Protein AF-0000000083614993 (afdb_homodimer)

Organism: NCBI:txid2304605

pLDDT: mean 89.64, std 10.32, range [56.25, 98.12]

Nearest PDB structures (foldseek):
  5wm9-assembly1_A  TM=5.148E-01  e=1.794E-03  Mycobacterium tuberculosis H37Rv
  6hs0-assembly1_A  TM=5.168E-01  e=3.352E-03  Mycobacterium tuberculosis H37Rv
  5n1c-assembly1_B  TM=5.227E-01  e=5.424E-03  Mycobacterium tuberculosis H37Rv
  3gzi-assembly1_A-2  TM=5.628E-01  e=1.640E-02  Shewanella loihica PV-4
  3col-assembly1_B  TM=4.898E-01  e=8.481E-01  Lactiplantibacillus plantarum WCFS1

Sequence (394 aa):
MLKKYKYLDKRIIKTKRLLKNSFLQLLQEEEFEDISITSIVERARISRVTFYNHYDNKENLLNEIIDDVITDFVNAYREPYQTLKNFSIKDVKTTSLRVFDHVYRNATFYKAIVHSYLLTFFSSQLTLAIKKLGETDFRVSDSKINHDLYTTYLAYAIPGLIIEWVKDGMKYSPIYMSEQLMSIMIMSPEQRIKKLPMLKKYKYLDKRIIKTKRLLKNSFLQLLQEEEFEDISITSIVERARISRVTFYNHYDNKENLLNEIIDDVITDFVNAYREPYQTLKNFSIKDVKTTSLRVFDHVYRNATFYKAIVHSYLLTFFSSQLTLAIKKLGETDFRVSDSKINHDLYTTYLAYAIPGLIIEWVKDGMKYSPIYMSEQLMSIMIMSPEQRIKKLP

Secondary structure (DSSP, 8-state):
-HHHHHHHHHHHHHHHHHHHHHHHHHHHHS-GGG--HHHHHHHHT--HHHHHHH-SSHHHHHHHHHHHHHHHHHHHHHHHHHT-SS--GGG--GGG--HHHHHHHTHHHHHHHHTSTTHHHHHHHHHHHHHHHHHHHEE-S-TTS-HHHHHHHHHHHHHHHHHHHHHTT--S-HHHHHHHHHHHHT--GGGSEEEP-/-HHHHHHHHHHHHHHHHHHHHHHHHHHHHS-GGG--HHHHHHHHT--HHHHHHH-SSHHHHHHHHHHHHHHHHHHHHHHHHHT-SS--GGG--GGG--HHHHHHHTHHHHHHHHTSTTHHHHHHHHHHHHHHHHHHHEEES-TTS-HHHHHHHHHHHHHHHHHHHHHTT--S-HHHHHHHHHHHHT--GGGSPEEP-

Solvent-accessible surface area (backbone atoms only — not comparable to full-atom values): 20923 Å² total; per-residue (Å²): 107,68,62,59,51,51,50,51,49,49,50,50,51,51,51,48,49,38,46,51,53,30,41,42,53,46,38,63,73,42,54,71,89,72,60,47,69,66,60,31,24,61,67,42,70,49,52,69,67,59,47,55,75,75,31,95,46,70,64,55,50,50,51,50,51,50,50,53,52,51,53,51,42,53,54,26,61,38,54,56,44,70,82,43,87,77,42,41,72,84,68,49,50,50,86,37,54,30,46,45,50,48,48,59,75,39,37,65,55,52,60,24,34,69,78,35,91,54,30,64,59,53,51,49,51,52,24,50,50,41,33,49,46,37,66,64,41,36,40,54,62,37,84,83,48,56,50,68,59,53,29,42,29,49,21,27,15,52,54,39,42,51,50,52,38,50,72,62,65,48,80,62,51,41,67,56,50,29,40,40,53,52,49,61,68,44,33,42,54,83,44,39,51,35,55,50,132,107,69,64,58,49,50,48,52,49,47,51,50,50,51,50,49,49,38,47,52,52,29,40,42,53,46,39,63,74,43,56,72,89,72,59,46,70,67,59,32,24,61,66,43,70,49,52,70,66,60,47,55,75,74,31,92,44,70,63,56,50,50,51,50,52,51,50,51,53,51,53,51,42,51,52,24,62,39,55,56,44,69,83,43,88,78,42,40,73,84,68,49,50,50,87,37,54,30,45,45,48,48,48,58,75,40,36,65,53,52,59,27,33,70,79,36,90,52,30,62,60,53,51,48,52,52,24,51,51,41,35,50,45,38,66,66,42,34,41,55,60,37,84,84,46,56,49,68,58,52,28,42,29,48,22,27,14,52,55,38,42,51,52,53,38,48,72,61,65,47,80,61,52,43,68,55,50,27,41,40,53,51,50,61,68,45,33,43,52,83,44,41,52,35,55,48,131

Structure (mmCIF, N/CA/C/O backbone):
data_AF-0000000083614993-model_v1
#
loop_
_entity.id
_entity.type
_entity.pdbx_description
1 polymer 'TetR/AcrR family transcriptional regulator'
#
loop_
_atom_site.group_PDB
_atom_site.id
_atom_site.type_symbol
_atom_site.label_atom_id
_atom_site.label_alt_id
_atom_site.label_comp_id
_atom_site.label_asym_id
_atom_site.label_entity_id
_atom_site.label_seq_id
_atom_site.pdbx_PDB_ins_code
_atom_site.Cartn_x
_atom_site.Cartn_y
_atom_site.Cartn_z
_atom_site.occupancy
_atom_site.B_iso_or_equiv
_atom_site.auth_seq_id
_atom_site.auth_comp_id
_atom_site.auth_asym_id
_atom_site.auth_atom_id
_atom_site.pdbx_PDB_model_num
ATOM 1 N N . MET A 1 1 ? 14.062 -36.5 -32.781 1 66.75 1 MET A N 1
ATOM 2 C CA . MET A 1 1 ? 14.227 -35.031 -32.75 1 66.75 1 MET A CA 1
ATOM 3 C C . MET A 1 1 ? 13.289 -34.375 -31.75 1 66.75 1 MET A C 1
ATOM 5 O O . MET A 1 1 ? 13.727 -33.562 -30.922 1 66.75 1 MET A O 1
ATOM 9 N N . LEU A 1 2 ? 12.133 -34.844 -31.859 1 71.62 2 LEU A N 1
ATOM 10 C CA . LEU A 1 2 ? 11.148 -34.312 -30.906 1 71.62 2 LEU A CA 1
ATOM 11 C C . LEU A 1 2 ? 11.484 -34.75 -29.484 1 71.62 2 LEU A C 1
ATOM 13 O O . LEU A 1 2 ? 11.359 -33.969 -28.547 1 71.62 2 LEU A O 1
ATOM 17 N N . LYS A 1 3 ? 11.922 -35.938 -29.391 1 71.31 3 LYS A N 1
ATOM 18 C CA . LYS A 1 3 ? 12.289 -36.469 -28.062 1 71.31 3 LYS A CA 1
ATOM 19 C C . LYS A 1 3 ? 13.469 -35.688 -27.484 1 71.31 3 LYS A C 1
ATOM 21 O O . LYS A 1 3 ? 13.508 -35.406 -26.281 1 71.31 3 LYS A O 1
ATOM 26 N N . LYS A 1 4 ? 14.43 -35.5 -28.266 1 66.12 4 LYS A N 1
ATOM 27 C CA . LYS A 1 4 ? 15.594 -34.75 -27.828 1 66.12 4 LYS A CA 1
ATOM 28 C C . LYS A 1 4 ? 15.195 -33.344 -27.391 1 66.12 4 LYS A C 1
ATOM 30 O O . LYS A 1 4 ? 15.711 -32.812 -26.391 1 66.12 4 LYS A O 1
ATOM 35 N N . TYR A 1 5 ? 14.25 -32.75 -28.062 1 70.19 5 TYR A N 1
ATOM 36 C CA . TYR A 1 5 ? 13.789 -31.406 -27.719 1 70.19 5 TYR A CA 1
ATOM 37 C C . TYR A 1 5 ? 13.039 -31.422 -26.391 1 70.19 5 TYR A C 1
ATOM 39 O O . TYR A 1 5 ? 13.164 -30.5 -25.594 1 70.19 5 TYR A O 1
ATOM 47 N N . LYS A 1 6 ? 12.375 -32.375 -26.297 1 70.06 6 LYS A N 1
ATOM 48 C CA . LYS A 1 6 ? 11.625 -32.562 -25.062 1 70.06 6 LYS A CA 1
ATOM 49 C C . LYS A 1 6 ? 12.555 -32.75 -23.875 1 70.06 6 LYS A C 1
ATOM 51 O O . LYS A 1 6 ? 12.289 -32.25 -22.781 1 70.06 6 LYS A O 1
ATOM 56 N N . TYR A 1 7 ? 13.5 -33.531 -24.109 1 70.62 7 TYR A N 1
ATOM 57 C CA . TYR A 1 7 ? 14.508 -33.75 -23.078 1 70.62 7 TYR A CA 1
ATOM 58 C C . TYR A 1 7 ? 15.258 -32.469 -22.75 1 70.62 7 TYR A C 1
ATOM 60 O O . TYR A 1 7 ? 15.508 -32.188 -21.578 1 70.62 7 TYR A O 1
ATOM 68 N N . LEU A 1 8 ? 15.648 -31.766 -23.703 1 72.81 8 LEU A N 1
ATOM 69 C CA . LEU A 1 8 ? 16.328 -30.484 -23.531 1 72.81 8 LEU A CA 1
ATOM 70 C C . LEU A 1 8 ? 15.461 -29.5 -22.75 1 72.81 8 LEU A C 1
ATOM 72 O O . LEU A 1 8 ? 15.961 -28.781 -21.891 1 72.81 8 LEU A O 1
ATOM 76 N N . ASP A 1 9 ? 14.242 -29.641 -23.062 1 77.31 9 ASP A N 1
ATOM 77 C CA . ASP A 1 9 ? 13.281 -28.781 -22.375 1 77.31 9 ASP A CA 1
ATOM 78 C C . ASP A 1 9 ? 13.203 -29.125 -20.891 1 77.31 9 ASP A C 1
ATOM 80 O O . ASP A 1 9 ? 13.203 -28.234 -20.047 1 77.31 9 ASP A O 1
ATOM 84 N N . LYS A 1 10 ? 13.227 -30.422 -20.703 1 84.94 10 LYS A N 1
ATOM 85 C CA . LYS A 1 10 ? 13.156 -30.891 -19.328 1 84.94 10 LYS A CA 1
ATOM 86 C C . LYS A 1 10 ? 14.414 -30.5 -18.547 1 84.94 10 LYS A C 1
ATOM 88 O O . LYS A 1 10 ? 14.344 -30.141 -17.375 1 84.94 10 LYS A O 1
ATOM 93 N N . ARG A 1 11 ? 15.531 -30.656 -19.219 1 84.75 11 ARG A N 1
ATOM 94 C CA . ARG A 1 11 ? 16.797 -30.281 -18.594 1 84.75 11 ARG A CA 1
ATOM 95 C C . ARG A 1 11 ? 16.844 -28.797 -18.281 1 84.75 11 ARG A C 1
ATOM 97 O O . ARG A 1 11 ? 17.312 -28.391 -17.219 1 84.75 11 ARG A O 1
ATOM 104 N N . ILE A 1 12 ? 16.312 -28.031 -19.156 1 89.5 12 ILE A N 1
ATOM 105 C CA . ILE A 1 12 ? 16.281 -26.578 -18.984 1 89.5 12 ILE A CA 1
ATOM 106 C C . ILE A 1 12 ? 15.383 -26.234 -17.797 1 89.5 12 ILE A C 1
ATOM 108 O O . ILE A 1 12 ? 15.742 -25.406 -16.953 1 89.5 12 ILE A O 1
ATOM 112 N N . ILE A 1 13 ? 14.289 -26.922 -17.734 1 91 13 ILE A N 1
ATOM 113 C CA . ILE A 1 13 ? 13.328 -26.672 -16.656 1 91 13 ILE A CA 1
ATOM 114 C C . ILE A 1 13 ? 13.953 -27.031 -15.312 1 91 13 ILE A C 1
ATOM 116 O O . ILE A 1 13 ? 13.828 -26.281 -14.336 1 91 13 ILE A O 1
ATOM 120 N N . LYS A 1 14 ? 14.586 -28.156 -15.32 1 92.81 14 LYS A N 1
ATOM 121 C CA . LYS A 1 14 ? 15.234 -28.594 -14.086 1 92.81 14 LYS A CA 1
ATOM 122 C C . LYS A 1 14 ? 16.328 -27.625 -13.656 1 92.81 14 LYS A C 1
ATOM 124 O O . LYS A 1 14 ? 16.422 -27.266 -12.484 1 92.81 14 LYS A O 1
ATOM 129 N N . THR A 1 15 ? 17.109 -27.25 -14.586 1 94.62 15 THR A N 1
ATOM 130 C CA . THR A 1 15 ? 18.188 -26.312 -14.297 1 94.62 15 THR A CA 1
ATOM 131 C C . THR A 1 15 ? 17.641 -25 -13.758 1 94.62 15 THR A C 1
ATOM 133 O O . THR A 1 15 ? 18.125 -24.484 -12.75 1 94.62 15 THR A O 1
ATOM 136 N N . LYS A 1 16 ? 16.641 -24.5 -14.422 1 95.25 16 LYS A N 1
ATOM 137 C CA . LYS A 1 16 ? 16.047 -23.25 -13.977 1 95.25 16 LYS A CA 1
ATOM 138 C C . LYS A 1 16 ? 15.477 -23.375 -12.57 1 95.25 16 LYS A C 1
ATOM 140 O O . LYS A 1 16 ? 15.617 -22.453 -11.75 1 95.25 16 LYS A O 1
ATOM 145 N N . ARG A 1 17 ? 14.852 -24.438 -12.336 1 94.81 17 ARG A N 1
ATOM 146 C CA . ARG A 1 17 ? 14.297 -24.672 -11.008 1 94.81 17 ARG A CA 1
ATOM 147 C C . ARG A 1 17 ? 15.398 -24.656 -9.945 1 94.81 17 ARG A C 1
ATOM 149 O O . ARG A 1 17 ? 15.227 -24.062 -8.875 1 94.81 17 ARG A O 1
ATOM 156 N N . LEU A 1 18 ? 16.469 -25.312 -10.258 1 95.75 18 LEU A N 1
ATOM 157 C CA . LEU A 1 18 ? 17.594 -25.359 -9.328 1 95.75 18 LEU A CA 1
ATOM 158 C C . LEU A 1 18 ? 18.156 -23.969 -9.078 1 95.75 18 LEU A C 1
ATOM 160 O O . LEU A 1 18 ? 18.422 -23.594 -7.93 1 95.75 18 LEU A O 1
ATOM 164 N N . LEU A 1 19 ? 18.281 -23.25 -10.102 1 96.81 19 LEU A N 1
ATOM 165 C CA . LEU A 1 19 ? 18.812 -21.891 -9.992 1 96.81 19 LEU A CA 1
ATOM 166 C C . LEU A 1 19 ? 17.875 -21 -9.195 1 96.81 19 LEU A C 1
ATOM 168 O O . LEU A 1 19 ? 18.297 -20.266 -8.305 1 96.81 19 LEU A O 1
ATOM 172 N N . LYS A 1 20 ? 16.578 -21.109 -9.5 1 95.81 20 LYS A N 1
ATOM 173 C CA . LYS A 1 20 ? 15.586 -20.281 -8.82 1 95.81 20 LYS A CA 1
ATOM 174 C C . LYS A 1 20 ? 15.516 -20.625 -7.332 1 95.81 20 LYS A C 1
ATOM 176 O O . LYS A 1 20 ? 15.508 -19.734 -6.484 1 95.81 20 LYS A O 1
ATOM 181 N N . ASN A 1 21 ? 15.523 -21.875 -7.059 1 94.5 21 ASN A N 1
ATOM 182 C CA . ASN A 1 21 ? 15.469 -22.297 -5.664 1 94.5 21 ASN A CA 1
ATOM 183 C C . ASN A 1 21 ? 16.719 -21.859 -4.895 1 94.5 21 ASN A C 1
ATOM 185 O O . ASN A 1 21 ? 16.609 -21.391 -3.76 1 94.5 21 ASN A O 1
ATOM 189 N N . SER A 1 22 ? 17.812 -22.031 -5.496 1 96.31 22 SER A N 1
ATOM 190 C CA . SER A 1 22 ? 19.062 -21.625 -4.867 1 96.31 22 SER A CA 1
ATOM 191 C C . SER A 1 22 ? 19.094 -20.125 -4.617 1 96.31 22 SER A C 1
ATOM 193 O O . SER A 1 22 ? 19.516 -19.672 -3.547 1 96.31 22 SER A O 1
ATOM 195 N N . PHE A 1 23 ? 18.672 -19.453 -5.617 1 95.94 23 PHE A N 1
ATOM 196 C CA . PHE A 1 23 ? 18.609 -18 -5.52 1 95.94 23 PHE A CA 1
ATOM 197 C C . PHE A 1 23 ? 17.688 -17.562 -4.387 1 95.94 23 PHE A C 1
ATOM 199 O O . PHE A 1 23 ? 18.031 -16.688 -3.59 1 95.94 23 PHE A O 1
ATOM 206 N N . LEU A 1 24 ? 16.531 -18.125 -4.285 1 93 24 LEU A N 1
ATOM 207 C CA . LEU A 1 24 ? 15.539 -17.812 -3.258 1 93 24 LEU A CA 1
ATOM 208 C C . LEU A 1 24 ? 16.078 -18.125 -1.868 1 93 24 LEU A C 1
ATOM 210 O O . LEU A 1 24 ? 15.836 -17.391 -0.915 1 93 24 LEU A O 1
ATOM 214 N N . GLN A 1 25 ? 16.797 -19.188 -1.772 1 92.94 25 GLN A N 1
ATOM 215 C CA . GLN A 1 25 ? 17.422 -19.531 -0.501 1 92.94 25 GLN A CA 1
ATOM 216 C C . GLN A 1 25 ? 18.453 -18.484 -0.09 1 92.94 25 GLN A C 1
ATOM 218 O O . GLN A 1 25 ? 18.484 -18.078 1.071 1 92.94 25 GLN A O 1
ATOM 223 N N . LEU A 1 26 ? 19.203 -18.062 -1.003 1 95.06 26 LEU A N 1
ATOM 224 C CA . LEU A 1 26 ? 20.219 -17.047 -0.731 1 95.06 26 LEU A CA 1
ATOM 225 C C . LEU A 1 26 ? 19.562 -15.727 -0.333 1 95.06 26 LEU A C 1
ATOM 227 O O . LEU A 1 26 ? 20.062 -15.023 0.54 1 95.06 26 LEU A O 1
ATOM 231 N N . LEU A 1 27 ? 18.453 -15.453 -0.953 1 92.5 27 LEU A N 1
ATOM 232 C CA . LEU A 1 27 ? 17.734 -14.211 -0.687 1 92.5 27 LEU A CA 1
ATOM 233 C C . LEU A 1 27 ? 17.219 -14.18 0.744 1 92.5 27 LEU A C 1
ATOM 235 O O . LEU A 1 27 ? 16.953 -13.102 1.293 1 92.5 27 LEU A O 1
ATOM 239 N N . GLN A 1 28 ? 17.047 -15.328 1.325 1 88.81 28 GLN A N 1
ATOM 240 C CA . GLN A 1 28 ? 16.625 -15.414 2.717 1 88.81 28 GLN A CA 1
ATOM 241 C C . GLN A 1 28 ? 17.797 -15.188 3.668 1 88.81 28 GLN A C 1
ATOM 243 O O . GLN A 1 28 ? 17.594 -14.891 4.848 1 88.81 28 GLN A O 1
ATOM 248 N N . GLU A 1 29 ? 18.953 -15.258 3.156 1 91.19 29 GLU A N 1
ATOM 249 C CA . GLU A 1 29 ? 20.156 -15.25 3.998 1 91.19 29 GLU A CA 1
ATOM 250 C C . GLU A 1 29 ? 20.906 -13.93 3.854 1 91.19 29 GLU A C 1
ATOM 252 O O . GLU A 1 29 ? 21.641 -13.531 4.766 1 91.19 29 GLU A O 1
ATOM 257 N N . GLU A 1 30 ? 20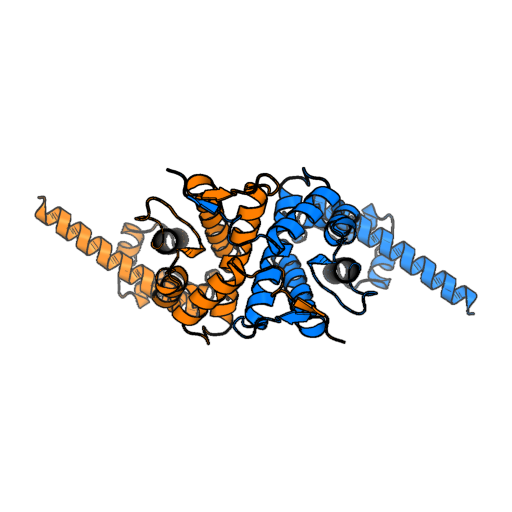.797 -13.359 2.684 1 91.38 30 GLU A N 1
ATOM 258 C CA . GLU A 1 30 ? 21.531 -12.125 2.43 1 91.38 30 GLU A CA 1
ATOM 259 C C . GLU A 1 30 ? 20.766 -11.195 1.499 1 91.38 30 GLU A C 1
ATOM 261 O O . GLU A 1 30 ? 19.766 -11.602 0.904 1 91.38 30 GLU A O 1
ATOM 266 N N . GLU A 1 31 ? 21.25 -9.977 1.424 1 90.38 31 GLU A N 1
ATOM 267 C CA . GLU A 1 31 ? 20.625 -8.992 0.553 1 90.38 31 GLU A CA 1
ATOM 268 C C . GLU A 1 31 ? 20.906 -9.289 -0.917 1 90.38 31 GLU A C 1
ATOM 270 O O . GLU A 1 31 ? 21.969 -9.82 -1.25 1 90.38 31 GLU A O 1
ATOM 275 N N . PHE A 1 32 ? 19.938 -8.906 -1.671 1 92 32 PHE A N 1
ATOM 276 C CA . PHE A 1 32 ? 20.031 -9.141 -3.107 1 92 32 PHE A CA 1
ATOM 277 C C . PHE A 1 32 ? 21.359 -8.664 -3.648 1 92 32 PHE A C 1
ATOM 279 O O . PHE A 1 32 ? 22.016 -9.359 -4.438 1 92 32 PHE A O 1
ATOM 286 N N . GLU A 1 33 ? 21.797 -7.457 -3.223 1 90.56 33 GLU A N 1
ATOM 287 C CA . GLU A 1 33 ? 23.016 -6.84 -3.732 1 90.56 33 GLU A CA 1
ATOM 288 C C . GLU A 1 33 ? 24.25 -7.672 -3.379 1 90.56 33 GLU A C 1
ATOM 290 O O . GLU A 1 33 ? 25.25 -7.633 -4.086 1 90.56 33 GLU A O 1
ATOM 295 N N . ASP A 1 34 ? 24.125 -8.469 -2.416 1 94.31 34 ASP A N 1
ATOM 296 C CA . ASP A 1 34 ? 25.266 -9.234 -1.922 1 94.31 34 ASP A CA 1
ATOM 297 C C . ASP A 1 34 ? 25.312 -10.625 -2.545 1 94.31 34 ASP A C 1
ATOM 299 O O . ASP A 1 34 ? 26.281 -11.359 -2.371 1 94.31 34 ASP A O 1
ATOM 303 N N . ILE A 1 35 ? 24.312 -11 -3.164 1 95.75 35 ILE A N 1
ATOM 304 C CA . ILE A 1 35 ? 24.266 -12.312 -3.801 1 95.75 35 ILE A CA 1
ATOM 305 C C . ILE A 1 35 ? 25.047 -12.281 -5.109 1 95.75 35 ILE A C 1
ATOM 307 O O . ILE A 1 35 ? 24.828 -11.406 -5.953 1 95.75 35 ILE A O 1
ATOM 311 N N . SER A 1 36 ? 25.969 -13.18 -5.242 1 96.31 36 SER A N 1
ATOM 312 C CA . SER A 1 36 ? 26.75 -13.289 -6.469 1 96.31 36 SER A CA 1
ATOM 313 C C . SER A 1 36 ? 26.312 -14.492 -7.297 1 96.31 36 SER A C 1
ATOM 315 O O . SER A 1 36 ? 25.672 -15.406 -6.777 1 96.31 36 SER A O 1
ATOM 317 N N . ILE A 1 37 ? 26.703 -14.438 -8.516 1 97.06 37 ILE A N 1
ATOM 318 C CA . ILE A 1 37 ? 26.453 -15.578 -9.383 1 97.06 37 ILE A CA 1
ATOM 319 C C . ILE A 1 37 ? 27.203 -16.812 -8.859 1 97.06 37 ILE A C 1
ATOM 321 O O . ILE A 1 37 ? 26.672 -17.922 -8.906 1 97.06 37 ILE A O 1
ATOM 325 N N . THR A 1 38 ? 28.359 -16.562 -8.344 1 97.19 38 THR A N 1
ATOM 326 C CA . THR A 1 38 ? 29.156 -17.641 -7.773 1 97.19 38 THR A CA 1
ATOM 327 C C . THR A 1 38 ? 28.406 -18.328 -6.641 1 97.19 38 THR A C 1
ATOM 329 O O . THR A 1 38 ? 28.328 -19.562 -6.594 1 97.19 38 THR A O 1
ATOM 332 N N . SER A 1 39 ? 27.859 -17.594 -5.773 1 97.44 39 SER A N 1
ATOM 333 C CA . SER A 1 39 ? 27.109 -18.156 -4.656 1 97.44 39 SER A CA 1
ATOM 334 C C . SER A 1 39 ? 25.906 -18.953 -5.145 1 97.44 39 SER A C 1
ATOM 336 O O . SER A 1 39 ? 25.578 -20 -4.59 1 97.44 39 SER A O 1
ATOM 338 N N . ILE A 1 40 ? 25.25 -18.438 -6.172 1 97.75 40 ILE A N 1
ATOM 339 C CA . ILE A 1 40 ? 24.062 -19.078 -6.723 1 97.75 40 ILE A CA 1
ATOM 340 C C . ILE A 1 40 ? 24.438 -20.438 -7.32 1 97.75 40 ILE A C 1
ATOM 342 O O . ILE A 1 40 ? 23.812 -21.453 -7.004 1 97.75 40 ILE A O 1
ATOM 346 N N . VAL A 1 41 ? 25.453 -20.453 -8.164 1 97.69 41 VAL A N 1
ATOM 347 C CA . VAL A 1 41 ? 25.812 -21.672 -8.875 1 97.69 41 VAL A CA 1
ATOM 348 C C . VAL A 1 41 ? 26.391 -22.688 -7.906 1 97.69 41 VAL A C 1
ATOM 350 O O . VAL A 1 41 ? 26.203 -23.891 -8.07 1 97.69 41 VAL A O 1
ATOM 353 N N . GLU A 1 42 ? 27.125 -22.234 -6.906 1 97.75 42 GLU A N 1
ATOM 354 C CA . GLU A 1 42 ? 27.656 -23.141 -5.887 1 97.75 42 GLU A CA 1
ATOM 355 C C . GLU A 1 42 ? 26.516 -23.797 -5.105 1 97.75 42 GLU A C 1
ATOM 357 O O . GLU A 1 42 ? 26.547 -25.016 -4.871 1 97.75 42 GLU A O 1
ATOM 362 N N . ARG A 1 43 ? 25.547 -23.016 -4.762 1 96.81 43 ARG A N 1
ATOM 363 C CA . ARG A 1 43 ? 24.406 -23.547 -4.043 1 96.81 43 ARG A CA 1
ATOM 364 C C . ARG A 1 43 ? 23.625 -24.531 -4.914 1 96.81 43 ARG A C 1
ATOM 366 O O . ARG A 1 43 ? 23.141 -25.562 -4.43 1 96.81 43 ARG A O 1
ATOM 373 N N . ALA A 1 44 ? 23.531 -24.219 -6.152 1 97.19 44 ALA A N 1
ATOM 374 C CA . ALA A 1 44 ? 22.75 -25.031 -7.098 1 97.19 44 ALA A CA 1
ATOM 375 C C . ALA A 1 44 ? 23.547 -26.219 -7.586 1 97.19 44 ALA A C 1
ATOM 377 O O . ALA A 1 44 ? 23 -27.125 -8.219 1 97.19 44 ALA A O 1
ATOM 378 N N . ARG A 1 45 ? 24.859 -26.156 -7.332 1 96.69 45 ARG A N 1
ATOM 379 C CA . ARG A 1 45 ? 25.766 -27.203 -7.812 1 96.69 45 ARG A CA 1
ATOM 380 C C . ARG A 1 45 ? 25.719 -27.297 -9.336 1 96.69 45 ARG A C 1
ATOM 382 O O . ARG A 1 45 ? 25.578 -28.391 -9.883 1 96.69 45 ARG A O 1
ATOM 389 N N . ILE A 1 46 ? 25.797 -26.156 -9.906 1 95.75 46 ILE A N 1
ATOM 390 C CA . ILE A 1 46 ? 25.875 -26.062 -11.352 1 95.75 46 ILE A CA 1
ATOM 391 C C . ILE A 1 46 ? 27.047 -25.172 -11.75 1 95.75 46 ILE A C 1
ATOM 393 O O . ILE A 1 46 ? 27.625 -24.484 -10.898 1 95.75 46 ILE A O 1
ATOM 397 N N . SER A 1 47 ? 27.484 -25.25 -13.008 1 95.44 47 SER A N 1
ATOM 398 C CA . SER A 1 47 ? 28.609 -24.438 -13.484 1 95.44 47 SER A CA 1
ATOM 399 C C . SER A 1 47 ? 28.156 -23.016 -13.836 1 95.44 47 SER A C 1
ATOM 401 O O . SER A 1 47 ? 26.984 -22.797 -14.117 1 95.44 47 SER A O 1
ATOM 403 N N . ARG A 1 48 ? 29.141 -22.125 -13.812 1 96.06 48 ARG A N 1
ATOM 404 C CA . ARG A 1 48 ? 28.891 -20.75 -14.25 1 96.06 48 ARG A CA 1
ATOM 405 C C . ARG A 1 48 ? 28.469 -20.719 -15.719 1 96.06 48 ARG A C 1
ATOM 407 O O . ARG A 1 48 ? 27.656 -19.891 -16.125 1 96.06 48 ARG A O 1
ATOM 414 N N . VAL A 1 49 ? 29.031 -21.578 -16.469 1 96.12 49 VAL A N 1
ATOM 415 C CA . VAL A 1 49 ? 28.719 -21.656 -17.891 1 96.12 49 VAL A CA 1
ATOM 416 C C . VAL A 1 49 ? 27.234 -21.984 -18.062 1 96.12 49 VAL A C 1
ATOM 418 O O . VAL A 1 49 ? 26.547 -21.359 -18.859 1 96.12 49 VAL A O 1
ATOM 421 N N . THR A 1 50 ? 26.812 -22.938 -17.297 1 95.5 50 THR A N 1
ATOM 422 C CA . THR A 1 50 ? 25.422 -23.328 -17.344 1 95.5 50 THR A CA 1
ATOM 423 C C . THR A 1 50 ? 24.516 -22.156 -16.938 1 95.5 50 THR A C 1
ATOM 425 O O . THR A 1 50 ? 23.469 -21.938 -17.547 1 95.5 50 THR A O 1
ATOM 428 N N . PHE A 1 51 ? 24.906 -21.359 -15.914 1 97.75 51 PHE A N 1
ATOM 429 C CA . PHE A 1 51 ? 24.125 -20.188 -15.508 1 97.75 51 PHE A CA 1
ATOM 430 C C . PHE A 1 51 ? 23.938 -19.234 -16.688 1 97.75 51 PHE A C 1
ATOM 432 O O . PHE A 1 51 ? 22.828 -18.828 -16.984 1 97.75 51 PHE A O 1
ATOM 439 N N . TYR A 1 52 ? 24.969 -19.016 -17.422 1 96.5 52 TYR A N 1
ATOM 440 C CA . TYR A 1 52 ? 24.969 -18 -18.469 1 96.5 52 TYR A CA 1
ATOM 441 C C . TYR A 1 52 ? 24.25 -18.516 -19.719 1 96.5 52 TYR A C 1
ATOM 443 O O . TYR A 1 52 ? 23.891 -17.719 -20.594 1 96.5 52 TYR A O 1
ATOM 451 N N . ASN A 1 53 ? 24.094 -19.844 -19.797 1 96.19 53 ASN A N 1
ATOM 452 C CA . ASN A 1 53 ? 23.25 -20.391 -20.844 1 96.19 53 ASN A CA 1
ATOM 453 C C . ASN A 1 53 ? 21.781 -20.031 -20.641 1 96.19 53 ASN A C 1
ATOM 455 O O . ASN A 1 53 ? 20.984 -20.094 -21.578 1 96.19 53 ASN A O 1
ATOM 459 N N . HIS A 1 54 ? 21.484 -19.641 -19.438 1 96.25 54 HIS A N 1
ATOM 460 C CA . HIS A 1 54 ? 20.094 -19.406 -19.109 1 96.25 54 HIS A CA 1
ATOM 461 C C . HIS A 1 54 ? 19.828 -17.953 -18.766 1 96.25 54 HIS A C 1
ATOM 463 O O . HIS A 1 54 ? 18.75 -17.422 -19.062 1 96.25 54 HIS A O 1
ATOM 469 N N . TYR A 1 55 ? 20.797 -17.359 -18.078 1 97.25 55 TYR A N 1
ATOM 470 C CA . TYR A 1 55 ? 20.609 -15.984 -17.625 1 97.25 55 TYR A CA 1
ATOM 471 C C . TYR A 1 55 ? 21.875 -15.156 -17.859 1 97.25 55 TYR A C 1
ATOM 473 O O . TYR A 1 55 ? 22.984 -15.641 -17.688 1 97.25 55 TYR A O 1
ATOM 481 N N . ASP A 1 56 ? 21.609 -13.844 -18.172 1 96.62 56 ASP A N 1
ATOM 482 C CA . ASP A 1 56 ? 22.734 -12.938 -18.391 1 96.62 56 ASP A CA 1
ATOM 483 C C . ASP A 1 56 ? 23.25 -12.383 -17.078 1 96.62 56 ASP A C 1
ATOM 485 O O . ASP A 1 56 ? 24.422 -12.008 -16.969 1 96.62 56 ASP A O 1
ATOM 489 N N . ASN A 1 57 ? 22.453 -12.297 -16.156 1 96.25 57 ASN A N 1
ATOM 490 C CA . ASN A 1 57 ? 22.766 -11.758 -14.836 1 96.25 57 ASN A CA 1
ATOM 491 C C . ASN A 1 57 ? 21.734 -12.188 -13.797 1 96.25 57 ASN A C 1
ATOM 493 O O . ASN A 1 57 ? 20.75 -12.844 -14.125 1 96.25 57 ASN A O 1
ATOM 497 N N . LYS A 1 58 ? 22 -11.922 -12.562 1 95.81 58 LYS A N 1
ATOM 498 C CA . LYS A 1 58 ? 21.109 -12.344 -11.484 1 95.81 58 LYS A CA 1
ATOM 499 C C . LYS A 1 58 ? 19.797 -11.57 -11.516 1 95.81 58 LYS A C 1
ATOM 501 O O . LYS A 1 58 ? 18.781 -12.047 -11.016 1 95.81 58 LYS A O 1
ATOM 506 N N . GLU A 1 59 ? 19.797 -10.367 -12.109 1 95.81 59 GLU A N 1
ATOM 507 C CA . GLU A 1 59 ? 18.578 -9.57 -12.242 1 95.81 59 GLU A CA 1
ATOM 508 C C . GLU A 1 59 ? 17.562 -10.273 -13.148 1 95.81 59 GLU A C 1
ATOM 510 O O . GLU A 1 59 ? 16.359 -10.281 -12.852 1 95.81 59 GLU A O 1
ATOM 515 N N . ASN A 1 60 ? 18.062 -10.805 -14.18 1 96.94 60 ASN A N 1
ATOM 516 C CA . ASN A 1 60 ? 17.172 -11.539 -15.078 1 96.94 60 ASN A CA 1
ATOM 517 C C . ASN A 1 60 ? 16.547 -12.75 -14.391 1 96.94 60 ASN A C 1
ATOM 519 O O . ASN A 1 60 ? 15.383 -13.062 -14.617 1 96.94 60 ASN A O 1
ATOM 523 N N . LEU A 1 61 ? 17.375 -13.422 -13.633 1 96.94 61 LEU A N 1
ATOM 524 C CA . LEU A 1 61 ? 16.875 -14.547 -12.844 1 96.94 61 LEU A CA 1
ATOM 525 C C . LEU A 1 61 ? 15.781 -14.094 -11.883 1 96.94 61 LEU A C 1
ATOM 527 O O . LEU A 1 61 ? 14.711 -14.695 -11.828 1 96.94 61 LEU A O 1
ATOM 531 N N . LEU A 1 62 ? 15.992 -13.016 -11.188 1 95.5 62 LEU A N 1
ATOM 532 C CA . LEU A 1 62 ? 15.016 -12.461 -10.25 1 95.5 62 LEU A CA 1
ATOM 533 C C . LEU A 1 62 ? 13.727 -12.086 -10.969 1 95.5 62 LEU A C 1
ATOM 535 O O . LEU A 1 62 ? 12.633 -12.414 -10.508 1 95.5 62 LEU A O 1
ATOM 539 N N . ASN A 1 63 ? 13.906 -11.406 -12.086 1 95.75 63 ASN A N 1
ATOM 540 C CA . ASN A 1 63 ? 12.734 -10.969 -12.852 1 95.75 63 ASN A CA 1
ATOM 541 C C . ASN A 1 63 ? 11.883 -12.156 -13.289 1 95.75 63 ASN A C 1
ATOM 543 O O . ASN A 1 63 ? 10.648 -12.086 -13.266 1 95.75 63 ASN A O 1
ATOM 547 N N . GLU A 1 64 ? 12.523 -13.164 -13.68 1 96.69 64 GLU A N 1
ATOM 548 C CA . GLU A 1 64 ? 11.773 -14.352 -14.086 1 96.69 64 GLU A CA 1
ATOM 549 C C . GLU A 1 64 ? 11.039 -14.969 -12.906 1 96.69 64 GLU A C 1
ATOM 551 O O . GLU A 1 64 ? 9.891 -15.406 -13.039 1 96.69 64 GLU A O 1
ATOM 556 N N . ILE A 1 65 ? 11.656 -15.039 -11.758 1 96.19 65 ILE A N 1
ATOM 557 C CA . ILE A 1 65 ? 11.016 -15.562 -10.555 1 96.19 65 ILE A CA 1
ATOM 558 C C . ILE A 1 65 ? 9.781 -14.719 -10.227 1 96.19 65 ILE A C 1
ATOM 560 O O . ILE A 1 65 ? 8.703 -15.258 -9.969 1 96.19 65 ILE A O 1
ATOM 564 N N . ILE A 1 66 ? 9.914 -13.438 -10.25 1 96.38 66 ILE A N 1
ATOM 565 C CA . ILE A 1 66 ? 8.82 -12.516 -9.945 1 96.38 66 ILE A CA 1
ATOM 566 C C . ILE A 1 66 ? 7.688 -12.711 -10.945 1 96.38 66 ILE A C 1
ATOM 568 O O . ILE A 1 66 ? 6.516 -12.789 -10.562 1 96.38 66 ILE A O 1
ATOM 572 N N . ASP A 1 67 ? 8.094 -12.797 -12.188 1 96.69 67 ASP A N 1
ATOM 573 C CA . ASP A 1 67 ? 7.09 -13.008 -13.227 1 96.69 67 ASP A CA 1
ATOM 574 C C . ASP A 1 67 ? 6.312 -14.297 -12.992 1 96.69 67 ASP A C 1
ATOM 576 O O . ASP A 1 67 ? 5.09 -14.328 -13.148 1 96.69 67 ASP A O 1
ATOM 580 N N . ASP A 1 68 ? 7.004 -15.359 -12.656 1 96.62 68 ASP A N 1
ATOM 581 C CA . ASP A 1 68 ? 6.363 -16.641 -12.367 1 96.62 68 ASP A CA 1
ATOM 582 C C . ASP A 1 68 ? 5.387 -16.5 -11.195 1 96.62 68 ASP A C 1
ATOM 584 O O . ASP A 1 68 ? 4.258 -16.984 -11.266 1 96.62 68 ASP A O 1
ATOM 588 N N . VAL A 1 69 ? 5.824 -15.906 -10.156 1 97.19 69 VAL A N 1
ATOM 589 C CA . VAL A 1 69 ? 5.02 -15.758 -8.953 1 97.19 69 VAL A CA 1
ATOM 590 C C . VAL A 1 69 ? 3.779 -14.922 -9.25 1 97.19 69 VAL A C 1
ATOM 592 O O . VAL A 1 69 ? 2.672 -15.258 -8.828 1 97.19 69 VAL A O 1
ATOM 595 N N . ILE A 1 70 ? 3.957 -13.805 -10.008 1 98 70 ILE A N 1
ATOM 596 C CA . ILE A 1 70 ? 2.85 -12.922 -10.359 1 98 70 ILE A CA 1
ATOM 597 C C . ILE A 1 70 ? 1.848 -13.672 -11.234 1 98 70 ILE A C 1
ATOM 599 O O . ILE A 1 70 ? 0.635 -13.562 -11.031 1 98 70 ILE A O 1
ATOM 603 N N . THR A 1 71 ? 2.371 -14.383 -12.172 1 97.5 71 THR A N 1
ATOM 604 C CA . THR A 1 71 ? 1.506 -15.172 -13.047 1 97.5 71 THR A CA 1
ATOM 605 C C . THR A 1 71 ? 0.672 -16.156 -12.234 1 97.5 71 THR A C 1
ATOM 607 O O . THR A 1 71 ? -0.541 -16.266 -12.43 1 97.5 71 THR A O 1
ATOM 610 N N . ASP A 1 72 ? 1.294 -16.844 -11.359 1 97 72 ASP A N 1
ATOM 611 C CA . ASP A 1 72 ? 0.597 -17.781 -10.492 1 97 72 ASP A CA 1
ATOM 612 C C . ASP A 1 72 ? -0.419 -17.062 -9.609 1 97 72 ASP A C 1
ATOM 614 O O . ASP A 1 72 ? -1.489 -17.594 -9.32 1 97 72 ASP A O 1
ATOM 618 N N . PHE A 1 73 ? -0.094 -15.898 -9.109 1 97.62 73 PHE A N 1
ATOM 619 C CA . PHE A 1 73 ? -1.001 -15.094 -8.312 1 97.62 73 PHE A CA 1
ATOM 620 C C . PHE A 1 73 ? -2.26 -14.75 -9.094 1 97.62 73 PHE A C 1
ATOM 622 O O . PHE A 1 73 ? -3.375 -14.898 -8.594 1 97.62 73 PHE A O 1
ATOM 629 N N . VAL A 1 74 ? -2.041 -14.336 -10.305 1 97.12 74 VAL A N 1
ATOM 630 C CA . VAL A 1 74 ? -3.154 -13.953 -11.164 1 97.12 74 VAL A CA 1
ATOM 631 C C . VAL A 1 74 ? -4.07 -15.156 -11.383 1 97.12 74 VAL A C 1
ATOM 633 O O . VAL A 1 74 ? -5.297 -15.031 -11.305 1 97.12 74 VAL A O 1
ATOM 636 N N . ASN A 1 75 ? -3.492 -16.297 -11.609 1 95.12 75 ASN A N 1
ATOM 637 C CA . ASN A 1 75 ? -4.277 -17.516 -11.781 1 95.12 75 ASN A CA 1
ATOM 638 C C . ASN A 1 75 ? -5.07 -17.859 -10.523 1 95.12 75 ASN A C 1
ATOM 640 O O . ASN A 1 75 ? -6.242 -18.234 -10.602 1 95.12 75 ASN A O 1
ATOM 644 N N . ALA A 1 76 ? -4.441 -17.734 -9.43 1 94.62 76 ALA A N 1
ATOM 645 C CA . ALA A 1 76 ? -5.102 -18 -8.148 1 94.62 76 ALA A CA 1
ATOM 646 C C . ALA A 1 76 ? -6.238 -17 -7.906 1 94.62 76 ALA A C 1
ATOM 648 O O . ALA A 1 76 ? -7.289 -17.375 -7.375 1 94.62 76 ALA A O 1
ATOM 649 N N . TYR A 1 77 ? -6.02 -15.758 -8.25 1 93.06 77 TYR A N 1
ATOM 650 C CA . TYR A 1 77 ? -7.012 -14.703 -8.102 1 93.06 77 TYR A CA 1
ATOM 651 C C . TYR A 1 77 ? -8.234 -14.969 -8.969 1 93.06 77 TYR A C 1
ATOM 653 O O . TYR A 1 77 ? -9.367 -14.703 -8.555 1 93.06 77 TYR A O 1
ATOM 661 N N . ARG A 1 78 ? -8.078 -15.562 -10.062 1 90.88 78 ARG A N 1
ATOM 662 C CA . ARG A 1 78 ? -9.133 -15.781 -11.039 1 90.88 78 ARG A CA 1
ATOM 663 C C . ARG A 1 78 ? -9.906 -17.062 -10.742 1 90.88 78 ARG A C 1
ATOM 665 O O . ARG A 1 78 ? -11.031 -17.234 -11.219 1 90.88 78 ARG A O 1
ATOM 672 N N . GLU A 1 79 ? -9.336 -17.891 -10.055 1 87.44 79 GLU A N 1
ATOM 673 C CA . GLU A 1 79 ? -9.844 -19.234 -9.883 1 87.44 79 GLU A CA 1
ATOM 674 C C . GLU A 1 79 ? -11.305 -19.234 -9.43 1 87.44 79 GLU A C 1
ATOM 676 O O . GLU A 1 79 ? -12.125 -19.984 -9.953 1 87.44 79 GLU A O 1
ATOM 681 N N . PRO A 1 80 ? -11.664 -18.359 -8.469 1 82.5 80 PRO A N 1
ATOM 682 C CA . PRO A 1 80 ? -13.031 -18.422 -7.945 1 82.5 80 PRO A CA 1
ATOM 683 C C . PRO A 1 80 ? -14.078 -18.047 -8.992 1 82.5 80 PRO A C 1
ATOM 685 O O . PRO A 1 80 ? -15.25 -18.422 -8.859 1 82.5 80 PRO A O 1
ATOM 688 N N . TYR A 1 81 ? -13.727 -17.328 -10.023 1 81 81 TYR A N 1
ATOM 689 C CA . TYR A 1 81 ? -14.773 -16.828 -10.898 1 81 81 TYR A CA 1
ATOM 690 C C . TYR A 1 81 ? -14.484 -17.188 -12.359 1 81 81 TYR A C 1
ATOM 692 O O . TYR A 1 81 ? -15.273 -16.859 -13.25 1 81 81 TYR A O 1
ATOM 700 N N . GLN A 1 82 ? -13.414 -17.812 -12.578 1 77.81 82 GLN A N 1
ATOM 701 C CA . GLN A 1 82 ? -13.039 -18.094 -13.961 1 77.81 82 GLN A CA 1
ATOM 702 C C . GLN A 1 82 ? -14.086 -18.969 -14.648 1 77.81 82 GLN A C 1
ATOM 704 O O . GLN A 1 82 ? -14.352 -18.797 -15.844 1 77.81 82 GLN A O 1
ATOM 709 N N . THR A 1 83 ? -14.727 -19.797 -13.82 1 72.62 83 THR A N 1
ATOM 710 C CA . THR A 1 83 ? -15.656 -20.734 -14.453 1 72.62 83 THR A CA 1
ATOM 711 C C . THR A 1 83 ? -17.094 -20.281 -14.219 1 72.62 83 THR A C 1
ATOM 713 O O . THR A 1 83 ? -18.031 -20.969 -14.641 1 72.62 83 THR A O 1
ATOM 716 N N . LEU A 1 84 ? -17.188 -19.219 -13.531 1 72 84 LEU A N 1
ATOM 717 C CA . LEU A 1 84 ? -18.531 -18.766 -13.219 1 72 84 LEU A CA 1
ATOM 718 C C . LEU A 1 84 ? -19.047 -17.797 -14.289 1 72 84 LEU A C 1
ATOM 720 O O . LEU A 1 84 ? -18.281 -16.984 -14.805 1 72 84 LEU A O 1
ATOM 724 N N . LYS A 1 85 ? -20.25 -18.141 -14.844 1 64.56 85 LYS A N 1
ATOM 725 C CA . LYS A 1 85 ? -20.875 -17.266 -15.82 1 64.56 85 LYS A CA 1
ATOM 726 C C . LYS A 1 85 ? -21.312 -15.945 -15.18 1 64.56 85 LYS A C 1
ATOM 728 O O . LYS A 1 85 ? -21.078 -14.875 -15.742 1 64.56 85 LYS A O 1
ATOM 733 N N . ASN A 1 86 ? -22 -16.062 -13.945 1 65.5 86 ASN A N 1
ATOM 734 C CA . ASN A 1 86 ? -22.422 -14.891 -13.188 1 65.5 86 ASN A CA 1
ATOM 735 C C . ASN A 1 86 ? -21.75 -14.828 -11.82 1 65.5 86 ASN A C 1
ATOM 737 O O . ASN A 1 86 ? -21.859 -15.766 -11.031 1 65.5 86 ASN A O 1
ATOM 741 N N . PHE A 1 87 ? -20.812 -13.875 -11.852 1 65.06 87 PHE A N 1
ATOM 742 C CA . PHE A 1 87 ? -20.047 -13.797 -10.609 1 65.06 87 PHE A CA 1
ATOM 743 C C . PHE A 1 87 ? -20.625 -12.734 -9.68 1 65.06 87 PHE A C 1
ATOM 745 O O . PHE A 1 87 ? -20.922 -11.625 -10.117 1 65.06 87 PHE A O 1
ATOM 752 N N . SER A 1 88 ? -21.094 -13.227 -8.547 1 66.81 88 SER A N 1
ATOM 753 C CA . SER A 1 88 ? -21.344 -12.328 -7.422 1 66.81 88 SER A CA 1
ATOM 754 C C . SER A 1 88 ? -20.453 -12.68 -6.23 1 66.81 88 SER A C 1
ATOM 756 O O . SER A 1 88 ? -20.234 -13.852 -5.941 1 66.81 88 SER A O 1
ATOM 758 N N . ILE A 1 89 ? -19.906 -11.633 -5.668 1 68.25 89 ILE A N 1
ATOM 759 C CA . ILE A 1 89 ? -19.031 -11.836 -4.523 1 68.25 89 ILE A CA 1
ATOM 760 C C . ILE A 1 89 ? -19.719 -12.719 -3.488 1 68.25 89 ILE A C 1
ATOM 762 O O . ILE A 1 89 ? -19.047 -13.477 -2.773 1 68.25 89 ILE A O 1
ATOM 766 N N . LYS A 1 90 ? -21.062 -12.68 -3.506 1 66.12 90 LYS A N 1
ATOM 767 C CA . LYS A 1 90 ? -21.812 -13.508 -2.564 1 66.12 90 LYS A CA 1
ATOM 768 C C . LYS A 1 90 ? -21.719 -14.984 -2.938 1 66.12 90 LYS A C 1
ATOM 770 O O . LYS A 1 90 ? -21.938 -15.859 -2.096 1 66.12 90 LYS A O 1
ATOM 775 N N . ASP A 1 91 ? -21.453 -15.078 -4.195 1 67.94 91 ASP A N 1
ATOM 776 C CA . ASP A 1 91 ? -21.422 -16.453 -4.691 1 67.94 91 ASP A CA 1
ATOM 777 C C . ASP A 1 91 ? -20.047 -17.078 -4.484 1 67.94 91 ASP A C 1
ATOM 779 O O . ASP A 1 91 ? -19.875 -18.281 -4.684 1 67.94 91 ASP A O 1
ATOM 783 N N . VAL A 1 92 ? -19.188 -16.203 -4.141 1 67.5 92 VAL A N 1
ATOM 784 C CA . VAL A 1 92 ? -17.828 -16.703 -3.957 1 67.5 92 VAL A CA 1
ATOM 785 C C . VAL A 1 92 ? -17.719 -17.453 -2.631 1 67.5 92 VAL A C 1
ATOM 787 O O . VAL A 1 92 ? -17.969 -16.875 -1.566 1 67.5 92 VAL A O 1
ATOM 790 N N . LYS A 1 93 ? -17.594 -18.734 -2.83 1 72.19 93 LYS A N 1
ATOM 791 C CA . LYS A 1 93 ? -17.266 -19.516 -1.642 1 72.19 93 LYS A CA 1
ATOM 792 C C . LYS A 1 93 ? -15.875 -19.172 -1.124 1 72.19 93 LYS A C 1
ATOM 794 O O . LYS A 1 93 ? -14.922 -19.078 -1.904 1 72.19 93 LYS A O 1
ATOM 799 N N . THR A 1 94 ? -15.789 -18.812 0.108 1 69 94 THR A N 1
ATOM 800 C CA . THR A 1 94 ? -14.508 -18.5 0.74 1 69 94 THR A CA 1
ATOM 801 C C . THR A 1 94 ? -13.445 -19.531 0.35 1 69 94 THR A C 1
ATOM 803 O O . THR A 1 94 ? -12.289 -19.172 0.127 1 69 94 THR A O 1
ATOM 806 N N . THR A 1 95 ? -13.922 -20.672 0.207 1 69.75 95 THR A N 1
ATOM 807 C CA . THR A 1 95 ? -13.008 -21.781 -0.106 1 69.75 95 THR A CA 1
ATOM 808 C C . THR A 1 95 ? -12.492 -21.656 -1.537 1 69.75 95 THR A C 1
ATOM 810 O O . THR A 1 95 ? -11.508 -22.297 -1.901 1 69.75 95 THR A O 1
ATOM 813 N N . SER A 1 96 ? -13.062 -20.75 -2.189 1 75.06 96 SER A N 1
ATOM 814 C CA . SER A 1 96 ? -12.648 -20.656 -3.586 1 75.06 96 SER A CA 1
ATOM 815 C C . SER A 1 96 ? -11.562 -19.594 -3.764 1 75.06 96 SER A C 1
ATOM 817 O O . SER A 1 96 ? -10.891 -19.562 -4.801 1 75.06 96 SER A O 1
ATOM 819 N N . LEU A 1 97 ? -11.445 -18.703 -2.82 1 82 97 LEU A N 1
ATOM 820 C CA . LEU A 1 97 ? -10.367 -17.719 -2.875 1 82 97 LEU A CA 1
ATOM 821 C C . LEU A 1 97 ? -9.016 -18.391 -2.648 1 82 97 LEU A C 1
ATOM 823 O O . LEU A 1 97 ? -8.75 -18.906 -1.56 1 82 97 LEU A O 1
ATOM 827 N N . ARG A 1 98 ? -8.133 -18.359 -3.664 1 91.5 98 ARG A N 1
ATOM 828 C CA . ARG A 1 98 ? -6.91 -19.156 -3.627 1 91.5 98 ARG A CA 1
ATOM 829 C C . ARG A 1 98 ? -5.672 -18.281 -3.529 1 91.5 98 ARG A C 1
ATOM 831 O O . ARG A 1 98 ? -4.547 -18.766 -3.562 1 91.5 98 ARG A O 1
ATOM 838 N N . VAL A 1 99 ? -5.867 -17.031 -3.359 1 95.56 99 VAL A N 1
ATOM 839 C CA . VAL A 1 99 ? -4.703 -16.156 -3.369 1 95.56 99 VAL A CA 1
ATOM 840 C C . VAL A 1 99 ? -3.832 -16.438 -2.148 1 95.56 99 VAL A C 1
ATOM 842 O O . VAL A 1 99 ? -2.602 -16.422 -2.242 1 95.56 99 VAL A O 1
ATOM 845 N N . PHE A 1 100 ? -4.402 -16.672 -1.005 1 97.19 100 PHE A N 1
ATOM 846 C CA . PHE A 1 100 ? -3.617 -16.938 0.195 1 97.19 100 PHE A CA 1
ATOM 847 C C . PHE A 1 100 ? -3 -18.328 0.148 1 97.19 100 PHE A C 1
ATOM 849 O O . PHE A 1 100 ? -1.909 -18.547 0.679 1 97.19 100 PHE A O 1
ATOM 856 N N . ASP A 1 101 ? -3.654 -19.281 -0.513 1 96.56 101 ASP A N 1
ATOM 857 C CA . ASP A 1 101 ? -3.027 -20.562 -0.795 1 96.56 101 ASP A CA 1
ATOM 858 C C . ASP A 1 101 ? -1.773 -20.391 -1.648 1 96.56 101 ASP A C 1
ATOM 860 O O . ASP A 1 101 ? -0.742 -21 -1.38 1 96.56 101 ASP A O 1
ATOM 864 N N . HIS A 1 102 ? -1.944 -19.594 -2.6 1 97.38 102 HIS A N 1
ATOM 865 C CA . HIS A 1 102 ? -0.812 -19.281 -3.463 1 97.38 102 HIS A CA 1
ATOM 866 C C . HIS A 1 102 ? 0.359 -18.734 -2.654 1 97.38 102 HIS A C 1
ATOM 868 O O . HIS A 1 102 ? 1.502 -19.156 -2.842 1 97.38 102 HIS A O 1
ATOM 874 N N . VAL A 1 103 ? 0.086 -17.766 -1.821 1 97.94 103 VAL A N 1
ATOM 875 C CA . VAL A 1 103 ? 1.131 -17.141 -1.016 1 97.94 103 VAL A CA 1
ATOM 876 C C . VAL A 1 103 ? 1.789 -18.188 -0.122 1 97.94 103 VAL A C 1
ATOM 878 O O . VAL A 1 103 ? 3.016 -18.234 -0.014 1 97.94 103 VAL A O 1
ATOM 881 N N . TYR A 1 104 ? 0.931 -18.953 0.425 1 96.69 104 TYR A N 1
ATOM 882 C CA . TYR A 1 104 ? 1.436 -20 1.32 1 96.69 104 TYR A CA 1
ATOM 883 C C . TYR A 1 104 ? 2.318 -20.984 0.568 1 96.69 104 TYR A C 1
ATOM 885 O O . TYR A 1 104 ? 3.381 -21.375 1.057 1 96.69 104 TYR A O 1
ATOM 893 N N . ARG A 1 105 ? 1.923 -21.375 -0.597 1 95.38 105 ARG A N 1
ATOM 894 C CA . ARG A 1 105 ? 2.68 -22.297 -1.427 1 95.38 105 ARG A CA 1
ATOM 895 C C . ARG A 1 105 ? 4.008 -21.688 -1.859 1 95.38 105 ARG A C 1
ATOM 897 O O . ARG A 1 105 ? 4.973 -22.422 -2.121 1 95.38 105 ARG A O 1
ATOM 904 N N . ASN A 1 106 ? 4.023 -20.422 -1.961 1 95.62 106 ASN A N 1
ATOM 905 C CA . ASN A 1 106 ? 5.238 -19.703 -2.332 1 95.62 106 ASN A CA 1
ATOM 906 C C . ASN A 1 106 ? 5.848 -18.969 -1.137 1 95.62 106 ASN A C 1
ATOM 908 O O . ASN A 1 106 ? 6.395 -17.875 -1.282 1 95.62 106 ASN A O 1
ATOM 912 N N . ALA A 1 107 ? 5.738 -19.562 -0.022 1 95 107 ALA A N 1
ATOM 913 C CA 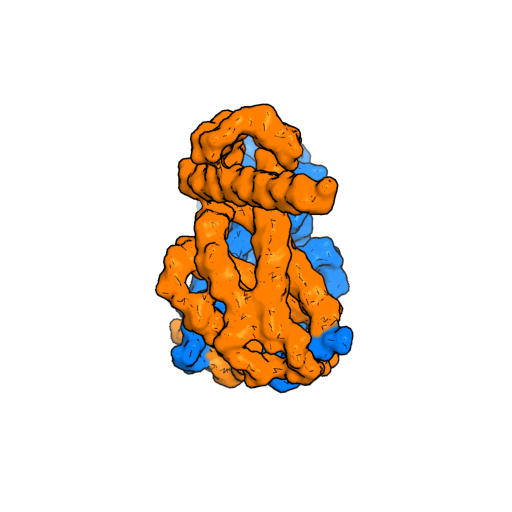. ALA A 1 107 ? 6.121 -18.906 1.232 1 95 107 ALA A CA 1
ATOM 914 C C . ALA A 1 107 ? 7.598 -18.531 1.227 1 95 107 ALA A C 1
ATOM 916 O O . ALA A 1 107 ? 7.977 -17.469 1.718 1 95 107 ALA A O 1
ATOM 917 N N . THR A 1 108 ? 8.414 -19.359 0.684 1 91.94 108 THR A N 1
ATOM 918 C CA . THR A 1 108 ? 9.852 -19.078 0.657 1 91.94 108 THR A CA 1
ATOM 919 C C . THR A 1 108 ? 10.141 -17.781 -0.084 1 91.94 108 THR A C 1
ATOM 921 O O . THR A 1 108 ? 10.922 -16.953 0.388 1 91.94 108 THR A O 1
ATOM 924 N N . PHE A 1 109 ? 9.508 -17.656 -1.141 1 95.12 109 PHE A N 1
ATOM 925 C CA . PHE A 1 109 ? 9.68 -16.453 -1.93 1 95.12 109 PHE A CA 1
ATOM 926 C C . PHE A 1 109 ? 9.195 -15.227 -1.161 1 95.12 109 PHE A C 1
ATOM 928 O O . PHE A 1 109 ? 9.922 -14.25 -1.013 1 95.12 109 PHE A O 1
ATOM 935 N N . TYR A 1 110 ? 7.973 -15.266 -0.683 1 96.88 110 TYR A N 1
ATOM 936 C CA . TYR A 1 110 ? 7.352 -14.125 -0.029 1 96.88 110 TYR A CA 1
ATOM 937 C C . TYR A 1 110 ? 8.117 -13.734 1.231 1 96.88 110 TYR A C 1
ATOM 939 O O . TYR A 1 110 ? 8.305 -12.547 1.51 1 96.88 110 TYR A O 1
ATOM 947 N N . LYS A 1 111 ? 8.555 -14.648 1.946 1 94 111 LYS A N 1
ATOM 948 C CA . LYS A 1 111 ? 9.32 -14.383 3.16 1 94 111 LYS A CA 1
ATOM 949 C C . LYS A 1 111 ? 10.648 -13.703 2.832 1 94 111 LYS A C 1
ATOM 951 O O . LYS A 1 111 ? 11.125 -12.867 3.596 1 94 111 LYS A O 1
ATOM 956 N N . ALA A 1 112 ? 11.211 -14.07 1.731 1 92.12 112 ALA A N 1
ATOM 957 C CA . ALA A 1 112 ? 12.469 -13.461 1.313 1 92.12 112 ALA A CA 1
ATOM 958 C C . ALA A 1 112 ? 12.258 -12.016 0.865 1 92.12 112 ALA A C 1
ATOM 960 O O . ALA A 1 112 ? 13.078 -11.141 1.16 1 92.12 112 ALA A O 1
ATOM 961 N N . ILE A 1 113 ? 11.156 -11.781 0.279 1 93.81 113 ILE A N 1
ATOM 962 C CA . ILE A 1 113 ? 10.914 -10.508 -0.392 1 93.81 113 ILE A CA 1
ATOM 963 C C . ILE A 1 113 ? 10.43 -9.469 0.622 1 93.81 113 ILE A C 1
ATOM 965 O O . ILE A 1 113 ? 10.812 -8.297 0.552 1 93.81 113 ILE A O 1
ATOM 969 N N . VAL A 1 114 ? 9.672 -9.852 1.621 1 93.31 114 VAL A N 1
ATOM 970 C CA . VAL A 1 114 ? 8.961 -8.914 2.484 1 93.31 114 VAL A CA 1
ATOM 971 C C . VAL A 1 114 ? 9.969 -8.125 3.326 1 93.31 114 VAL A C 1
ATOM 973 O O . VAL A 1 114 ? 9.664 -7.027 3.799 1 93.31 114 VAL A O 1
ATOM 976 N N . HIS A 1 115 ? 11.125 -8.609 3.49 1 86.44 115 HIS A N 1
ATOM 977 C CA . HIS A 1 115 ? 12.133 -7.922 4.293 1 86.44 115 HIS A CA 1
ATOM 978 C C . HIS A 1 115 ? 13.266 -7.387 3.424 1 86.44 115 HIS A C 1
ATOM 980 O O . HIS A 1 115 ? 14.281 -6.926 3.939 1 86.44 115 HIS A O 1
ATOM 986 N N . SER A 1 116 ? 13.102 -7.422 2.127 1 88.19 116 SER A N 1
ATOM 987 C CA . SER A 1 116 ? 14.125 -6.988 1.189 1 88.19 116 SER A CA 1
ATOM 988 C C . SER A 1 116 ? 13.781 -5.641 0.57 1 88.19 116 SER A C 1
ATOM 990 O O . SER A 1 116 ? 12.633 -5.188 0.656 1 88.19 116 SER A O 1
ATOM 992 N N . TYR A 1 117 ? 14.797 -4.949 0.082 1 86.19 117 TYR A N 1
ATOM 993 C CA . TYR A 1 117 ? 14.57 -3.699 -0.637 1 86.19 117 TYR A CA 1
ATOM 994 C C . TYR A 1 117 ? 13.75 -3.936 -1.896 1 86.19 117 TYR A C 1
ATOM 996 O O . TYR A 1 117 ? 13.273 -2.984 -2.521 1 86.19 117 TYR A O 1
ATOM 1004 N N . LEU A 1 118 ? 13.508 -5.188 -2.244 1 90.75 118 LEU A N 1
ATOM 1005 C CA . LEU A 1 118 ? 12.742 -5.551 -3.434 1 90.75 118 LEU A CA 1
ATOM 1006 C C . LEU A 1 118 ? 11.242 -5.516 -3.152 1 90.75 118 LEU A C 1
ATOM 1008 O O . LEU A 1 118 ? 10.43 -5.609 -4.078 1 90.75 118 LEU A O 1
ATOM 1012 N N . LEU A 1 119 ? 10.93 -5.312 -1.904 1 92.5 119 LEU A N 1
ATOM 1013 C CA . LEU A 1 119 ? 9.531 -5.355 -1.496 1 92.5 119 LEU A CA 1
ATOM 1014 C C . LEU A 1 119 ? 8.711 -4.324 -2.266 1 92.5 119 LEU A C 1
ATOM 1016 O O . LEU A 1 119 ? 7.625 -4.637 -2.76 1 92.5 119 LEU A O 1
ATOM 1020 N N . THR A 1 120 ? 9.25 -3.154 -2.408 1 91.5 120 THR A N 1
ATOM 1021 C CA . THR A 1 120 ? 8.523 -2.086 -3.086 1 91.5 120 THR A CA 1
ATOM 1022 C C . THR A 1 120 ? 8.25 -2.457 -4.539 1 91.5 120 THR A C 1
ATOM 1024 O O . THR A 1 120 ? 7.133 -2.297 -5.027 1 91.5 120 THR A O 1
ATOM 1027 N N . PHE A 1 121 ? 9.227 -2.932 -5.172 1 92.31 121 PHE A N 1
ATOM 1028 C CA . PHE A 1 121 ? 9.086 -3.344 -6.562 1 92.31 121 PHE A CA 1
ATOM 1029 C C . PHE A 1 121 ? 8.062 -4.469 -6.691 1 92.31 121 PHE A C 1
ATOM 1031 O O . PHE A 1 121 ? 7.156 -4.398 -7.523 1 92.31 121 PHE A O 1
ATOM 1038 N N . PHE A 1 122 ? 8.219 -5.48 -5.879 1 96.25 122 PHE A N 1
ATOM 1039 C CA . PHE A 1 122 ? 7.312 -6.625 -5.941 1 96.25 122 PHE A CA 1
ATOM 1040 C C . PHE A 1 122 ? 5.887 -6.203 -5.617 1 96.25 122 PHE A C 1
ATOM 1042 O O . PHE A 1 122 ? 4.941 -6.605 -6.305 1 96.25 122 PHE A O 1
ATOM 1049 N N . SER A 1 123 ? 5.668 -5.426 -4.582 1 95.44 123 SER A N 1
ATOM 1050 C CA . SER A 1 123 ? 4.344 -4.938 -4.207 1 95.44 123 SER A CA 1
ATOM 1051 C C . SER A 1 123 ? 3.697 -4.156 -5.348 1 95.44 123 SER A C 1
ATOM 1053 O O . SER A 1 123 ? 2.494 -4.277 -5.586 1 95.44 123 SER A O 1
ATOM 1055 N N . SER A 1 124 ? 4.543 -3.369 -6.043 1 94.81 124 SER A N 1
ATOM 1056 C CA . SER A 1 124 ? 4.031 -2.629 -7.191 1 94.81 124 SER A CA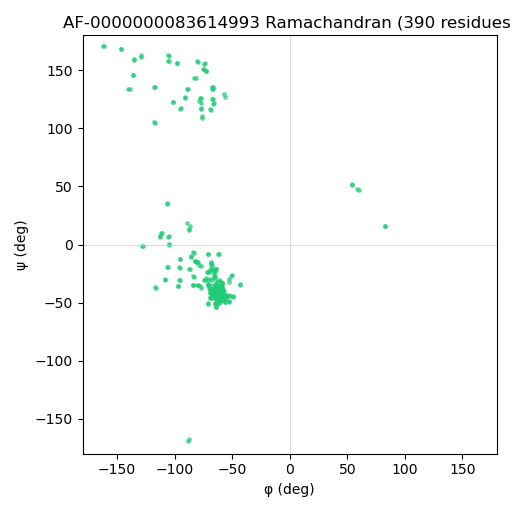 1
ATOM 1057 C C . SER A 1 124 ? 3.559 -3.572 -8.289 1 94.81 124 SER A C 1
ATOM 1059 O O . SER A 1 124 ? 2.562 -3.301 -8.961 1 94.81 124 SER A O 1
ATOM 1061 N N . GLN A 1 125 ? 4.238 -4.66 -8.477 1 96.88 125 GLN A N 1
ATOM 1062 C CA . GLN A 1 125 ? 3.828 -5.648 -9.469 1 96.88 125 GLN A CA 1
ATOM 1063 C C . GLN A 1 125 ? 2.496 -6.289 -9.086 1 96.88 125 GLN A C 1
ATOM 1065 O O . GLN A 1 125 ? 1.642 -6.512 -9.945 1 96.88 125 GLN A O 1
ATOM 1070 N N . LEU A 1 126 ? 2.326 -6.625 -7.828 1 97.69 126 LEU A N 1
ATOM 1071 C CA . LEU A 1 126 ? 1.06 -7.176 -7.359 1 97.69 126 LEU A CA 1
ATOM 1072 C C . LEU A 1 126 ? -0.076 -6.18 -7.566 1 97.69 126 LEU A C 1
ATOM 1074 O O . LEU A 1 126 ? -1.146 -6.543 -8.062 1 97.69 126 LEU A O 1
ATOM 1078 N N . THR A 1 127 ? 0.209 -4.949 -7.18 1 97.25 127 THR A N 1
ATOM 1079 C CA . THR A 1 127 ? -0.774 -3.879 -7.32 1 97.25 127 THR A CA 1
ATOM 1080 C C . THR A 1 127 ? -1.205 -3.729 -8.781 1 97.25 127 THR A C 1
ATOM 1082 O O . THR A 1 127 ? -2.4 -3.703 -9.078 1 97.25 127 THR A O 1
ATOM 1085 N N . LEU A 1 128 ? -0.244 -3.715 -9.648 1 97.19 128 LEU A N 1
ATOM 1086 C CA . LEU A 1 128 ? -0.536 -3.561 -11.07 1 97.19 128 LEU A CA 1
ATOM 1087 C C . LEU A 1 128 ? -1.323 -4.758 -11.594 1 97.19 128 LEU A C 1
ATOM 1089 O O . LEU A 1 128 ? -2.227 -4.598 -12.414 1 97.19 128 LEU A O 1
ATOM 1093 N N . ALA A 1 129 ? -0.952 -5.902 -11.188 1 97.69 129 ALA A N 1
ATOM 1094 C CA . ALA A 1 129 ? -1.669 -7.102 -11.609 1 97.69 129 ALA A CA 1
ATOM 1095 C C . ALA A 1 129 ? -3.137 -7.039 -11.195 1 97.69 129 ALA A C 1
ATOM 1097 O O . ALA A 1 129 ? -4.027 -7.324 -12 1 97.69 129 ALA A O 1
ATOM 1098 N N . ILE A 1 130 ? -3.412 -6.656 -9.992 1 97.12 130 ILE A N 1
ATOM 1099 C CA . ILE A 1 130 ? -4.781 -6.598 -9.484 1 97.12 130 ILE A CA 1
ATOM 1100 C C . ILE A 1 130 ? -5.543 -5.477 -10.188 1 97.12 130 ILE A C 1
ATOM 1102 O O . ILE A 1 130 ? -6.719 -5.633 -10.523 1 97.12 130 ILE A O 1
ATOM 1106 N N . LYS A 1 131 ? -4.91 -4.367 -10.391 1 96.25 131 LYS A N 1
ATOM 1107 C CA . LYS A 1 131 ? -5.543 -3.289 -11.148 1 96.25 131 LYS A CA 1
ATOM 1108 C C . LYS A 1 131 ? -5.957 -3.762 -12.539 1 96.25 131 LYS A C 1
ATOM 1110 O O . LYS A 1 131 ? -7.062 -3.471 -13 1 96.25 131 LYS A O 1
ATOM 1115 N N . LYS A 1 132 ? -5.039 -4.445 -13.156 1 96.69 132 LYS A N 1
ATOM 1116 C CA . LYS A 1 132 ? -5.336 -4.965 -14.484 1 96.69 132 LYS A CA 1
ATOM 1117 C C . LYS A 1 132 ? -6.512 -5.934 -14.453 1 96.69 132 LYS A C 1
ATOM 1119 O O . LYS A 1 132 ? -7.391 -5.883 -15.312 1 96.69 132 LYS A O 1
ATOM 1124 N N . LEU A 1 133 ? -6.547 -6.789 -13.484 1 94.31 133 LEU A N 1
ATOM 1125 C CA . LEU A 1 133 ? -7.656 -7.723 -13.32 1 94.31 133 LEU A CA 1
ATOM 1126 C C . LEU A 1 133 ? -8.969 -6.973 -13.117 1 94.31 133 LEU A C 1
ATOM 1128 O O . LEU A 1 133 ? -10 -7.359 -13.68 1 94.31 133 LEU A O 1
ATOM 1132 N N . GLY A 1 134 ? -8.953 -5.938 -12.266 1 92.44 134 GLY A N 1
ATOM 1133 C CA . GLY A 1 134 ? -10.133 -5.121 -12.047 1 92.44 134 GLY A CA 1
ATOM 1134 C C . GLY A 1 134 ? -10.648 -4.465 -13.312 1 92.44 134 GLY A C 1
ATOM 1135 O O . GLY A 1 134 ? -11.859 -4.297 -13.477 1 92.44 134 GLY A O 1
ATOM 1136 N N . GLU A 1 135 ? -9.75 -4.137 -14.164 1 91.62 135 GLU A N 1
ATOM 1137 C CA . GLU A 1 135 ? -10.102 -3.465 -15.414 1 91.62 135 GLU A CA 1
ATOM 1138 C C . GLU A 1 135 ? -10.656 -4.453 -16.438 1 91.62 135 GLU A C 1
ATOM 1140 O O . GLU A 1 135 ? -11.602 -4.133 -17.156 1 91.62 135 GLU A O 1
ATOM 1145 N N . THR A 1 136 ? -10.148 -5.605 -16.453 1 92 136 THR A N 1
ATOM 1146 C CA . THR A 1 136 ? -10.469 -6.523 -17.531 1 92 136 THR A CA 1
ATOM 1147 C C . THR A 1 136 ? -11.594 -7.469 -17.125 1 92 136 THR A C 1
ATOM 1149 O O . THR A 1 136 ? -12.406 -7.883 -17.969 1 92 136 THR A O 1
ATOM 1152 N N . ASP A 1 137 ? -11.641 -7.762 -15.852 1 89.56 137 ASP A N 1
ATOM 1153 C CA . ASP A 1 137 ? -12.508 -8.867 -15.469 1 89.56 137 ASP A CA 1
ATOM 1154 C C . ASP A 1 137 ? -13.781 -8.359 -14.797 1 89.56 137 ASP A C 1
ATOM 1156 O O . ASP A 1 137 ? -14.773 -9.086 -14.703 1 89.56 137 ASP A O 1
ATOM 1160 N N . PHE A 1 138 ? -13.727 -7.066 -14.297 1 86.44 138 PHE A N 1
ATOM 1161 C CA . PHE A 1 138 ? -14.828 -6.648 -13.438 1 86.44 138 PHE A CA 1
ATOM 1162 C C . PHE A 1 138 ? -15.305 -5.25 -13.812 1 86.44 138 PHE A C 1
ATOM 1164 O O . PHE A 1 138 ? -14.594 -4.512 -14.5 1 86.44 138 PHE A O 1
ATOM 1171 N N . ARG A 1 139 ? -16.562 -4.988 -13.406 1 87 139 ARG A N 1
ATOM 1172 C CA . ARG A 1 139 ? -17.156 -3.65 -13.398 1 87 139 ARG A CA 1
ATOM 1173 C C . ARG A 1 139 ? -17.984 -3.42 -12.148 1 87 139 ARG A C 1
ATOM 1175 O O . ARG A 1 139 ? -18.719 -4.309 -11.711 1 87 139 ARG A O 1
ATOM 1182 N N . VAL A 1 140 ? -17.766 -2.271 -11.562 1 84.19 140 VAL A N 1
ATOM 1183 C CA . VAL A 1 140 ? -18.578 -1.933 -10.406 1 84.19 140 VAL A CA 1
ATOM 1184 C C . VAL A 1 140 ? -20.031 -1.732 -10.828 1 84.19 140 VAL A C 1
ATOM 1186 O O . VAL A 1 140 ? -20.297 -1.094 -11.852 1 84.19 140 VAL A O 1
ATOM 1189 N N . SER A 1 141 ? -20.969 -2.285 -10.133 1 81.88 141 SER A N 1
ATOM 1190 C CA . SER A 1 141 ? -22.391 -2.221 -10.484 1 81.88 141 SER A CA 1
ATOM 1191 C C . SER A 1 141 ? -23 -0.884 -10.07 1 81.88 141 SER A C 1
ATOM 1193 O O . SER A 1 141 ? -23.906 -0.375 -10.742 1 81.88 141 SER A O 1
ATOM 1195 N N . ASP A 1 142 ? -22.562 -0.385 -9.023 1 82.62 142 ASP A N 1
ATOM 1196 C CA . ASP A 1 142 ? -23.062 0.894 -8.531 1 82.62 142 ASP A CA 1
ATOM 1197 C C . ASP A 1 142 ? -22.469 2.057 -9.328 1 82.62 142 ASP A C 1
ATOM 1199 O O . ASP A 1 142 ? -21.281 2.322 -9.258 1 82.62 142 ASP A O 1
ATOM 1203 N N . SER A 1 143 ? -23.297 2.758 -9.992 1 84 143 SER A N 1
ATOM 1204 C CA . SER A 1 143 ? -22.859 3.844 -10.867 1 84 143 SER A CA 1
ATOM 1205 C C . SER A 1 143 ? -22.281 5 -10.062 1 84 143 SER A C 1
ATOM 1207 O O . SER A 1 143 ? -21.594 5.871 -10.617 1 84 143 SER A O 1
ATOM 1209 N N . LYS A 1 144 ? -22.516 5.016 -8.781 1 88.19 144 LYS A N 1
ATOM 1210 C CA . LYS A 1 144 ? -22.016 6.102 -7.949 1 88.19 144 LYS A CA 1
ATOM 1211 C C . LYS A 1 144 ? -20.562 5.883 -7.582 1 88.19 144 LYS A C 1
ATOM 1213 O O . LYS A 1 144 ? -19.875 6.809 -7.129 1 88.19 144 LYS A O 1
ATOM 1218 N N . ILE A 1 145 ? -20.156 4.711 -7.793 1 91.44 145 ILE A N 1
ATOM 1219 C CA . ILE A 1 145 ? -18.781 4.367 -7.445 1 91.44 145 ILE A CA 1
ATOM 1220 C C . ILE A 1 145 ? -17.922 4.355 -8.703 1 91.44 145 ILE A C 1
ATOM 1222 O O . ILE A 1 145 ? -18.266 3.691 -9.688 1 91.44 145 ILE A O 1
ATOM 1226 N N . ASN A 1 146 ? -16.906 5.152 -8.664 1 94.88 146 ASN A N 1
ATOM 1227 C CA . ASN A 1 146 ? -15.922 5.141 -9.742 1 94.88 146 ASN A CA 1
ATOM 1228 C C . ASN A 1 146 ? -15.156 3.82 -9.797 1 94.88 146 ASN A C 1
ATOM 1230 O O . ASN A 1 146 ? -14.477 3.453 -8.836 1 94.88 146 ASN A O 1
ATOM 1234 N N . HIS A 1 147 ? -15.234 3.166 -10.914 1 93.56 147 HIS A N 1
ATOM 1235 C CA . HIS A 1 147 ? -14.68 1.826 -11.055 1 93.56 147 HIS A CA 1
ATOM 1236 C C . HIS A 1 147 ? -13.172 1.831 -10.844 1 93.56 147 HIS A C 1
ATOM 1238 O O . HIS A 1 147 ? -12.625 0.959 -10.164 1 93.56 147 HIS A O 1
ATOM 1244 N N . ASP A 1 148 ? -12.531 2.775 -11.398 1 95.12 148 ASP A N 1
ATOM 1245 C CA . ASP A 1 148 ? -11.078 2.854 -11.297 1 95.12 148 ASP A CA 1
ATOM 1246 C C . ASP A 1 148 ? -10.641 3.076 -9.852 1 95.12 148 ASP A C 1
ATOM 1248 O O . ASP A 1 148 ? -9.656 2.482 -9.398 1 95.12 148 ASP A O 1
ATOM 1252 N N . LEU A 1 149 ? -11.336 3.883 -9.133 1 96.12 149 LEU A N 1
ATOM 1253 C CA . LEU A 1 149 ? -11.008 4.16 -7.738 1 96.12 149 LEU A CA 1
ATOM 1254 C C . LEU A 1 149 ? -11.242 2.928 -6.867 1 96.12 149 LEU A C 1
ATOM 1256 O O . LEU A 1 149 ? -10.43 2.621 -5.988 1 96.12 149 LEU A O 1
ATOM 1260 N N . TYR A 1 150 ? -12.297 2.252 -7.121 1 94.31 150 TYR A N 1
ATOM 1261 C CA . TYR A 1 150 ? -12.578 1.027 -6.383 1 94.31 150 TYR A CA 1
ATOM 1262 C C . TYR A 1 150 ? -11.5 -0.022 -6.637 1 94.31 150 TYR A C 1
ATOM 1264 O O . TYR A 1 150 ? -11.008 -0.654 -5.703 1 94.31 150 TYR A O 1
ATOM 1272 N N . THR A 1 151 ? -11.117 -0.188 -7.918 1 94.81 151 THR A N 1
ATOM 1273 C CA . THR A 1 151 ? -10.07 -1.142 -8.281 1 94.81 151 THR A CA 1
ATOM 1274 C C . THR A 1 151 ? -8.742 -0.765 -7.629 1 94.81 151 THR A C 1
ATOM 1276 O O . THR A 1 151 ? -8.016 -1.635 -7.152 1 94.81 151 THR A O 1
ATOM 1279 N N . THR A 1 152 ? -8.422 0.484 -7.602 1 96.69 152 THR A N 1
ATOM 1280 C CA . THR A 1 152 ? -7.215 0.972 -6.945 1 96.69 152 THR A CA 1
ATOM 1281 C C . THR A 1 152 ? -7.238 0.636 -5.457 1 96.69 152 THR A C 1
ATOM 1283 O O . THR A 1 152 ? -6.25 0.138 -4.91 1 96.69 152 THR A O 1
ATOM 1286 N N . TYR A 1 153 ? -8.383 0.904 -4.871 1 95.75 153 TYR A N 1
ATOM 1287 C CA . TYR A 1 153 ? -8.594 0.603 -3.459 1 95.75 153 TYR A CA 1
ATOM 1288 C C . TYR A 1 153 ? -8.258 -0.854 -3.158 1 95.75 153 TYR A C 1
ATOM 1290 O O . TYR A 1 153 ? -7.457 -1.142 -2.268 1 95.75 153 TYR A O 1
ATOM 1298 N N . LEU A 1 154 ? -8.742 -1.758 -3.895 1 95.31 154 LEU A N 1
ATOM 1299 C CA . LEU A 1 154 ? -8.508 -3.186 -3.705 1 95.31 154 LEU A CA 1
ATOM 1300 C C . LEU A 1 154 ? -7.059 -3.547 -4.027 1 95.31 154 LEU A C 1
ATOM 1302 O O . LEU A 1 154 ? -6.457 -4.379 -3.344 1 95.31 154 LEU A O 1
ATOM 1306 N N . ALA A 1 155 ? -6.52 -2.9 -5.051 1 97.5 155 ALA A N 1
ATOM 1307 C CA . ALA A 1 155 ? -5.176 -3.201 -5.539 1 97.5 155 ALA A CA 1
ATOM 1308 C C . ALA A 1 155 ? -4.121 -2.854 -4.496 1 97.5 155 ALA A C 1
ATOM 1310 O O . ALA A 1 155 ? -3.004 -3.377 -4.535 1 97.5 155 ALA A O 1
ATOM 1311 N N . TYR A 1 156 ? -4.438 -2.004 -3.623 1 97.5 156 TYR A N 1
ATOM 1312 C CA . TYR A 1 156 ? -3.504 -1.687 -2.547 1 97.5 156 TYR A CA 1
ATOM 1313 C C . TYR A 1 156 ? -3.83 -2.484 -1.29 1 97.5 156 TYR A C 1
ATOM 1315 O O . TYR A 1 156 ? -2.928 -2.945 -0.589 1 97.5 156 TYR A O 1
ATOM 1323 N N . ALA A 1 157 ? -5.078 -2.705 -1.031 1 97.25 157 ALA A N 1
ATOM 1324 C CA . ALA A 1 157 ? -5.531 -3.354 0.196 1 97.25 157 ALA A CA 1
ATOM 1325 C C . ALA A 1 157 ? -5.109 -4.82 0.23 1 97.25 157 ALA A C 1
ATOM 1327 O O . ALA A 1 157 ? -4.586 -5.301 1.24 1 97.25 157 ALA A O 1
ATOM 1328 N N . ILE A 1 158 ? -5.297 -5.484 -0.854 1 97.25 158 ILE A N 1
ATOM 1329 C CA . ILE A 1 158 ? -5.113 -6.934 -0.883 1 97.25 158 ILE A CA 1
ATOM 1330 C C . ILE A 1 158 ? -3.631 -7.27 -0.764 1 97.25 158 ILE A C 1
ATOM 1332 O O . ILE A 1 158 ? -3.225 -8.008 0.138 1 97.25 158 ILE A O 1
ATOM 1336 N N . PRO A 1 159 ? -2.775 -6.66 -1.572 1 97.94 159 PRO A N 1
ATOM 1337 C CA . PRO A 1 159 ? -1.35 -6.91 -1.352 1 97.94 159 PRO A CA 1
ATOM 1338 C C . PRO A 1 159 ? -0.886 -6.496 0.042 1 97.94 159 PRO A C 1
ATOM 1340 O O . PRO A 1 159 ? -0.052 -7.172 0.647 1 97.94 159 PRO A O 1
ATOM 1343 N N . GLY A 1 160 ? -1.403 -5.391 0.493 1 97.56 160 GLY A N 1
ATOM 1344 C CA . GLY A 1 160 ? -1.066 -4.969 1.844 1 97.56 160 GLY A CA 1
ATOM 1345 C C . GLY A 1 160 ? -1.382 -6.02 2.893 1 97.56 160 GLY A C 1
ATOM 1346 O O . GLY A 1 160 ? -0.562 -6.293 3.771 1 97.56 160 GLY A O 1
ATOM 1347 N N . LEU A 1 161 ? -2.553 -6.598 2.791 1 97.62 161 LEU A N 1
ATOM 1348 C CA . LEU A 1 161 ? -2.961 -7.656 3.707 1 97.62 161 LEU A CA 1
ATOM 1349 C C . LEU A 1 161 ? -2.039 -8.867 3.584 1 97.62 161 LEU A C 1
ATOM 1351 O O . LEU A 1 161 ? -1.624 -9.438 4.59 1 97.62 161 LEU A O 1
ATOM 1355 N N . ILE A 1 162 ? -1.688 -9.195 2.41 1 98.06 162 ILE A N 1
ATOM 1356 C CA . ILE A 1 162 ? -0.816 -10.336 2.133 1 98.06 162 ILE A CA 1
ATOM 1357 C C . ILE A 1 162 ? 0.562 -10.086 2.74 1 98.06 162 ILE A C 1
ATOM 1359 O O . ILE A 1 162 ? 1.094 -10.938 3.455 1 98.06 162 ILE A O 1
ATOM 1363 N N . ILE A 1 163 ? 1.086 -8.953 2.441 1 97.31 163 ILE A N 1
ATOM 1364 C CA . ILE A 1 163 ? 2.438 -8.617 2.879 1 97.31 163 ILE A CA 1
ATOM 1365 C C . ILE A 1 163 ? 2.494 -8.586 4.406 1 97.31 163 ILE A C 1
ATOM 1367 O O . ILE A 1 163 ? 3.41 -9.148 5.012 1 97.31 163 ILE A O 1
ATOM 1371 N N . GLU A 1 164 ? 1.521 -7.965 5.051 1 97.19 164 GLU A N 1
ATOM 1372 C CA . GLU A 1 164 ? 1.496 -7.918 6.508 1 97.19 164 GLU A CA 1
ATOM 1373 C C . GLU A 1 164 ? 1.354 -9.312 7.105 1 97.19 164 GLU A C 1
ATOM 1375 O O . GLU A 1 164 ? 1.969 -9.625 8.125 1 97.19 164 GLU A O 1
ATOM 1380 N N . TRP A 1 165 ? 0.534 -10.117 6.477 1 98.12 165 TRP A N 1
ATOM 1381 C CA . TRP A 1 165 ? 0.361 -11.508 6.891 1 98.12 165 TRP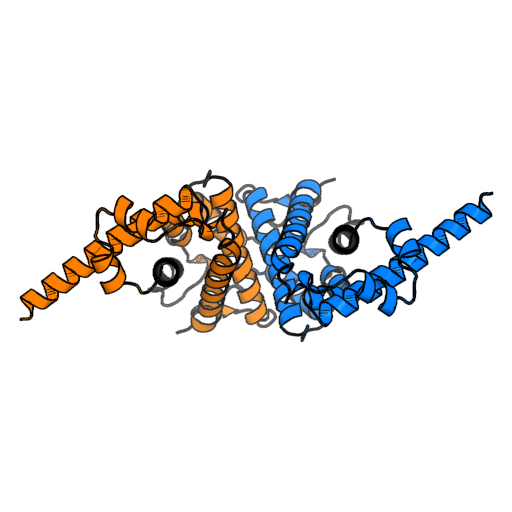 A CA 1
ATOM 1382 C C . TRP A 1 165 ? 1.687 -12.258 6.84 1 98.12 165 TRP A C 1
ATOM 1384 O O . TRP A 1 165 ? 2.037 -12.969 7.785 1 98.12 165 TRP A O 1
ATOM 1394 N N . VAL A 1 166 ? 2.447 -12.07 5.844 1 97.81 166 VAL A N 1
ATOM 1395 C CA . VAL A 1 166 ? 3.74 -12.734 5.691 1 97.81 166 VAL A CA 1
ATOM 1396 C C . VAL A 1 166 ? 4.723 -12.188 6.73 1 97.81 166 VAL A C 1
ATOM 1398 O O . VAL A 1 166 ? 5.438 -12.953 7.375 1 97.81 166 VAL A O 1
ATOM 1401 N N . LYS A 1 167 ? 4.758 -10.898 6.883 1 95.88 167 LYS A N 1
ATOM 1402 C CA . LYS A 1 167 ? 5.664 -10.273 7.84 1 95.88 167 LYS A CA 1
ATOM 1403 C C . LYS A 1 167 ? 5.41 -10.781 9.258 1 95.88 167 LYS A C 1
ATOM 1405 O O . LYS A 1 167 ? 6.336 -10.875 10.062 1 95.88 167 LYS A O 1
ATOM 1410 N N . ASP A 1 168 ? 4.152 -11.07 9.484 1 94.69 168 ASP A N 1
ATOM 1411 C CA . ASP A 1 168 ? 3.777 -11.523 10.82 1 94.69 168 ASP A CA 1
ATOM 1412 C C . ASP A 1 168 ? 3.938 -13.039 10.945 1 94.69 168 ASP A C 1
ATOM 1414 O O . ASP A 1 168 ? 3.344 -13.656 11.836 1 94.69 168 ASP A O 1
ATOM 1418 N N . GLY A 1 169 ? 4.605 -13.641 10 1 95.06 169 GLY A N 1
ATOM 1419 C CA . GLY A 1 169 ? 4.93 -15.055 10.078 1 95.06 169 GLY A CA 1
ATOM 1420 C C . GLY A 1 169 ? 3.797 -15.953 9.617 1 95.06 169 GLY A C 1
ATOM 1421 O O . GLY A 1 169 ? 3.697 -17.109 10.047 1 95.06 169 GLY A O 1
ATOM 1422 N N . MET A 1 170 ? 2.848 -15.391 8.938 1 97 170 MET A N 1
ATOM 1423 C CA . MET A 1 170 ? 1.706 -16.156 8.445 1 97 170 MET A CA 1
ATOM 1424 C C . MET A 1 170 ? 1.032 -16.906 9.586 1 97 170 MET A C 1
ATOM 1426 O O . MET A 1 170 ? 0.81 -18.125 9.484 1 97 170 MET A O 1
ATOM 1430 N N . LYS A 1 171 ? 0.726 -16.172 10.641 1 95.81 171 LYS A N 1
ATOM 1431 C CA . LYS A 1 171 ? 0.207 -16.75 11.875 1 95.81 171 LYS A CA 1
ATOM 1432 C C . LYS A 1 171 ? -1.168 -17.375 11.656 1 95.81 171 LYS A C 1
ATOM 1434 O O . LYS A 1 171 ? -1.558 -18.297 12.375 1 95.81 171 LYS A O 1
ATOM 1439 N N . TYR A 1 172 ? -1.965 -16.922 10.703 1 97.19 172 TYR A N 1
ATOM 1440 C CA . TYR A 1 172 ? -3.277 -17.469 10.367 1 97.19 172 TYR A CA 1
ATOM 1441 C C . TYR A 1 172 ? -3.184 -18.422 9.18 1 97.19 172 TYR A C 1
ATOM 1443 O O . TYR A 1 172 ? -2.26 -18.328 8.375 1 97.19 172 TYR A O 1
ATOM 1451 N N . SER A 1 173 ? -4.125 -19.297 9.102 1 96.69 173 SER A N 1
ATOM 1452 C CA . SER A 1 173 ? -4.176 -20.203 7.953 1 96.69 173 SER A CA 1
ATOM 1453 C C . SER A 1 173 ? -4.637 -19.469 6.695 1 96.69 173 SER A C 1
ATOM 1455 O O . SER A 1 173 ? -5.309 -18.438 6.781 1 96.69 173 SER A O 1
ATOM 1457 N N . PRO A 1 174 ? -4.234 -20.047 5.539 1 96.62 174 PRO A N 1
ATOM 1458 C CA . PRO A 1 174 ? -4.727 -19.453 4.293 1 96.62 174 PRO A CA 1
ATOM 1459 C C . PRO A 1 174 ? -6.254 -19.391 4.23 1 96.62 174 PRO A C 1
ATOM 1461 O O . PRO A 1 174 ? -6.816 -18.406 3.762 1 96.62 174 PRO A O 1
ATOM 1464 N N . ILE A 1 175 ? -6.898 -20.453 4.641 1 95 175 ILE A N 1
ATOM 1465 C CA . ILE A 1 175 ? -8.359 -20.5 4.605 1 95 175 ILE A CA 1
ATOM 1466 C C . ILE A 1 175 ? -8.93 -19.406 5.504 1 95 175 ILE A C 1
ATOM 1468 O O . ILE A 1 175 ? -9.891 -18.719 5.129 1 95 175 ILE A O 1
ATOM 1472 N N . TYR A 1 176 ? -8.375 -19.219 6.68 1 96.5 176 TYR A N 1
ATOM 1473 C CA . TYR A 1 176 ? -8.805 -18.156 7.574 1 96.5 176 TYR A CA 1
ATOM 1474 C C . TYR A 1 176 ? -8.633 -16.797 6.914 1 96.5 176 TYR A C 1
ATOM 1476 O O . TYR A 1 176 ? -9.523 -15.953 6.973 1 96.5 176 TYR A O 1
ATOM 1484 N N . MET A 1 177 ? -7.492 -16.562 6.289 1 96.94 177 MET A N 1
ATOM 1485 C CA . MET A 1 177 ? -7.23 -15.297 5.613 1 96.94 177 MET A CA 1
ATOM 1486 C C . MET A 1 177 ? -8.242 -15.055 4.5 1 96.94 177 MET A C 1
ATOM 1488 O O . MET A 1 177 ? -8.727 -13.938 4.332 1 96.94 177 MET A O 1
ATOM 1492 N N . SER A 1 178 ? -8.508 -16.062 3.742 1 94.44 178 SER A N 1
ATOM 1493 C CA . SER A 1 178 ? -9.492 -15.945 2.674 1 94.44 178 SER A CA 1
ATOM 1494 C C . SER A 1 178 ? -10.867 -15.578 3.225 1 94.44 178 SER A C 1
ATOM 1496 O O . SER A 1 178 ? -11.555 -14.719 2.668 1 94.44 178 SER A O 1
ATOM 1498 N N . GLU A 1 179 ? -11.242 -16.234 4.27 1 92.44 179 GLU A N 1
ATOM 1499 C CA . GLU A 1 179 ? -12.516 -15.953 4.922 1 92.44 179 GLU A CA 1
ATOM 1500 C C . GLU A 1 179 ? -12.57 -14.508 5.41 1 92.44 179 GLU A C 1
ATOM 1502 O O . GLU A 1 179 ? -13.594 -13.828 5.25 1 92.44 179 GLU A O 1
ATOM 1507 N N . GLN A 1 180 ? -11.508 -14.07 6.027 1 94.19 180 GLN A N 1
ATOM 1508 C CA . GLN A 1 180 ? -11.445 -12.703 6.531 1 94.19 180 GLN A CA 1
ATOM 1509 C C . GLN A 1 180 ? -11.531 -11.695 5.395 1 94.19 180 GLN A C 1
ATOM 1511 O O . GLN A 1 180 ? -12.297 -10.727 5.473 1 94.19 180 GLN A O 1
ATOM 1516 N N . LEU A 1 181 ? -10.734 -11.883 4.355 1 93.5 181 LEU A N 1
ATOM 1517 C CA . LEU A 1 181 ? -10.789 -10.977 3.221 1 93.5 181 LEU A CA 1
ATOM 1518 C C . LEU A 1 181 ? -12.203 -10.883 2.658 1 93.5 181 LEU A C 1
ATOM 1520 O O . LEU A 1 181 ? -12.703 -9.789 2.408 1 93.5 181 LEU A O 1
ATOM 1524 N N . MET A 1 182 ? -12.859 -12 2.469 1 88.31 182 MET A N 1
ATOM 1525 C CA . MET A 1 182 ? -14.227 -12.016 1.95 1 88.31 182 MET A CA 1
ATOM 1526 C C . MET A 1 182 ? -15.172 -11.297 2.896 1 88.31 182 MET A C 1
ATOM 1528 O O . MET A 1 182 ? -16.016 -10.516 2.457 1 88.31 182 MET A O 1
ATOM 1532 N N . SER A 1 183 ? -15.039 -11.57 4.184 1 87.75 183 SER A N 1
ATOM 1533 C CA . SER A 1 183 ? -15.891 -10.922 5.18 1 87.75 183 SER A CA 1
ATOM 1534 C C . SER A 1 183 ? -15.703 -9.414 5.172 1 87.75 183 SER A C 1
ATOM 1536 O O . SER A 1 183 ? -16.672 -8.664 5.27 1 87.75 183 SER A O 1
ATOM 1538 N N . ILE A 1 184 ? -14.484 -8.992 5.027 1 89.38 184 ILE A N 1
ATOM 1539 C CA . ILE A 1 184 ? -14.164 -7.566 4.988 1 89.38 184 ILE A CA 1
ATOM 1540 C C . ILE A 1 184 ? -14.789 -6.934 3.746 1 89.38 184 ILE A C 1
ATOM 1542 O O . ILE A 1 184 ? -15.406 -5.867 3.826 1 89.38 184 ILE A O 1
ATOM 1546 N N . MET A 1 185 ? -14.648 -7.586 2.643 1 86.25 185 MET A N 1
ATOM 1547 C CA . MET A 1 185 ? -15.109 -7.051 1.363 1 86.25 185 MET A CA 1
ATOM 1548 C C . MET A 1 185 ? -16.625 -6.973 1.32 1 86.25 185 MET A C 1
ATOM 1550 O O . MET A 1 185 ? -17.188 -6.082 0.683 1 86.25 185 MET A O 1
ATOM 1554 N N . ILE A 1 186 ? -17.312 -7.848 2.006 1 80.19 186 ILE A N 1
ATOM 1555 C CA . ILE A 1 186 ? -18.766 -7.879 1.917 1 80.19 186 ILE A CA 1
ATOM 1556 C C . ILE A 1 186 ? -19.375 -7.273 3.182 1 80.19 186 ILE A C 1
ATOM 1558 O O . ILE A 1 186 ? -20.578 -7.414 3.428 1 80.19 186 ILE A O 1
ATOM 1562 N N . MET A 1 187 ? -18.531 -6.734 3.992 1 75.44 187 MET A N 1
ATOM 1563 C CA . MET A 1 187 ? -18.984 -6.168 5.258 1 75.44 187 MET A CA 1
ATOM 1564 C C . MET A 1 187 ? -20.062 -5.105 5.027 1 75.44 187 MET A C 1
ATOM 1566 O O . MET A 1 187 ? -19.906 -4.25 4.152 1 75.44 187 MET A O 1
ATOM 1570 N N . SER A 1 188 ? -21.188 -5.297 5.738 1 65.69 188 SER A N 1
ATOM 1571 C CA . SER A 1 188 ? -22.281 -4.336 5.664 1 65.69 188 SER A CA 1
ATOM 1572 C C . SER A 1 188 ? -21.969 -3.068 6.445 1 65.69 188 SER A C 1
ATOM 1574 O O . SER A 1 188 ? -21.188 -3.104 7.406 1 65.69 188 SER A O 1
ATOM 1576 N N . PRO A 1 189 ? -22.562 -1.962 5.977 1 64.75 189 PRO A N 1
ATOM 1577 C CA . PRO A 1 189 ? -22.359 -0.716 6.723 1 64.75 189 PRO A CA 1
ATOM 1578 C C . PRO A 1 189 ? -22.688 -0.857 8.203 1 64.75 189 PRO A C 1
ATOM 1580 O O . PRO A 1 189 ? -22.062 -0.197 9.047 1 64.75 189 PRO A O 1
ATOM 1583 N N . GLU A 1 190 ? -23.547 -1.681 8.469 1 61.56 190 GLU A N 1
ATOM 1584 C CA . GLU A 1 190 ? -23.984 -1.868 9.852 1 61.56 190 GLU A CA 1
ATOM 1585 C C . GLU A 1 190 ? -22.922 -2.59 10.672 1 61.56 190 GLU A C 1
ATOM 1587 O O . GLU A 1 190 ? -22.906 -2.482 11.898 1 61.56 190 GLU A O 1
ATOM 1592 N N . GLN A 1 191 ? -22.219 -3.346 10.039 1 57.06 191 GLN A N 1
ATOM 1593 C CA . GLN A 1 191 ? -21.219 -4.16 10.711 1 57.06 191 GLN A CA 1
ATOM 1594 C C . GLN A 1 191 ? -19.875 -3.42 10.805 1 57.06 191 GLN A C 1
ATOM 1596 O O . GLN A 1 191 ? -18.875 -3.992 11.234 1 57.06 191 GLN A O 1
ATOM 1601 N N . ARG A 1 192 ? -20.016 -2.154 10.633 1 63.69 192 ARG A N 1
ATOM 1602 C CA . ARG A 1 192 ? -18.766 -1.402 10.555 1 63.69 192 ARG A CA 1
ATOM 1603 C C . ARG A 1 192 ? -18.297 -0.975 11.938 1 63.69 192 ARG A C 1
ATOM 1605 O O . ARG A 1 192 ? -18.844 -1.418 12.945 1 63.69 192 ARG A O 1
ATOM 1612 N N . ILE A 1 193 ? -17.312 -0.099 12.078 1 68.31 193 ILE A N 1
ATOM 1613 C CA . ILE A 1 193 ? -16.438 0.23 13.203 1 68.31 193 ILE A CA 1
ATOM 1614 C C . ILE A 1 193 ? -17.188 1.127 14.188 1 68.31 193 ILE A C 1
ATOM 1616 O O . ILE A 1 193 ? -17.984 1.982 13.773 1 68.31 193 ILE A O 1
ATOM 1620 N N . LYS A 1 194 ? -17.203 0.559 15.422 1 73.25 194 LYS A N 1
ATOM 1621 C CA . LYS A 1 194 ? -17.656 1.396 16.531 1 73.25 194 LYS A CA 1
ATOM 1622 C C . LYS A 1 194 ? -16.5 2.164 17.156 1 73.25 194 LYS A C 1
ATOM 1624 O O . LYS A 1 194 ? -15.406 1.613 17.328 1 73.25 194 LYS A O 1
ATOM 1629 N N . LYS A 1 195 ? -16.812 3.48 17.359 1 75.25 195 LYS A N 1
ATOM 1630 C CA . LYS A 1 195 ? -15.805 4.316 18.016 1 75.25 195 LYS A CA 1
ATOM 1631 C C . LYS A 1 195 ? -15.602 3.902 19.469 1 75.25 195 LYS A C 1
ATOM 1633 O O . LYS A 1 195 ? -16.562 3.629 20.188 1 75.25 195 LYS A O 1
ATOM 1638 N N . LEU A 1 196 ? -14.367 3.814 19.875 1 73.94 196 LEU A N 1
ATOM 1639 C CA . LEU A 1 196 ? -14.055 3.525 21.266 1 73.94 196 LEU A CA 1
ATOM 1640 C C . LEU A 1 196 ? -14.102 4.797 22.109 1 73.94 196 LEU A C 1
ATOM 1642 O O . LEU A 1 196 ? -13.875 5.895 21.594 1 73.94 196 LEU A O 1
ATOM 1646 N N . PRO A 1 197 ? -14.602 4.609 23.391 1 70.5 197 PRO A N 1
ATOM 1647 C CA . PRO A 1 197 ? -14.672 5.773 24.266 1 70.5 197 PRO A CA 1
ATOM 1648 C C . PRO A 1 197 ? -13.32 6.465 24.438 1 70.5 197 PRO A C 1
ATOM 1650 O O . PRO A 1 197 ? -12.273 5.816 24.359 1 70.5 197 PRO A O 1
ATOM 1653 N N . MET B 1 1 ? 10.531 39.438 29.375 1 66.12 1 MET B N 1
ATOM 1654 C CA . MET B 1 1 ? 11.125 38.094 29.25 1 66.12 1 MET B CA 1
ATOM 1655 C C . MET B 1 1 ? 10.195 37.156 28.484 1 66.12 1 MET B C 1
ATOM 1657 O O . MET B 1 1 ? 10.625 36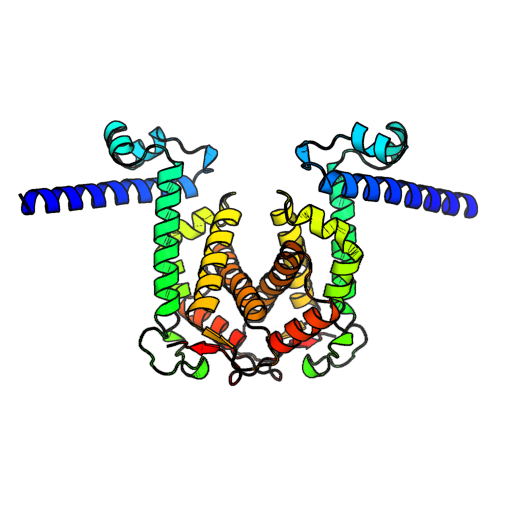.5 27.531 1 66.12 1 MET B O 1
ATOM 1661 N N . LEU B 1 2 ? 9.016 37.25 28.906 1 70.94 2 LEU B N 1
ATOM 1662 C CA . LEU B 1 2 ? 8.023 36.438 28.219 1 70.94 2 LEU B CA 1
ATOM 1663 C C . LEU B 1 2 ? 7.84 36.906 26.781 1 70.94 2 LEU B C 1
ATOM 1665 O O . LEU B 1 2 ? 7.707 36.094 25.859 1 70.94 2 LEU B O 1
ATOM 1669 N N . LYS B 1 3 ? 7.848 38.219 26.641 1 70.56 3 LYS B N 1
ATOM 1670 C CA . LYS B 1 3 ? 7.695 38.781 25.312 1 70.56 3 LYS B CA 1
ATOM 1671 C C . LYS B 1 3 ? 8.867 38.375 24.406 1 70.56 3 LYS B C 1
ATOM 1673 O O . LYS B 1 3 ? 8.68 38.125 23.219 1 70.56 3 LYS B O 1
ATOM 1678 N N . LYS B 1 4 ? 9.977 38.5 24.891 1 65.38 4 LYS B N 1
ATOM 1679 C CA . LYS B 1 4 ? 11.172 38.094 24.156 1 65.38 4 LYS B CA 1
ATOM 1680 C C . LYS B 1 4 ? 11.109 36.625 23.75 1 65.38 4 LYS B C 1
ATOM 1682 O O . LYS B 1 4 ? 11.484 36.281 22.641 1 65.38 4 LYS B O 1
ATOM 1687 N N . TYR B 1 5 ? 10.625 35.812 24.594 1 69.81 5 TYR B N 1
ATOM 1688 C CA . TYR B 1 5 ? 10.508 34.375 24.312 1 69.81 5 TYR B CA 1
ATOM 1689 C C . TYR B 1 5 ? 9.469 34.125 23.219 1 69.81 5 TYR B C 1
ATOM 1691 O O . TYR B 1 5 ? 9.656 33.25 22.375 1 69.81 5 TYR B O 1
ATOM 1699 N N . LYS B 1 6 ? 8.547 34.812 23.344 1 69.56 6 LYS B N 1
ATOM 1700 C CA . LYS B 1 6 ? 7.484 34.719 22.344 1 69.56 6 LYS B CA 1
ATOM 1701 C C . LYS B 1 6 ? 7.977 35.156 20.969 1 69.56 6 LYS B C 1
ATOM 1703 O O . LYS B 1 6 ? 7.605 34.531 19.953 1 69.56 6 LYS B O 1
ATOM 1708 N N . TYR B 1 7 ? 8.688 36.188 21 1 70.38 7 TYR B N 1
ATOM 1709 C CA . TYR B 1 7 ? 9.281 36.688 19.75 1 70.38 7 TYR B CA 1
ATOM 1710 C C . TYR B 1 7 ? 10.266 35.656 19.188 1 70.38 7 TYR B C 1
ATOM 1712 O O . TYR B 1 7 ? 10.289 35.438 17.984 1 70.38 7 TYR B O 1
ATOM 1720 N N . LEU B 1 8 ? 11.086 35.125 19.984 1 72.56 8 LEU B N 1
ATOM 1721 C CA . LEU B 1 8 ? 12.047 34.125 19.578 1 72.56 8 LEU B CA 1
ATOM 1722 C C . LEU B 1 8 ? 11.344 32.906 19 1 72.56 8 LEU B C 1
ATOM 1724 O O . LEU B 1 8 ? 11.797 32.312 18.016 1 72.56 8 LEU B O 1
ATOM 1728 N N . ASP B 1 9 ? 10.266 32.656 19.625 1 77.06 9 ASP B N 1
ATOM 1729 C CA . ASP B 1 9 ? 9.461 31.531 19.156 1 77.06 9 ASP B CA 1
ATOM 1730 C C . ASP B 1 9 ? 8.906 31.797 17.75 1 77.06 9 ASP B C 1
ATOM 1732 O O . ASP B 1 9 ? 8.953 30.906 16.891 1 77.06 9 ASP B O 1
ATOM 1736 N N . LYS B 1 10 ? 8.5 33.031 17.641 1 84.69 10 LYS B N 1
ATOM 1737 C CA . LYS B 1 10 ? 7.949 33.406 16.344 1 84.69 10 LYS B CA 1
ATOM 1738 C C . LYS B 1 10 ? 9.031 33.375 15.266 1 84.69 10 LYS B C 1
ATOM 1740 O O . LYS B 1 10 ? 8.766 32.969 14.125 1 84.69 10 LYS B O 1
ATOM 1745 N N . ARG B 1 11 ? 10.172 33.875 15.633 1 84.56 11 ARG B N 1
ATOM 1746 C CA . ARG B 1 11 ? 11.281 33.906 14.688 1 84.56 11 ARG B CA 1
ATOM 1747 C C . ARG B 1 11 ? 11.688 32.469 14.305 1 84.56 11 ARG B C 1
ATOM 1749 O O . ARG B 1 11 ? 11.984 32.188 13.141 1 84.56 11 ARG B O 1
ATOM 1756 N N . ILE B 1 12 ? 11.664 31.625 15.266 1 89.44 12 ILE B N 1
ATOM 1757 C CA . ILE B 1 12 ? 12.016 30.234 15.031 1 89.44 12 ILE B CA 1
ATOM 1758 C C . ILE B 1 12 ? 10.992 29.594 14.102 1 89.44 12 ILE B C 1
ATOM 1760 O O . ILE B 1 12 ? 11.359 28.891 13.156 1 89.44 12 ILE B O 1
ATOM 1764 N N . ILE B 1 13 ? 9.766 29.906 14.336 1 90.88 13 ILE B N 1
ATOM 1765 C CA . ILE B 1 13 ? 8.688 29.344 13.531 1 90.88 13 ILE B CA 1
ATOM 1766 C C . ILE B 1 13 ? 8.812 29.844 12.086 1 90.88 13 ILE B C 1
ATOM 1768 O O . ILE B 1 13 ? 8.664 29.062 11.141 1 90.88 13 ILE B O 1
ATOM 1772 N N . LYS B 1 14 ? 9.07 31.094 11.992 1 92.62 14 LYS B N 1
ATOM 1773 C CA . LYS B 1 14 ? 9.219 31.672 10.656 1 92.62 14 LYS B CA 1
ATOM 1774 C C . LYS B 1 14 ? 10.406 31.047 9.922 1 92.62 14 LYS B C 1
ATOM 1776 O O . LYS B 1 14 ? 10.297 30.703 8.742 1 92.62 14 LYS B O 1
ATOM 1781 N N . THR B 1 15 ? 11.469 30.953 10.594 1 94.5 15 THR B N 1
ATOM 1782 C CA . THR B 1 15 ? 12.672 30.375 10 1 94.5 15 THR B CA 1
ATOM 1783 C C . THR B 1 15 ? 12.414 28.938 9.562 1 94.5 15 THR B C 1
ATOM 1785 O O . THR B 1 15 ? 12.758 28.562 8.438 1 94.5 15 THR B O 1
ATOM 1788 N N . LYS B 1 16 ? 11.797 28.203 10.43 1 95.19 16 LYS B N 1
ATOM 1789 C CA . LYS B 1 16 ? 11.516 26.812 10.102 1 95.19 16 LYS B CA 1
ATOM 1790 C C . LYS B 1 16 ? 10.594 26.703 8.883 1 95.19 16 LYS B C 1
ATOM 1792 O O . LYS B 1 16 ? 10.789 25.859 8.016 1 95.19 16 LYS B O 1
ATOM 1797 N N . ARG B 1 17 ? 9.648 27.531 8.859 1 94.69 17 ARG B N 1
ATOM 1798 C CA . ARG B 1 17 ? 8.734 27.547 7.73 1 94.69 17 ARG B CA 1
ATOM 1799 C C . ARG B 1 17 ? 9.477 27.828 6.426 1 94.69 17 ARG B C 1
ATOM 1801 O O . ARG B 1 17 ? 9.227 27.172 5.41 1 94.69 17 ARG B O 1
ATOM 1808 N N . LEU B 1 18 ? 10.352 28.781 6.477 1 95.56 18 LEU B N 1
ATOM 1809 C CA . LEU B 1 18 ? 11.141 29.125 5.301 1 95.56 18 LEU B CA 1
ATOM 1810 C C . LEU B 1 18 ? 12 27.953 4.852 1 95.56 18 LEU B C 1
ATOM 1812 O O . LEU B 1 18 ? 12.062 27.641 3.66 1 95.56 18 LEU B O 1
ATOM 1816 N N . LEU B 1 19 ? 12.594 27.344 5.793 1 96.75 19 LEU B N 1
ATOM 1817 C CA . LEU B 1 19 ? 13.453 26.203 5.488 1 96.75 19 LEU B CA 1
ATOM 1818 C C . LEU B 1 19 ? 12.641 25.047 4.922 1 96.75 19 LEU B C 1
ATOM 1820 O O . LEU B 1 19 ? 13.031 24.438 3.92 1 96.75 19 LEU B O 1
ATOM 1824 N N . LYS B 1 20 ? 11.508 24.766 5.539 1 95.69 20 LYS B N 1
ATOM 1825 C CA . LYS B 1 20 ? 10.656 23.672 5.102 1 95.69 20 LYS B CA 1
ATOM 1826 C C . LYS B 1 20 ? 10.117 23.922 3.693 1 95.69 20 LYS B C 1
ATOM 1828 O O . LYS B 1 20 ? 10.156 23.031 2.838 1 95.69 20 LYS B O 1
ATOM 1833 N N . ASN B 1 21 ? 9.688 25.109 3.486 1 94.31 21 ASN B N 1
ATOM 1834 C CA . ASN B 1 21 ? 9.156 25.438 2.168 1 94.31 21 ASN B CA 1
ATOM 1835 C C . ASN B 1 21 ? 10.234 25.359 1.094 1 94.31 21 ASN B C 1
ATOM 1837 O O . ASN B 1 21 ? 9.992 24.844 0.002 1 94.31 21 ASN B O 1
ATOM 1841 N N . SER B 1 22 ? 11.352 25.891 1.4 1 96.25 22 SER B N 1
ATOM 1842 C CA . SER B 1 22 ? 12.469 25.859 0.46 1 96.25 22 SER B CA 1
ATOM 1843 C C . SER B 1 22 ? 12.883 24.422 0.15 1 96.25 22 SER B C 1
ATOM 1845 O O . SER B 1 22 ? 13.125 24.078 -1.008 1 96.25 22 SER B O 1
ATOM 1847 N N . PHE B 1 23 ? 12.938 23.672 1.191 1 95.81 23 PHE B N 1
ATOM 1848 C CA . PHE B 1 23 ? 13.281 22.266 1.049 1 95.81 23 PHE B CA 1
ATOM 1849 C C . PHE B 1 23 ? 12.273 21.547 0.169 1 95.81 23 PHE B C 1
ATOM 1851 O O . PHE B 1 23 ? 12.648 20.781 -0.722 1 95.81 23 PHE B O 1
ATOM 1858 N N . LEU B 1 24 ? 11.016 21.734 0.389 1 92.81 24 LEU B N 1
ATOM 1859 C CA . LEU B 1 24 ? 9.945 21.094 -0.371 1 92.81 24 LEU B CA 1
ATOM 1860 C C . LEU B 1 24 ? 10 21.516 -1.836 1 92.81 24 LEU B C 1
ATOM 1862 O O . LEU B 1 24 ? 9.75 20.703 -2.729 1 92.81 24 LEU B O 1
ATOM 1866 N N . GLN B 1 25 ? 10.312 22.734 -2.061 1 92.69 25 GLN B N 1
ATOM 1867 C CA . GLN B 1 25 ? 10.469 23.219 -3.432 1 92.69 25 GLN B CA 1
ATOM 1868 C C . GLN B 1 25 ? 11.617 22.5 -4.133 1 92.69 25 GLN B C 1
ATOM 1870 O O . GLN B 1 25 ? 11.492 22.078 -5.285 1 92.69 25 GLN B O 1
ATOM 1875 N N . LEU B 1 26 ? 12.672 22.359 -3.463 1 94.88 26 LEU B N 1
ATOM 1876 C CA . LEU B 1 26 ? 13.836 21.688 -4.023 1 94.88 26 LEU B CA 1
ATOM 1877 C C . LEU B 1 26 ? 13.523 20.219 -4.301 1 94.88 26 LEU B C 1
ATOM 1879 O O . LEU B 1 26 ? 13.977 19.656 -5.305 1 94.88 26 LEU B O 1
ATOM 1883 N N . LEU B 1 27 ? 12.734 19.641 -3.432 1 92.31 27 LEU B N 1
ATOM 1884 C CA . LEU B 1 27 ? 12.383 18.234 -3.564 1 92.31 27 LEU B CA 1
ATOM 1885 C C . LEU B 1 27 ? 11.539 18 -4.816 1 92.31 27 LEU B C 1
ATOM 1887 O O . LEU B 1 27 ? 11.484 16.875 -5.328 1 92.31 27 LEU B O 1
ATOM 1891 N N . GLN B 1 28 ? 10.906 19.031 -5.285 1 88.62 28 GLN B N 1
ATOM 1892 C CA . GLN B 1 28 ? 10.141 18.938 -6.52 1 88.62 28 GLN B CA 1
ATOM 1893 C C . GLN B 1 28 ? 11.047 19.047 -7.746 1 88.62 28 GLN B C 1
ATOM 1895 O O . GLN B 1 28 ? 10.656 18.656 -8.844 1 88.62 28 GLN B O 1
ATOM 1900 N N . GLU B 1 29 ? 12.219 19.484 -7.547 1 91 29 GLU B N 1
ATOM 1901 C CA . GLU B 1 29 ? 13.109 19.797 -8.656 1 91 29 GLU B CA 1
ATOM 1902 C C . GLU B 1 29 ? 14.242 18.781 -8.773 1 91 29 GLU B C 1
ATOM 1904 O O . GLU B 1 29 ? 14.797 18.578 -9.852 1 91 29 GLU B O 1
ATOM 1909 N N . GLU B 1 30 ? 14.594 18.234 -7.641 1 91.12 30 GLU B N 1
ATOM 1910 C CA . GLU B 1 30 ? 15.711 17.281 -7.641 1 91.12 30 GLU B CA 1
ATOM 1911 C C . GLU B 1 30 ? 15.508 16.188 -6.586 1 91.12 30 GLU B C 1
ATOM 1913 O O . GLU B 1 30 ? 14.617 16.297 -5.738 1 91.12 30 GLU B O 1
ATOM 1918 N N . GLU B 1 31 ? 16.328 15.18 -6.695 1 90.12 31 GLU B N 1
ATOM 1919 C CA . GLU B 1 31 ? 16.266 14.078 -5.738 1 90.12 31 GLU B CA 1
ATOM 1920 C C . GLU B 1 31 ? 16.812 14.492 -4.375 1 90.12 31 GLU B C 1
ATOM 1922 O O . GLU B 1 31 ? 17.719 15.328 -4.293 1 90.12 31 GLU B O 1
ATOM 1927 N N . PHE B 1 32 ? 16.219 13.852 -3.422 1 91.94 32 PHE B N 1
ATOM 1928 C CA . PHE B 1 32 ? 16.594 14.141 -2.045 1 91.94 32 PHE B CA 1
ATOM 1929 C C . PHE B 1 32 ? 18.109 14.102 -1.879 1 91.94 32 PHE B C 1
ATOM 1931 O O . PHE B 1 32 ? 18.688 14.977 -1.244 1 91.94 32 PHE B O 1
ATOM 1938 N N . GLU B 1 33 ? 18.75 13.078 -2.451 1 90.31 33 GLU B N 1
ATOM 1939 C CA . GLU B 1 33 ? 20.188 12.859 -2.289 1 90.31 33 GLU B CA 1
ATOM 1940 C C . GLU B 1 33 ? 20.984 14.008 -2.898 1 90.31 33 GLU B C 1
ATOM 1942 O O . GLU B 1 33 ? 22.109 14.297 -2.465 1 90.31 33 GLU B O 1
ATOM 1947 N N . ASP B 1 34 ? 20.406 14.703 -3.762 1 94.12 34 ASP B N 1
ATOM 1948 C CA . ASP B 1 34 ? 21.109 15.75 -4.492 1 94.12 34 ASP B CA 1
ATOM 1949 C C . ASP B 1 34 ? 20.891 17.109 -3.838 1 94.12 34 ASP B C 1
ATOM 1951 O O . ASP B 1 34 ? 21.531 18.094 -4.215 1 94.12 34 ASP B O 1
ATOM 1955 N N . ILE B 1 35 ? 20 17.188 -2.977 1 95.62 35 ILE B N 1
ATOM 1956 C CA . ILE B 1 35 ? 19.734 18.453 -2.293 1 95.62 35 ILE B CA 1
ATOM 1957 C C . ILE B 1 35 ? 20.797 18.703 -1.231 1 95.62 35 ILE B C 1
ATOM 1959 O O . ILE B 1 35 ? 21.062 17.844 -0.393 1 95.62 35 ILE B O 1
ATOM 1963 N N . SER B 1 36 ? 21.422 19.844 -1.301 1 96.19 36 SER B N 1
ATOM 1964 C CA . SER B 1 36 ? 22.422 20.234 -0.31 1 96.19 36 SER B CA 1
ATOM 1965 C C . SER B 1 36 ? 21.875 21.281 0.655 1 96.19 36 SER B C 1
ATOM 1967 O O . SER B 1 36 ? 20.891 21.938 0.355 1 96.19 36 SER B O 1
ATOM 1969 N N . ILE B 1 37 ? 22.562 21.375 1.732 1 97 37 ILE B N 1
ATOM 1970 C CA . ILE B 1 37 ? 22.203 22.422 2.688 1 97 37 ILE B CA 1
ATOM 1971 C C . ILE B 1 37 ? 22.406 23.797 2.049 1 97 37 ILE B C 1
ATOM 1973 O O . ILE B 1 37 ? 21.609 24.719 2.27 1 97 37 ILE B O 1
ATOM 1977 N N . THR B 1 38 ? 23.422 23.906 1.237 1 97.12 38 THR B N 1
ATOM 1978 C CA . THR B 1 38 ? 23.688 25.156 0.535 1 97.12 38 THR B CA 1
ATOM 1979 C C . THR B 1 38 ? 22.5 25.547 -0.341 1 97.12 38 THR B C 1
ATOM 1981 O O . THR B 1 38 ? 22.047 26.703 -0.308 1 97.12 38 THR B O 1
ATOM 1984 N N . SER B 1 39 ? 21.984 24.641 -1.062 1 97.38 39 SER B N 1
ATOM 1985 C CA . SER B 1 39 ? 20.844 24.922 -1.925 1 97.38 39 SER B CA 1
ATOM 1986 C C . SER B 1 39 ? 19.625 25.328 -1.11 1 97.38 39 SER B C 1
ATOM 1988 O O . SER B 1 39 ? 18.875 26.219 -1.518 1 97.38 39 SER B O 1
ATOM 1990 N N . ILE B 1 40 ? 19.438 24.688 0.023 1 97.69 40 ILE B N 1
ATOM 1991 C CA . ILE B 1 40 ? 18.297 24.969 0.885 1 97.69 40 ILE B CA 1
ATOM 1992 C C . ILE B 1 40 ? 18.391 26.391 1.428 1 97.69 40 ILE B C 1
ATOM 1994 O O . ILE B 1 40 ? 17.438 27.156 1.323 1 97.69 40 ILE B O 1
ATOM 1998 N N . VAL B 1 41 ? 19.547 26.734 1.972 1 97.62 41 VAL B N 1
ATOM 1999 C CA . VAL B 1 41 ? 19.688 28.031 2.633 1 97.62 41 VAL B CA 1
ATOM 2000 C C . VAL B 1 41 ? 19.688 29.141 1.591 1 97.62 41 VAL B C 1
ATOM 2002 O O . VAL B 1 41 ? 19.188 30.25 1.853 1 97.62 41 VAL B O 1
ATOM 2005 N N . GLU B 1 42 ? 20.234 28.891 0.418 1 97.69 42 GLU B N 1
ATOM 2006 C CA . GLU B 1 42 ? 20.188 29.875 -0.659 1 97.69 42 GLU B CA 1
ATOM 2007 C C . GLU B 1 42 ? 18.75 30.141 -1.1 1 97.69 42 GLU B C 1
ATOM 2009 O O . GLU B 1 42 ? 18.359 31.297 -1.277 1 97.69 42 GLU B O 1
ATOM 2014 N N . ARG B 1 43 ? 18 29.094 -1.213 1 96.69 43 ARG B N 1
ATOM 2015 C CA . ARG B 1 43 ? 16.594 29.234 -1.592 1 96.69 43 ARG B CA 1
ATOM 2016 C C . ARG B 1 43 ? 15.812 29.969 -0.509 1 96.69 43 ARG B C 1
ATOM 2018 O O . ARG B 1 43 ? 14.945 30.781 -0.812 1 96.69 43 ARG B O 1
ATOM 2025 N N . ALA B 1 44 ? 16.141 29.688 0.7 1 97.12 44 ALA B N 1
ATOM 2026 C CA . ALA B 1 44 ? 15.43 30.266 1.843 1 97.12 44 ALA B CA 1
ATOM 2027 C C . ALA B 1 44 ? 15.938 31.656 2.166 1 97.12 44 ALA B C 1
ATOM 2029 O O . ALA B 1 44 ? 15.328 32.375 2.957 1 97.12 44 ALA B O 1
ATOM 2030 N N . ARG B 1 45 ? 17.094 31.984 1.585 1 96.56 45 ARG B N 1
ATOM 2031 C CA . ARG B 1 45 ? 17.75 33.25 1.866 1 96.56 45 ARG B CA 1
ATOM 2032 C C . ARG B 1 45 ? 18.062 33.406 3.352 1 96.56 45 ARG B C 1
ATOM 2034 O O . ARG B 1 45 ? 17.734 34.406 3.971 1 96.56 45 ARG B O 1
ATOM 2041 N N . ILE B 1 46 ? 18.625 32.344 3.836 1 95.75 46 ILE B N 1
ATOM 2042 C CA . ILE B 1 46 ? 19.094 32.312 5.215 1 95.75 46 ILE B CA 1
ATOM 2043 C C . ILE B 1 46 ? 20.531 31.828 5.258 1 95.75 46 ILE B C 1
ATOM 2045 O O . ILE B 1 46 ? 21.047 31.297 4.266 1 95.75 46 ILE B O 1
ATOM 2049 N N . SER B 1 47 ? 21.234 32.094 6.367 1 95.44 47 SER B N 1
ATOM 2050 C CA . SER B 1 47 ? 22.625 31.656 6.508 1 95.44 47 SER B CA 1
ATOM 2051 C C . SER B 1 47 ? 22.719 30.188 6.895 1 95.44 47 SER B C 1
ATOM 2053 O O . SER B 1 47 ? 21.781 29.625 7.465 1 95.44 47 SER B O 1
ATOM 2055 N N . ARG B 1 48 ? 23.875 29.609 6.582 1 96.06 48 ARG B N 1
ATOM 2056 C CA . ARG B 1 48 ? 24.156 28.25 7.016 1 96.06 48 ARG B CA 1
ATOM 2057 C C . ARG B 1 48 ? 24.156 28.156 8.539 1 96.06 48 ARG B C 1
ATOM 2059 O O . ARG B 1 48 ? 23.75 27.125 9.102 1 96.06 48 ARG B O 1
ATOM 2066 N N . VAL B 1 49 ? 24.609 29.156 9.156 1 96.12 49 VAL B N 1
ATOM 2067 C CA . VAL B 1 49 ? 24.656 29.188 10.609 1 96.12 49 VAL B CA 1
ATOM 2068 C C . VAL B 1 49 ? 23.234 29.078 11.172 1 96.12 49 VAL B C 1
ATOM 2070 O O . VAL B 1 49 ? 22.984 28.297 12.094 1 96.12 49 VAL B O 1
ATOM 2073 N N . THR B 1 50 ? 22.375 29.828 10.578 1 95.38 50 THR B N 1
ATOM 2074 C CA . THR B 1 50 ? 20.984 29.781 10.992 1 95.38 50 THR B CA 1
ATOM 2075 C C . THR B 1 50 ? 20.406 28.391 10.781 1 95.38 50 THR B C 1
ATOM 2077 O O . THR B 1 50 ? 19.641 27.891 11.625 1 95.38 50 THR B O 1
ATOM 2080 N N . PHE B 1 51 ? 20.719 27.719 9.656 1 97.69 51 PHE B N 1
ATOM 2081 C CA . PHE B 1 51 ? 20.25 26.359 9.422 1 97.69 51 PHE B CA 1
ATOM 2082 C C . PHE B 1 51 ? 20.656 25.438 10.562 1 97.69 51 PHE B C 1
ATOM 2084 O O . PHE B 1 51 ? 19.828 24.719 11.109 1 97.69 51 PHE B O 1
ATOM 2091 N N . TYR B 1 52 ? 21.859 25.547 10.992 1 96.44 52 TYR B N 1
ATOM 2092 C CA . TYR B 1 52 ? 22.438 24.625 11.969 1 96.44 52 TYR B CA 1
ATOM 2093 C C . TYR B 1 52 ? 21.938 24.938 13.375 1 96.44 52 TYR B C 1
ATOM 2095 O O . TYR B 1 52 ? 22.062 24.109 14.281 1 96.44 52 TYR B O 1
ATOM 2103 N N . ASN B 1 53 ? 21.406 26.156 13.547 1 96.19 53 ASN B N 1
ATOM 2104 C CA . ASN B 1 53 ? 20.734 26.469 14.797 1 96.19 53 ASN B CA 1
ATOM 2105 C C . ASN B 1 53 ? 19.438 25.688 14.953 1 96.19 53 ASN B C 1
ATOM 2107 O O . ASN B 1 53 ? 18.922 25.531 16.062 1 96.19 53 ASN B O 1
ATOM 2111 N N . HIS B 1 54 ? 18.984 25.172 13.836 1 96.19 54 HIS B N 1
ATOM 2112 C CA . HIS B 1 54 ? 17.672 24.531 13.875 1 96.19 54 HIS B CA 1
ATOM 2113 C C . HIS B 1 54 ? 17.781 23.047 13.539 1 96.19 54 HIS B C 1
ATOM 2115 O O . HIS B 1 54 ? 17.031 22.219 14.07 1 96.19 54 HIS B O 1
ATOM 2121 N N . TYR B 1 55 ? 18.688 22.75 12.602 1 97.25 55 TYR B N 1
ATOM 2122 C CA . TYR B 1 55 ? 18.812 21.359 12.141 1 97.25 55 TYR B CA 1
ATOM 2123 C C . TYR B 1 55 ? 20.266 20.953 12.031 1 97.25 55 TYR B C 1
ATOM 2125 O O . TYR B 1 55 ? 21.109 21.75 11.594 1 97.25 55 TYR B O 1
ATOM 2133 N N . ASP B 1 56 ? 20.484 19.656 12.344 1 96.5 56 ASP B N 1
ATOM 2134 C CA . ASP B 1 56 ? 21.844 19.125 12.227 1 96.5 56 ASP B CA 1
ATOM 2135 C C . ASP B 1 56 ? 22.156 18.703 10.789 1 96.5 56 ASP B C 1
ATOM 2137 O O . ASP B 1 56 ? 23.312 18.688 10.383 1 96.5 56 ASP B O 1
ATOM 2141 N N . ASN B 1 57 ? 21.203 18.359 10.102 1 96.19 57 ASN B N 1
ATOM 2142 C CA . ASN B 1 57 ? 21.328 17.891 8.727 1 96.19 57 ASN B CA 1
ATOM 2143 C C . ASN B 1 57 ? 19.984 17.953 7.996 1 96.19 57 ASN B C 1
ATOM 2145 O O . ASN B 1 57 ? 18.969 18.297 8.594 1 96.19 57 ASN B O 1
ATOM 2149 N N . LYS B 1 58 ? 19.984 17.734 6.73 1 95.62 58 LYS B N 1
ATOM 2150 C CA . LYS B 1 58 ? 18.766 17.844 5.934 1 95.62 58 LYS B CA 1
ATOM 2151 C C . LYS B 1 58 ? 17.797 16.703 6.258 1 95.62 58 LYS B C 1
ATOM 2153 O O . LYS B 1 58 ? 16.594 16.844 6.062 1 95.62 58 LYS B O 1
ATOM 2158 N N . GLU B 1 59 ? 18.312 15.578 6.781 1 95.69 59 GLU B N 1
ATOM 2159 C CA . GLU B 1 59 ? 17.469 14.469 7.191 1 95.69 59 GLU B CA 1
ATOM 2160 C C . GLU B 1 59 ? 16.547 14.867 8.344 1 95.69 59 GLU B C 1
ATOM 2162 O O . GLU B 1 59 ? 15.375 14.508 8.367 1 95.69 59 GLU B O 1
ATOM 2167 N N . ASN B 1 60 ? 17.109 15.555 9.242 1 96.81 60 ASN B N 1
ATOM 2168 C CA . ASN B 1 60 ? 16.312 16.031 10.367 1 96.81 60 ASN B CA 1
ATOM 2169 C C . ASN B 1 60 ? 15.195 16.969 9.914 1 96.81 60 ASN B C 1
ATOM 2171 O O . ASN B 1 60 ? 14.086 16.922 10.438 1 96.81 60 ASN B O 1
ATOM 2175 N N . LEU B 1 61 ? 15.562 17.828 9 1 96.88 61 LEU B N 1
ATOM 2176 C CA . LEU B 1 61 ? 14.57 18.719 8.414 1 96.88 61 LEU B CA 1
ATOM 2177 C C . LEU B 1 61 ? 13.453 17.938 7.738 1 96.88 61 LEU B C 1
ATOM 2179 O O . LEU B 1 61 ? 12.273 18.188 7.984 1 96.88 61 LEU B O 1
ATOM 2183 N N . LEU B 1 62 ? 13.789 16.938 6.969 1 95.38 62 LEU B N 1
ATOM 2184 C CA . LEU B 1 62 ? 12.812 16.094 6.289 1 95.38 62 LEU B CA 1
ATOM 2185 C C . LEU B 1 62 ? 11.922 15.375 7.297 1 95.38 62 LEU B C 1
ATOM 2187 O O . LEU B 1 62 ? 10.695 15.344 7.137 1 95.38 62 LEU B O 1
ATOM 2191 N N . ASN B 1 63 ? 12.57 14.82 8.305 1 95.69 63 ASN B N 1
ATOM 2192 C CA . ASN B 1 63 ? 11.82 14.086 9.312 1 95.69 63 ASN B CA 1
ATOM 2193 C C . ASN B 1 63 ? 10.789 14.977 10 1 95.69 63 ASN B C 1
ATOM 2195 O O . ASN B 1 63 ? 9.672 14.539 10.289 1 95.69 63 ASN B O 1
ATOM 2199 N N . GLU B 1 64 ? 11.18 16.141 10.25 1 96.62 64 GLU B N 1
ATOM 2200 C CA . GLU B 1 64 ? 10.242 17.062 10.883 1 96.62 64 GLU B CA 1
ATOM 2201 C C . GLU B 1 64 ? 9.078 17.391 9.953 1 96.62 64 GLU B C 1
ATOM 2203 O O . GLU B 1 64 ? 7.93 17.484 10.391 1 96.62 64 GLU B O 1
ATOM 2208 N N . ILE B 1 65 ? 9.344 17.609 8.695 1 96.12 65 ILE B N 1
ATOM 2209 C CA . ILE B 1 65 ? 8.297 17.875 7.719 1 96.12 65 ILE B CA 1
ATOM 2210 C C . ILE B 1 65 ? 7.328 16.688 7.672 1 96.12 65 ILE B C 1
ATOM 2212 O O . ILE B 1 65 ? 6.109 16.875 7.723 1 96.12 65 ILE B O 1
ATOM 2216 N N . ILE B 1 66 ? 7.836 15.508 7.613 1 96.31 66 ILE B N 1
ATOM 2217 C CA . ILE B 1 66 ? 7.023 14.297 7.551 1 96.31 66 ILE B CA 1
ATOM 2218 C C . ILE B 1 66 ? 6.172 14.188 8.812 1 96.31 66 ILE B C 1
ATOM 2220 O O . ILE B 1 66 ? 4.973 13.898 8.734 1 96.31 66 ILE B O 1
ATOM 2224 N N . ASP B 1 67 ? 6.832 14.422 9.914 1 96.62 67 ASP B N 1
ATOM 2225 C CA . ASP B 1 67 ? 6.109 14.359 11.18 1 96.62 67 ASP B CA 1
ATOM 2226 C C . ASP B 1 67 ? 4.949 15.352 11.195 1 96.62 67 ASP B C 1
ATOM 2228 O O . ASP B 1 67 ? 3.855 15.031 11.664 1 96.62 67 ASP B O 1
ATOM 2232 N N . ASP B 1 68 ? 5.191 16.562 10.742 1 96.56 68 ASP B N 1
ATOM 2233 C CA . ASP B 1 68 ? 4.148 17.578 10.672 1 96.56 68 ASP B CA 1
ATOM 2234 C C . ASP B 1 68 ? 2.994 17.125 9.781 1 96.56 68 ASP B C 1
ATOM 2236 O O . ASP B 1 68 ? 1.826 17.25 10.148 1 96.56 68 ASP B O 1
ATOM 2240 N N . VAL B 1 69 ? 3.318 16.641 8.648 1 97.19 69 VAL B N 1
ATOM 2241 C CA . VAL B 1 69 ? 2.314 16.219 7.676 1 97.19 69 VAL B CA 1
ATOM 2242 C C . VAL B 1 69 ? 1.494 15.062 8.242 1 97.19 69 VAL B C 1
ATOM 2244 O O . VAL B 1 69 ? 0.267 15.047 8.125 1 97.19 69 VAL B O 1
ATOM 2247 N N . ILE B 1 70 ? 2.178 14.094 8.883 1 98 70 ILE B N 1
ATOM 2248 C CA . ILE B 1 70 ? 1.504 12.938 9.469 1 98 70 ILE B CA 1
ATOM 2249 C C . ILE B 1 70 ? 0.579 13.391 10.594 1 98 70 ILE B C 1
ATOM 2251 O O . ILE B 1 70 ? -0.558 12.93 10.695 1 98 70 ILE B O 1
ATOM 2255 N N . THR B 1 71 ? 1.088 14.25 11.406 1 97.5 71 THR B N 1
ATOM 2256 C CA . THR B 1 71 ? 0.278 14.781 12.5 1 97.5 71 THR B CA 1
ATOM 2257 C C . THR B 1 71 ? -0.985 15.445 11.961 1 97.5 71 THR B C 1
ATOM 2259 O O . THR B 1 71 ? -2.084 15.203 12.461 1 97.5 71 THR B O 1
ATOM 2262 N N . ASP B 1 72 ? -0.826 16.25 10.984 1 96.94 72 ASP B N 1
ATOM 2263 C CA . ASP B 1 72 ? -1.964 16.906 10.359 1 96.94 72 ASP B CA 1
ATOM 2264 C C . ASP B 1 72 ? -2.914 15.898 9.727 1 96.94 72 ASP B C 1
ATOM 2266 O O . ASP B 1 72 ? -4.133 16.094 9.742 1 96.94 72 ASP B O 1
ATOM 2270 N N . PHE B 1 73 ? -2.396 14.867 9.125 1 97.62 73 PHE B N 1
ATOM 2271 C CA . PHE B 1 73 ? -3.195 13.797 8.539 1 97.62 73 PHE B CA 1
ATOM 2272 C C . PHE B 1 73 ? -4.059 13.125 9.602 1 97.62 73 PHE B C 1
ATOM 2274 O O . PHE B 1 73 ? -5.258 12.922 9.398 1 97.62 73 PHE B O 1
ATOM 2281 N N . VAL B 1 74 ? -3.434 12.836 10.695 1 97.19 74 VAL B N 1
ATOM 2282 C CA . VAL B 1 74 ? -4.133 12.18 11.797 1 97.19 74 VAL B CA 1
ATOM 2283 C C . VAL B 1 74 ? -5.277 13.062 12.289 1 97.19 74 VAL B C 1
ATOM 2285 O O . VAL B 1 74 ? -6.391 12.586 12.508 1 97.19 74 VAL B O 1
ATOM 2288 N N . ASN B 1 75 ? -5.031 14.336 12.406 1 95.25 75 ASN B N 1
ATOM 2289 C CA . ASN B 1 75 ? -6.07 15.273 12.812 1 95.25 75 ASN B CA 1
ATOM 2290 C C . ASN B 1 75 ? -7.215 15.32 11.805 1 95.25 75 ASN B C 1
ATOM 2292 O O . ASN B 1 75 ? -8.383 15.336 12.188 1 95.25 75 ASN B O 1
ATOM 2296 N N . ALA B 1 76 ? -6.871 15.344 10.578 1 94.75 76 ALA B N 1
ATOM 2297 C CA . ALA B 1 76 ? -7.875 15.352 9.523 1 94.75 76 ALA B CA 1
ATOM 2298 C C . ALA B 1 76 ? -8.695 14.062 9.531 1 94.75 76 ALA B C 1
ATOM 2300 O O . ALA B 1 76 ? -9.898 14.086 9.289 1 94.75 76 ALA B O 1
ATOM 2301 N N . TYR B 1 77 ? -8.039 12.945 9.758 1 93.31 77 TYR B N 1
ATOM 2302 C CA . TYR B 1 77 ? -8.68 11.641 9.82 1 93.31 77 TYR B CA 1
ATOM 2303 C C . TYR B 1 77 ? -9.672 11.57 10.977 1 93.31 77 TYR B C 1
ATOM 2305 O O . TYR B 1 77 ? -10.742 10.961 10.844 1 93.31 77 TYR B O 1
ATOM 2313 N N . ARG B 1 78 ? -9.43 12.227 12.008 1 91.19 78 ARG B N 1
ATOM 2314 C CA . ARG B 1 78 ? -10.227 12.148 13.234 1 91.19 78 ARG B CA 1
ATOM 2315 C C . ARG B 1 78 ? -11.391 13.125 13.188 1 91.19 78 ARG B C 1
ATOM 2317 O O . ARG B 1 78 ? -12.359 12.977 13.938 1 91.19 78 ARG B O 1
ATOM 2324 N N . GLU B 1 79 ? -11.273 14.062 12.406 1 87.62 79 GLU B N 1
ATOM 2325 C CA . GLU B 1 79 ? -12.195 15.203 12.422 1 87.62 79 GLU B CA 1
ATOM 2326 C C . GLU B 1 79 ? -13.648 14.742 12.359 1 87.62 79 GLU B C 1
ATOM 2328 O O . GLU B 1 79 ? -14.492 15.25 13.094 1 87.62 79 GLU B O 1
ATOM 2333 N N . PRO B 1 80 ? -13.961 13.766 11.484 1 83 80 PRO B N 1
ATOM 2334 C CA . PRO B 1 80 ? -15.375 13.398 11.328 1 83 80 PRO B CA 1
ATOM 2335 C C . PRO B 1 80 ? -15.961 12.773 12.594 1 83 80 PRO B C 1
ATOM 2337 O O . PRO B 1 80 ? -17.188 12.781 12.773 1 83 80 PRO B O 1
ATOM 2340 N N . TYR B 1 81 ? -15.164 12.242 13.477 1 81.69 81 TYR B N 1
ATOM 2341 C CA . TYR B 1 81 ? -15.758 11.492 14.57 1 81.69 81 TYR B CA 1
ATOM 2342 C C . TYR B 1 81 ? -15.227 11.969 15.914 1 81.69 81 TYR B C 1
ATOM 2344 O O . TYR B 1 81 ? -15.625 11.461 16.969 1 81.69 81 TYR B O 1
ATOM 2352 N N . GLN B 1 82 ? -14.367 12.898 15.883 1 78.12 82 GLN B N 1
ATOM 2353 C CA . GLN B 1 82 ? -13.75 13.344 17.125 1 78.12 82 GLN B CA 1
ATOM 2354 C C . GLN B 1 82 ? -14.797 13.883 18.094 1 78.12 82 GLN B C 1
ATOM 2356 O O . GLN B 1 82 ? -14.688 13.688 19.312 1 78.12 82 GLN B O 1
ATOM 2361 N N . THR B 1 83 ? -15.852 14.461 17.5 1 72.88 83 THR B N 1
ATOM 2362 C CA . THR B 1 83 ? -16.828 15.094 18.391 1 72.88 83 THR B CA 1
ATOM 2363 C C . THR B 1 83 ? -18.078 14.242 18.5 1 72.88 83 THR B C 1
ATOM 2365 O O . THR B 1 83 ? -19.031 14.625 19.172 1 72.88 83 THR B O 1
ATOM 2368 N N . LEU B 1 84 ? -18.016 13.18 17.812 1 72.38 84 LEU B N 1
ATOM 2369 C CA . LEU B 1 84 ? -19.203 12.336 17.828 1 72.38 84 LEU B CA 1
ATOM 2370 C C . LEU B 1 84 ? -19.125 11.312 18.953 1 72.38 84 LEU B C 1
ATOM 2372 O O . LEU B 1 84 ? -18.062 10.773 19.234 1 72.38 84 LEU B O 1
ATOM 2376 N N . LYS B 1 85 ? -20.219 11.289 19.797 1 65 85 LYS B N 1
ATOM 2377 C CA . LYS B 1 85 ? -20.281 10.297 20.859 1 65 85 LYS B CA 1
ATOM 2378 C C . LYS B 1 85 ? -20.453 8.891 20.297 1 65 85 LYS B C 1
ATOM 2380 O O . LYS B 1 85 ? -19.797 7.945 20.734 1 65 85 LYS B O 1
ATOM 2385 N N . ASN B 1 86 ? -21.438 8.781 19.297 1 65.75 86 ASN B N 1
ATOM 2386 C CA . ASN B 1 86 ? -21.688 7.512 18.625 1 65.75 86 ASN B CA 1
ATOM 2387 C C . ASN B 1 86 ? -21.391 7.598 17.125 1 65.75 86 ASN B C 1
ATOM 2389 O O . ASN B 1 86 ? -21.969 8.414 16.422 1 65.75 86 ASN B O 1
ATOM 2393 N N . PHE B 1 87 ? -20.234 6.969 16.891 1 65.75 87 PHE B N 1
ATOM 2394 C CA . PHE B 1 87 ? -19.812 7.062 15.5 1 65.75 87 PHE B CA 1
ATOM 2395 C C . PHE B 1 87 ? -20.266 5.848 14.703 1 65.75 87 PHE B C 1
ATOM 2397 O O . PHE B 1 87 ? -20.141 4.711 15.164 1 65.75 87 PHE B O 1
ATOM 2404 N N . SER B 1 88 ? -21.109 6.137 13.719 1 67.75 88 SER B N 1
ATOM 2405 C CA . SER B 1 88 ? -21.344 5.164 12.664 1 67.75 88 SER B CA 1
ATOM 2406 C C . SER B 1 88 ? -20.922 5.707 11.305 1 67.75 88 SER B C 1
ATOM 2408 O O . SER B 1 88 ? -21.141 6.883 11.008 1 67.75 88 SER B O 1
ATOM 2410 N N . ILE B 1 89 ? -20.25 4.848 10.578 1 69.44 89 ILE B N 1
ATOM 2411 C CA . ILE B 1 89 ? -19.766 5.254 9.258 1 69.44 89 ILE B CA 1
ATOM 2412 C C . ILE B 1 89 ? -20.922 5.855 8.453 1 69.44 89 ILE B C 1
ATOM 2414 O O . ILE B 1 89 ? -20.719 6.746 7.633 1 69.44 89 ILE B O 1
ATOM 2418 N N . LYS B 1 90 ? -22.156 5.418 8.789 1 67.38 90 LYS B N 1
ATOM 2419 C CA . LYS B 1 90 ? -23.328 5.941 8.086 1 67.38 90 LYS B CA 1
ATOM 2420 C C . LYS B 1 90 ? -23.594 7.387 8.492 1 67.38 90 LYS B C 1
ATOM 2422 O O . LYS B 1 90 ? -24.266 8.125 7.77 1 67.38 90 LYS B O 1
ATOM 2427 N N . ASP B 1 91 ? -23.078 7.613 9.664 1 69 91 ASP B N 1
ATOM 2428 C CA . ASP B 1 91 ? -23.344 8.945 10.188 1 69 91 ASP B CA 1
ATOM 2429 C C . ASP B 1 91 ? -22.312 9.953 9.688 1 69 91 ASP B C 1
ATOM 2431 O O . ASP B 1 91 ? -22.453 11.156 9.898 1 69 91 ASP B O 1
ATOM 2435 N N . VAL B 1 92 ? -21.328 9.367 9.094 1 69 92 VAL B N 1
ATOM 2436 C CA . VAL B 1 92 ? -20.266 10.242 8.609 1 69 92 VAL B CA 1
ATOM 2437 C C . VAL B 1 92 ? -20.734 10.953 7.332 1 69 92 VAL B C 1
ATOM 2439 O O . VAL B 1 92 ? -21.047 10.305 6.336 1 69 92 VAL B O 1
ATOM 2442 N N . LYS B 1 93 ? -20.922 12.234 7.543 1 73.38 93 LYS B N 1
ATOM 2443 C CA . LYS B 1 93 ? -21.156 13.047 6.348 1 73.38 93 LYS B CA 1
ATOM 2444 C C . LYS B 1 93 ? -19.891 13.117 5.48 1 73.38 93 LYS B C 1
ATOM 2446 O O . LYS B 1 93 ? -18.797 13.32 5.992 1 73.38 93 LYS B O 1
ATOM 2451 N N . THR B 1 94 ? -20.016 12.758 4.246 1 70.62 94 THR B N 1
ATOM 2452 C CA . THR B 1 94 ? -18.906 12.8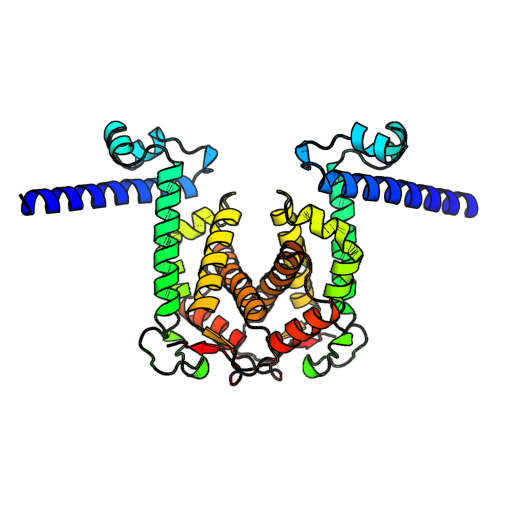2 3.297 1 70.62 94 THR B CA 1
ATOM 2453 C C . THR B 1 94 ? -18.125 14.117 3.459 1 70.62 94 THR B C 1
ATOM 2455 O O . THR B 1 94 ? -16.906 14.133 3.367 1 70.62 94 THR B O 1
ATOM 2458 N N . THR B 1 95 ? -18.875 15.102 3.766 1 70.56 95 THR B N 1
ATOM 2459 C CA . THR B 1 95 ? -18.266 16.422 3.889 1 70.56 95 THR B CA 1
ATOM 2460 C C . THR B 1 95 ? -17.391 16.5 5.137 1 70.56 95 THR B C 1
ATOM 2462 O O . THR B 1 95 ? -16.578 17.422 5.27 1 70.56 95 THR B O 1
ATOM 2465 N N . SER B 1 96 ? -17.5 15.492 5.887 1 76.12 96 SER B N 1
ATOM 2466 C CA . SER B 1 96 ? -16.734 15.555 7.129 1 76.12 96 SER B CA 1
ATOM 2467 C C . SER B 1 96 ? -15.383 14.859 6.977 1 76.12 96 SER B C 1
ATOM 2469 O O . SER B 1 96 ? -14.492 15.039 7.809 1 76.12 96 SER B O 1
ATOM 2471 N N . LEU B 1 97 ? -15.266 13.992 5.984 1 83 97 LEU B N 1
ATOM 2472 C CA . LEU B 1 97 ? -13.969 13.367 5.719 1 83 97 LEU B CA 1
ATOM 2473 C C . LEU B 1 97 ? -12.977 14.391 5.184 1 83 97 LEU B C 1
ATOM 2475 O O . LEU B 1 97 ? -13.148 14.914 4.078 1 83 97 LEU B O 1
ATOM 2479 N N . ARG B 1 98 ? -11.898 14.664 5.949 1 91.69 98 ARG B N 1
ATOM 2480 C CA . ARG B 1 98 ? -11.016 15.789 5.637 1 91.69 98 ARG B CA 1
ATOM 2481 C C . ARG B 1 98 ? -9.641 15.297 5.199 1 91.69 98 ARG B C 1
ATOM 2483 O O . ARG B 1 98 ? -8.734 16.109 4.973 1 91.69 98 ARG B O 1
ATOM 2490 N N . VAL B 1 99 ? -9.492 14.047 5.027 1 95.69 99 VAL B N 1
ATOM 2491 C CA . VAL B 1 99 ? -8.164 13.539 4.711 1 95.69 99 VAL B CA 1
ATOM 2492 C C . VAL B 1 99 ? -7.746 14.016 3.322 1 95.69 99 VAL B C 1
ATOM 2494 O O . VAL B 1 99 ? -6.586 14.367 3.102 1 95.69 99 VAL B O 1
ATOM 2497 N N . PHE B 1 100 ? -8.633 14.039 2.375 1 97.31 100 PHE B N 1
ATOM 2498 C CA . PHE B 1 100 ? -8.289 14.469 1.025 1 97.31 100 PHE B CA 1
ATOM 2499 C C . PHE B 1 100 ? -8.117 15.984 0.969 1 97.31 100 PHE B C 1
ATOM 2501 O O . PHE B 1 100 ? -7.305 16.5 0.19 1 97.31 100 PHE B O 1
ATOM 2508 N N . ASP B 1 101 ? -8.828 16.719 1.8 1 96.62 101 ASP B N 1
ATOM 2509 C CA . ASP B 1 101 ? -8.562 18.141 1.963 1 96.62 101 ASP B CA 1
ATOM 2510 C C . ASP B 1 101 ? -7.137 18.375 2.467 1 96.62 101 ASP B C 1
ATOM 2512 O O . ASP B 1 101 ? -6.434 19.266 1.971 1 96.62 101 ASP B O 1
ATOM 2516 N N . HIS B 1 102 ? -6.828 17.609 3.4 1 97.38 102 HIS B N 1
ATOM 2517 C CA . HIS B 1 102 ? -5.477 17.672 3.939 1 97.38 102 HIS B CA 1
ATOM 2518 C C . HIS B 1 102 ? -4.434 17.453 2.846 1 97.38 102 HIS B C 1
ATOM 2520 O O . HIS B 1 102 ? -3.457 18.203 2.758 1 97.38 102 HIS B O 1
ATOM 2526 N N . VAL B 1 103 ? -4.609 16.422 2.074 1 97.94 103 VAL B N 1
ATOM 2527 C CA . VAL B 1 103 ? -3.666 16.094 1.01 1 97.94 103 VAL B CA 1
ATOM 2528 C C . VAL B 1 103 ? -3.592 17.25 0.018 1 97.94 103 VAL B C 1
ATOM 2530 O O . VAL B 1 103 ? -2.502 17.656 -0.393 1 97.94 103 VAL B O 1
ATOM 2533 N N . TYR B 1 104 ? -4.742 17.734 -0.264 1 96.69 104 TYR B N 1
ATOM 2534 C CA . TYR B 1 104 ? -4.809 18.828 -1.219 1 96.69 104 TYR B CA 1
ATOM 2535 C C . TYR B 1 104 ? -4.094 20.062 -0.678 1 96.69 104 TYR B C 1
ATOM 2537 O O . TYR B 1 104 ? -3.354 20.734 -1.405 1 96.69 104 TYR B O 1
ATOM 2545 N N . ARG B 1 105 ? -4.289 20.359 0.562 1 95.31 105 ARG B N 1
ATOM 2546 C CA . ARG B 1 105 ? -3.654 21.516 1.207 1 95.31 105 ARG B CA 1
ATOM 2547 C C . ARG B 1 105 ? -2.141 21.328 1.271 1 95.31 105 ARG B C 1
ATOM 2549 O O . ARG B 1 105 ? -1.396 22.312 1.308 1 95.31 105 ARG B O 1
ATOM 2556 N N . ASN B 1 106 ? -1.732 20.125 1.316 1 95.5 106 ASN B N 1
ATOM 2557 C CA . ASN B 1 106 ? -0.309 19.812 1.348 1 95.5 106 ASN B CA 1
ATOM 2558 C C . ASN B 1 106 ? 0.169 19.25 0.012 1 95.5 106 ASN B C 1
ATOM 2560 O O . ASN B 1 106 ? 1.03 18.359 -0.023 1 95.5 106 ASN B O 1
ATOM 2564 N N . ALA B 1 107 ? -0.383 19.719 -1.02 1 94.88 107 ALA B N 1
ATOM 2565 C CA . ALA B 1 107 ? -0.154 19.172 -2.354 1 94.88 107 ALA B CA 1
ATOM 2566 C C . ALA B 1 107 ? 1.323 19.25 -2.729 1 94.88 107 ALA B C 1
ATOM 2568 O O . ALA B 1 107 ? 1.861 18.312 -3.334 1 94.88 107 ALA B O 1
ATOM 2569 N N . THR B 1 108 ? 1.975 20.281 -2.383 1 91.62 108 THR B N 1
ATOM 2570 C CA . THR B 1 108 ? 3.383 20.453 -2.723 1 91.62 108 THR B CA 1
ATOM 2571 C C . THR B 1 108 ? 4.219 19.312 -2.127 1 91.62 108 THR B C 1
ATOM 2573 O O . THR B 1 108 ? 5.066 18.734 -2.809 1 91.62 108 THR B O 1
ATOM 2576 N N . PHE B 1 109 ? 3.928 19.062 -0.952 1 94.94 109 PHE B N 1
ATOM 2577 C CA . PHE B 1 109 ? 4.641 17.984 -0.276 1 94.94 109 PHE B CA 1
ATOM 2578 C C . PHE B 1 109 ? 4.355 16.641 -0.942 1 94.94 109 PHE B C 1
ATOM 2580 O O . PHE B 1 109 ? 5.281 15.914 -1.306 1 94.94 109 PHE B O 1
ATOM 2587 N N . TYR B 1 110 ? 3.105 16.297 -1.094 1 96.81 110 TYR B N 1
ATOM 2588 C CA . TYR B 1 110 ? 2.707 15 -1.611 1 96.81 110 TYR B CA 1
ATOM 2589 C C . TYR B 1 110 ? 3.209 14.805 -3.037 1 96.81 110 TYR B C 1
ATOM 2591 O O . TYR B 1 110 ? 3.662 13.711 -3.396 1 96.81 110 TYR B O 1
ATOM 2599 N N . LYS B 1 111 ? 3.168 15.781 -3.807 1 93.94 111 LYS B N 1
ATOM 2600 C CA . LYS B 1 111 ? 3.652 15.695 -5.184 1 93.94 111 LYS B CA 1
ATOM 2601 C C . LYS B 1 111 ? 5.16 15.453 -5.223 1 93.94 111 LYS B C 1
ATOM 2603 O O . LYS B 1 111 ? 5.656 14.758 -6.109 1 93.94 111 LYS B O 1
ATOM 2608 N N . ALA B 1 112 ? 5.844 16.016 -4.285 1 91.88 112 ALA B N 1
ATOM 2609 C CA . ALA B 1 112 ? 7.289 15.812 -4.215 1 91.88 112 ALA B CA 1
ATOM 2610 C C . ALA B 1 112 ? 7.625 14.391 -3.781 1 91.88 112 ALA B C 1
ATOM 2612 O O . ALA B 1 112 ? 8.562 13.781 -4.301 1 91.88 112 ALA B O 1
ATOM 2613 N N . ILE B 1 113 ? 6.828 13.859 -2.945 1 93.75 113 ILE B N 1
ATOM 2614 C CA . ILE B 1 113 ? 7.141 12.602 -2.283 1 93.75 113 ILE B CA 1
ATOM 2615 C C . ILE B 1 113 ? 6.75 11.43 -3.186 1 93.75 113 ILE B C 1
ATOM 2617 O O . ILE B 1 113 ? 7.461 10.43 -3.258 1 93.75 113 ILE B O 1
ATOM 2621 N N . VAL B 1 114 ? 5.688 11.539 -3.947 1 93.25 114 VAL B N 1
ATOM 2622 C CA . VAL B 1 114 ? 5.094 10.398 -4.641 1 93.25 114 VAL B CA 1
ATOM 2623 C C . VAL B 1 114 ? 6.039 9.914 -5.734 1 93.25 114 VAL B C 1
ATOM 2625 O O . VAL B 1 114 ? 5.965 8.758 -6.16 1 93.25 114 VAL B O 1
ATOM 2628 N N . HIS B 1 115 ? 6.938 10.695 -6.164 1 86.06 115 HIS B N 1
ATOM 2629 C CA . HIS B 1 115 ? 7.867 10.297 -7.219 1 86.06 115 HIS B CA 1
ATOM 2630 C C . HIS B 1 115 ? 9.281 10.156 -6.676 1 86.06 115 HIS B C 1
ATOM 2632 O O . HIS B 1 115 ? 10.234 9.992 -7.445 1 86.06 115 HIS B O 1
ATOM 2638 N N . SER B 1 116 ? 9.438 10.203 -5.383 1 87.94 116 SER B N 1
ATOM 2639 C CA . SER B 1 116 ? 10.75 10.133 -4.746 1 87.94 116 SER B CA 1
ATOM 2640 C C . SER B 1 116 ? 10.977 8.766 -4.109 1 87.94 116 SER B C 1
ATOM 2642 O O . SER B 1 116 ? 10.039 7.992 -3.928 1 87.94 116 SER B O 1
ATOM 2644 N N . TYR B 1 117 ? 12.25 8.422 -3.914 1 86.31 117 TYR B N 1
ATOM 2645 C CA . TYR B 1 117 ? 12.586 7.195 -3.205 1 86.31 117 TYR B CA 1
ATOM 2646 C C . TYR B 1 117 ? 12.062 7.23 -1.773 1 86.31 117 TYR B C 1
ATOM 2648 O O . TYR B 1 117 ? 12.055 6.207 -1.083 1 86.31 117 TYR B O 1
ATOM 2656 N N . LEU B 1 118 ? 11.555 8.375 -1.335 1 90.62 118 LEU B N 1
ATOM 2657 C CA . LEU B 1 118 ? 11.039 8.547 0.018 1 90.62 118 LEU B CA 1
ATOM 2658 C C . LEU B 1 118 ? 9.594 8.055 0.117 1 90.62 118 LEU B C 1
ATOM 2660 O O . LEU B 1 118 ? 9.047 7.945 1.216 1 90.62 118 LEU B O 1
ATOM 2664 N N . LEU B 1 119 ? 9.062 7.723 -1.021 1 92.5 119 LEU B N 1
ATOM 2665 C CA . LEU B 1 119 ? 7.656 7.332 -1.066 1 92.5 119 LEU B CA 1
ATOM 2666 C C . LEU B 1 119 ? 7.395 6.133 -0.158 1 92.5 119 LEU B C 1
ATOM 2668 O O . LEU B 1 119 ? 6.426 6.125 0.603 1 92.5 119 LEU B O 1
ATOM 2672 N N . THR B 1 120 ? 8.273 5.18 -0.198 1 91.44 120 THR B N 1
ATOM 2673 C CA . THR B 1 120 ? 8.094 3.973 0.598 1 91.44 120 THR B CA 1
ATOM 2674 C C . THR B 1 120 ? 8.094 4.301 2.088 1 91.44 120 THR B C 1
ATOM 2676 O O . THR B 1 120 ? 7.227 3.836 2.832 1 91.44 120 THR B O 1
ATOM 2679 N N . PHE B 1 121 ? 9.016 5.062 2.469 1 92.25 121 PHE B N 1
ATOM 2680 C CA . PHE B 1 121 ? 9.109 5.469 3.865 1 92.25 121 PHE B CA 1
ATOM 2681 C C . PHE B 1 121 ? 7.867 6.246 4.289 1 92.25 121 PHE B C 1
ATOM 2683 O O . PHE B 1 121 ? 7.258 5.945 5.316 1 92.25 121 PHE B O 1
ATOM 2690 N N . PHE B 1 122 ? 7.512 7.23 3.508 1 96.31 122 PHE B N 1
ATOM 2691 C CA . PHE B 1 122 ? 6.359 8.055 3.84 1 96.31 122 PHE B CA 1
ATOM 2692 C C . PHE B 1 122 ? 5.086 7.223 3.869 1 96.31 122 PHE B C 1
ATOM 2694 O O . PHE B 1 122 ? 4.27 7.355 4.785 1 96.31 122 PHE B O 1
ATOM 2701 N N . SER B 1 123 ? 4.855 6.367 2.895 1 95.38 123 SER B N 1
ATOM 2702 C CA . SER B 1 123 ? 3.684 5.5 2.844 1 95.38 123 SER B CA 1
ATOM 2703 C C . SER B 1 123 ? 3.604 4.605 4.074 1 95.38 123 SER B C 1
ATOM 2705 O O . SER B 1 123 ? 2.518 4.375 4.613 1 95.38 123 SER B O 1
ATOM 2707 N N . SER B 1 124 ? 4.777 4.129 4.508 1 94.81 124 SER B N 1
ATOM 2708 C CA . SER B 1 124 ? 4.812 3.314 5.719 1 94.81 124 SER B CA 1
ATOM 2709 C C . SER B 1 124 ? 4.375 4.117 6.941 1 94.81 124 SER B C 1
ATOM 2711 O O . SER B 1 124 ? 3.703 3.592 7.828 1 94.81 124 SER B O 1
ATOM 2713 N N . GLN B 1 125 ? 4.738 5.363 6.984 1 96.81 125 GLN B N 1
ATOM 2714 C CA . GLN B 1 125 ? 4.32 6.227 8.086 1 96.81 125 GLN B CA 1
ATOM 2715 C C . GLN B 1 125 ? 2.807 6.434 8.078 1 96.81 125 GLN B C 1
ATOM 2717 O O . GLN B 1 125 ? 2.168 6.434 9.133 1 96.81 125 GLN B O 1
ATOM 2722 N N . LEU B 1 126 ? 2.238 6.656 6.918 1 97.69 126 LEU B N 1
ATOM 2723 C CA . LEU B 1 126 ? 0.791 6.793 6.797 1 97.69 126 LEU B CA 1
ATOM 2724 C C . LEU B 1 126 ? 0.085 5.516 7.242 1 97.69 126 LEU B C 1
ATOM 2726 O O . LEU B 1 126 ? -0.888 5.57 7.996 1 97.69 126 LEU B O 1
ATOM 2730 N N . THR B 1 127 ? 0.615 4.414 6.75 1 97.19 127 THR B N 1
ATOM 2731 C CA . THR B 1 127 ? 0.054 3.113 7.094 1 97.19 127 THR B CA 1
ATOM 2732 C C . THR B 1 127 ? 0.064 2.898 8.602 1 97.19 127 THR B C 1
ATOM 2734 O O . THR B 1 127 ? -0.957 2.535 9.195 1 97.19 127 THR B O 1
ATOM 2737 N N . LEU B 1 128 ? 1.172 3.193 9.195 1 97.19 128 LEU B N 1
ATOM 2738 C CA . LEU B 1 128 ? 1.302 3.016 10.641 1 97.19 128 LEU B CA 1
ATOM 2739 C C . LEU B 1 128 ? 0.358 3.947 11.391 1 97.19 128 LEU B C 1
ATOM 2741 O O . LEU B 1 128 ? -0.224 3.562 12.406 1 97.19 128 LEU B O 1
ATOM 2745 N N . ALA B 1 129 ? 0.264 5.137 10.945 1 97.69 129 ALA B N 1
ATOM 2746 C CA . ALA B 1 129 ? -0.643 6.09 11.578 1 97.69 129 ALA B CA 1
ATOM 2747 C C . ALA B 1 129 ? -2.082 5.582 11.547 1 97.69 129 ALA B C 1
ATOM 2749 O O . ALA B 1 129 ? -2.785 5.629 12.562 1 97.69 129 ALA B O 1
ATOM 2750 N N . ILE B 1 130 ? -2.527 5.09 10.43 1 97.19 130 ILE B N 1
ATOM 2751 C CA . ILE B 1 130 ? -3.9 4.617 10.281 1 97.19 130 ILE B CA 1
ATOM 2752 C C . ILE B 1 130 ? -4.098 3.35 11.109 1 97.19 130 ILE B C 1
ATOM 2754 O O . ILE B 1 130 ? -5.145 3.166 11.734 1 97.19 130 ILE B O 1
ATOM 2758 N N . LYS B 1 131 ? -3.143 2.477 11.094 1 96.38 131 LYS B N 1
ATOM 2759 C CA . LYS B 1 131 ? -3.219 1.291 11.945 1 96.38 131 LYS B CA 1
ATOM 2760 C C . LYS B 1 131 ? -3.395 1.673 13.414 1 96.38 131 LYS B C 1
ATOM 2762 O O . LYS B 1 131 ? -4.219 1.088 14.117 1 96.38 131 LYS B O 1
ATOM 2767 N N . LYS B 1 132 ? -2.59 2.617 13.812 1 96.75 132 LYS B N 1
ATOM 2768 C CA . LYS B 1 132 ? -2.682 3.078 15.195 1 96.75 132 LYS B CA 1
ATOM 2769 C C . LYS B 1 132 ? -4.062 3.658 15.492 1 96.75 132 LYS B C 1
ATOM 2771 O O . LYS B 1 132 ? -4.645 3.387 16.547 1 96.75 132 LYS B O 1
ATOM 2776 N N . LEU B 1 133 ? -4.586 4.426 14.594 1 94.44 133 LEU B N 1
ATOM 2777 C CA . LEU B 1 133 ? -5.926 4.988 14.758 1 94.44 133 LEU B CA 1
ATOM 2778 C C . LEU B 1 133 ? -6.969 3.881 14.859 1 94.44 133 LEU B C 1
ATOM 2780 O O . LEU B 1 133 ? -7.891 3.969 15.672 1 94.44 133 LEU B O 1
ATOM 2784 N N . GLY B 1 134 ? -6.859 2.867 13.992 1 92.75 134 GLY B N 1
ATOM 2785 C CA . GLY B 1 134 ? -7.77 1.732 14.039 1 92.75 134 GLY B CA 1
ATOM 2786 C C . GLY B 1 134 ? -7.738 1.002 15.375 1 92.75 134 GLY B C 1
ATOM 2787 O O . GLY B 1 134 ? -8.766 0.497 15.828 1 92.75 134 GLY B O 1
ATOM 2788 N N . GLU B 1 135 ? -6.598 0.979 15.945 1 91.81 135 GLU B N 1
ATOM 2789 C CA . GLU B 1 135 ? -6.414 0.279 17.219 1 91.81 135 GLU B CA 1
ATOM 2790 C C . GLU B 1 135 ? -6.961 1.098 18.375 1 91.81 135 GLU B C 1
ATOM 2792 O O . GLU B 1 135 ? -7.562 0.546 19.312 1 91.81 135 GLU B O 1
ATOM 2797 N N . THR B 1 136 ? -6.801 2.35 18.328 1 92.31 136 THR B N 1
ATOM 2798 C CA . THR B 1 136 ? -7.094 3.174 19.5 1 92.31 136 THR B CA 1
ATOM 2799 C C . THR B 1 136 ? -8.508 3.734 19.422 1 92.31 136 THR B C 1
ATOM 2801 O O . THR B 1 136 ? -9.1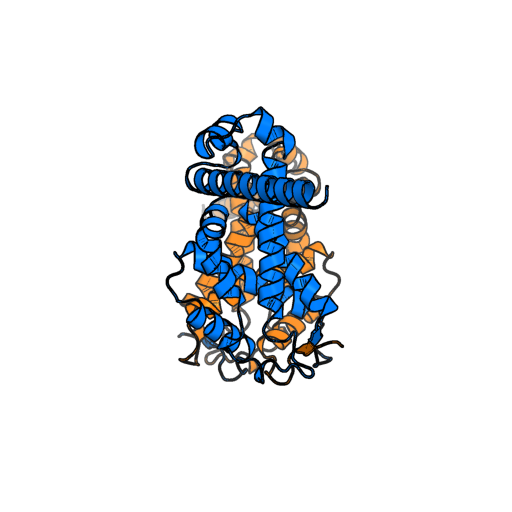64 3.928 20.453 1 92.31 136 THR B O 1
ATOM 2804 N N . ASP B 1 137 ? -8.969 3.953 18.219 1 89.88 137 ASP B N 1
ATOM 2805 C CA . ASP B 1 137 ? -10.188 4.746 18.109 1 89.88 137 ASP B CA 1
ATOM 2806 C C . ASP B 1 137 ? -11.383 3.863 17.75 1 89.88 137 ASP B C 1
ATOM 2808 O O . ASP B 1 137 ? -12.531 4.266 17.938 1 89.88 137 ASP B O 1
ATOM 2812 N N . PHE B 1 138 ? -11.078 2.623 17.203 1 87.06 138 PHE B N 1
ATOM 2813 C CA . PHE B 1 138 ? -12.195 1.869 16.656 1 87.06 138 PHE B CA 1
ATOM 2814 C C . PHE B 1 138 ? -12.133 0.409 17.078 1 87.06 138 PHE B C 1
ATOM 2816 O O . PHE B 1 138 ? -11.086 -0.065 17.531 1 87.06 138 PHE B O 1
ATOM 2823 N N . ARG B 1 139 ? -13.32 -0.221 16.984 1 87.5 139 ARG B N 1
ATOM 2824 C CA . ARG B 1 139 ? -13.469 -1.67 17.078 1 87.5 139 ARG B CA 1
ATOM 2825 C C . ARG B 1 139 ? -14.492 -2.184 16.078 1 87.5 139 ARG B C 1
ATOM 2827 O O . ARG B 1 139 ? -15.555 -1.573 15.898 1 87.5 139 ARG B O 1
ATOM 2834 N N . VAL B 1 140 ? -14.102 -3.23 15.406 1 84.94 140 VAL B N 1
ATOM 2835 C CA . VAL B 1 140 ? -15.055 -3.836 14.484 1 84.94 140 VAL B CA 1
ATOM 2836 C C . VAL B 1 140 ? -16.219 -4.438 15.266 1 84.94 140 VAL B C 1
ATOM 2838 O O . VAL B 1 140 ? -16.016 -5.082 16.297 1 84.94 140 VAL B O 1
ATOM 2841 N N . SER B 1 141 ? -17.438 -4.23 14.844 1 82.44 141 SER B N 1
ATOM 2842 C CA . SER B 1 141 ? -18.625 -4.699 15.539 1 82.44 141 SER B CA 1
ATOM 2843 C C . SER B 1 141 ? -18.891 -6.168 15.242 1 82.44 141 SER B C 1
ATOM 2845 O O . SER B 1 141 ? -19.391 -6.898 16.109 1 82.44 141 SER B O 1
ATOM 2847 N N . ASP B 1 142 ? -18.609 -6.559 14.094 1 83.38 142 ASP B N 1
ATOM 2848 C CA . ASP B 1 142 ? -18.828 -7.945 13.695 1 83.38 142 ASP B CA 1
ATOM 2849 C C . ASP B 1 142 ? -17.734 -8.852 14.266 1 83.38 142 ASP B C 1
ATOM 2851 O O . ASP B 1 142 ? -16.562 -8.758 13.883 1 83.38 142 ASP B O 1
ATOM 2855 N N . SER B 1 143 ? -18.109 -9.75 15.078 1 84.5 143 SER B N 1
ATOM 2856 C CA . SER B 1 143 ? -17.156 -10.625 15.766 1 84.5 143 SER B CA 1
ATOM 2857 C C . SER B 1 143 ? -16.484 -11.586 14.789 1 84.5 143 SER B C 1
ATOM 2859 O O . SER B 1 143 ? -15.469 -12.195 15.109 1 84.5 143 SER B O 1
ATOM 2861 N N . LYS B 1 144 ? -17.047 -11.719 13.625 1 88.25 144 LYS B N 1
ATOM 2862 C CA . LYS B 1 144 ? -16.484 -12.633 12.641 1 88.25 144 LYS B CA 1
ATOM 2863 C C . LYS B 1 144 ? -15.297 -12 11.922 1 88.25 144 LYS B C 1
ATOM 2865 O O . LYS B 1 144 ? -14.516 -12.695 11.266 1 88.25 144 LYS B O 1
ATOM 2870 N N . ILE B 1 145 ? -15.227 -10.758 12.086 1 91.44 145 ILE B N 1
ATOM 2871 C CA . ILE B 1 145 ? -14.148 -10.031 11.414 1 91.44 145 ILE B CA 1
ATOM 2872 C C . ILE B 1 145 ? -13.031 -9.727 12.406 1 91.44 145 ILE B C 1
ATOM 2874 O O . ILE B 1 145 ? -13.289 -9.156 13.469 1 91.44 145 ILE B O 1
ATOM 2878 N N . ASN B 1 146 ? -11.867 -10.18 12.078 1 95 146 ASN B N 1
ATOM 2879 C CA . ASN B 1 146 ? -10.688 -9.844 12.875 1 95 146 ASN B CA 1
ATOM 2880 C C . ASN B 1 146 ? -10.359 -8.359 12.781 1 95 146 ASN B C 1
ATOM 2882 O O . ASN B 1 146 ? -10.078 -7.844 11.703 1 95 146 ASN B O 1
ATOM 2886 N N . HIS B 1 147 ? -10.352 -7.715 13.914 1 93.75 147 HIS B N 1
ATOM 2887 C CA . HIS B 1 147 ? -10.195 -6.266 13.961 1 93.75 147 HIS B CA 1
ATOM 2888 C C . HIS B 1 147 ? -8.852 -5.836 13.383 1 93.75 147 HIS B C 1
ATOM 2890 O O . HIS B 1 147 ? -8.781 -4.867 12.625 1 93.75 147 HIS B O 1
ATOM 2896 N N . ASP B 1 148 ? -7.848 -6.539 13.719 1 95.25 148 ASP B N 1
ATOM 2897 C CA . ASP B 1 148 ? -6.508 -6.191 13.25 1 95.25 148 ASP B CA 1
ATOM 2898 C C . ASP B 1 148 ? -6.398 -6.328 11.734 1 95.25 148 ASP B C 1
ATOM 2900 O O . ASP B 1 148 ? -5.781 -5.492 11.07 1 95.25 148 ASP B O 1
ATOM 2904 N N . LEU B 1 149 ? -6.984 -7.324 11.172 1 96.25 149 LEU B N 1
ATOM 2905 C CA . LEU B 1 149 ? -6.949 -7.543 9.734 1 96.25 149 LEU B CA 1
ATOM 2906 C C . LEU B 1 149 ? -7.742 -6.469 9 1 96.25 149 LEU B C 1
ATOM 2908 O O . LEU B 1 149 ? -7.309 -5.973 7.957 1 96.25 149 LEU B O 1
ATOM 2912 N N . TYR B 1 150 ? -8.852 -6.121 9.539 1 94.38 150 TYR B N 1
ATOM 2913 C CA . TYR B 1 150 ? -9.656 -5.059 8.945 1 94.38 150 TYR B CA 1
ATOM 2914 C C . TYR B 1 150 ? -8.906 -3.732 8.961 1 94.38 150 TYR B C 1
ATOM 2916 O O . TYR B 1 150 ? -8.867 -3.02 7.957 1 94.38 150 TYR B O 1
ATOM 2924 N N . THR B 1 151 ? -8.281 -3.422 10.117 1 95 151 THR B N 1
ATOM 2925 C CA . THR B 1 151 ? -7.5 -2.195 10.242 1 95 151 THR B CA 1
ATOM 2926 C C . THR B 1 151 ? -6.332 -2.189 9.266 1 95 151 THR B C 1
ATOM 2928 O O . THR B 1 151 ? -6.035 -1.161 8.648 1 95 151 THR B O 1
ATOM 2931 N N . THR B 1 152 ? -5.676 -3.287 9.102 1 96.75 152 THR B N 1
ATOM 2932 C CA . THR B 1 152 ? -4.586 -3.424 8.141 1 96.75 152 THR B CA 1
ATOM 2933 C C . THR B 1 152 ? -5.082 -3.162 6.723 1 96.75 152 THR B C 1
ATOM 2935 O O . THR B 1 152 ? -4.453 -2.418 5.965 1 96.75 152 THR B O 1
ATOM 2938 N N . TYR B 1 153 ? -6.203 -3.779 6.434 1 95.81 153 TYR B N 1
ATOM 2939 C CA . TYR B 1 153 ? -6.84 -3.604 5.133 1 95.81 153 TYR B CA 1
ATOM 2940 C C . TYR B 1 153 ? -7.031 -2.125 4.812 1 95.81 153 TYR B C 1
ATOM 2942 O O . TYR B 1 153 ? -6.598 -1.649 3.764 1 95.81 153 TYR B O 1
ATOM 2950 N N . LEU B 1 154 ? -7.551 -1.364 5.684 1 95.44 154 LEU B N 1
ATOM 2951 C CA . LEU B 1 154 ? -7.801 0.061 5.496 1 95.44 154 LEU B CA 1
ATOM 2952 C C . LEU B 1 154 ? -6.492 0.841 5.461 1 95.44 154 LEU B C 1
ATOM 2954 O O . LEU B 1 154 ? -6.348 1.786 4.68 1 95.44 154 LEU B O 1
ATOM 2958 N N . ALA B 1 155 ? -5.543 0.413 6.289 1 97.56 155 ALA B N 1
ATOM 2959 C CA . ALA B 1 155 ? -4.27 1.11 6.445 1 97.56 155 ALA B CA 1
ATOM 2960 C C . ALA B 1 155 ? -3.453 1.048 5.156 1 97.56 155 ALA B C 1
ATOM 2962 O O . ALA B 1 155 ? -2.562 1.873 4.941 1 97.56 155 ALA B O 1
ATOM 2963 N N . TYR B 1 156 ? -3.717 0.113 4.352 1 97.5 156 TYR B N 1
ATOM 2964 C CA . TYR B 1 156 ? -3.033 0.042 3.066 1 97.5 156 TYR B CA 1
ATOM 2965 C C . TYR B 1 156 ? -3.883 0.66 1.962 1 97.5 156 TYR B C 1
ATOM 2967 O O . TYR B 1 156 ? -3.359 1.338 1.074 1 97.5 156 TYR B O 1
ATOM 2975 N N . ALA B 1 157 ? -5.164 0.497 2.033 1 97.25 157 ALA B N 1
ATOM 2976 C CA . ALA B 1 157 ? -6.082 0.936 0.985 1 97.25 157 ALA B CA 1
ATOM 2977 C C . ALA B 1 157 ? -6.129 2.459 0.901 1 97.25 157 ALA B C 1
ATOM 2979 O O . ALA B 1 157 ? -6.039 3.029 -0.188 1 97.25 157 ALA B O 1
ATOM 2980 N N . ILE B 1 158 ? -6.227 3.078 2.021 1 97.31 158 ILE B N 1
ATOM 2981 C CA . ILE B 1 158 ? -6.477 4.516 2.059 1 97.31 158 ILE B CA 1
ATOM 2982 C C . ILE B 1 158 ? -5.234 5.266 1.583 1 97.31 158 ILE B C 1
ATOM 2984 O O . ILE B 1 158 ? -5.301 6.055 0.635 1 97.31 158 ILE B O 1
ATOM 2988 N N . PRO B 1 159 ? -4.066 4.973 2.127 1 97.94 159 PRO B N 1
ATOM 2989 C CA . PRO B 1 159 ? -2.879 5.621 1.564 1 97.94 159 PRO B CA 1
ATOM 2990 C C . PRO B 1 159 ? -2.68 5.305 0.085 1 97.94 159 PRO B C 1
ATOM 2992 O O . PRO B 1 159 ? -2.256 6.172 -0.685 1 97.94 159 PRO B O 1
ATOM 2995 N N . GLY B 1 160 ? -2.947 4.078 -0.261 1 97.62 160 GLY B N 1
ATOM 2996 C CA . GLY B 1 160 ? -2.85 3.721 -1.668 1 97.62 160 GLY B CA 1
ATOM 2997 C C . GLY B 1 160 ? -3.711 4.59 -2.564 1 97.62 160 GLY B C 1
ATOM 2998 O O . GLY B 1 160 ? -3.252 5.059 -3.609 1 97.62 160 GLY B O 1
ATOM 2999 N N . LEU B 1 161 ? -4.93 4.801 -2.158 1 97.62 161 LEU B N 1
ATOM 3000 C CA . LEU B 1 161 ? -5.844 5.66 -2.904 1 97.62 161 LEU B CA 1
ATOM 3001 C C . LEU B 1 161 ? -5.316 7.09 -2.967 1 97.62 161 LEU B C 1
ATOM 3003 O O . LEU B 1 161 ? -5.352 7.723 -4.023 1 97.62 161 LEU B O 1
ATOM 3007 N N . ILE B 1 162 ? -4.805 7.547 -1.908 1 98.06 162 ILE B N 1
ATOM 3008 C CA . ILE B 1 162 ? -4.266 8.898 -1.812 1 98.06 162 ILE B CA 1
ATOM 3009 C C . ILE B 1 162 ? -3.072 9.047 -2.754 1 98.06 162 ILE B C 1
ATOM 3011 O O . ILE B 1 162 ? -3.01 9.992 -3.543 1 98.06 162 ILE B O 1
ATOM 3015 N N . ILE B 1 163 ? -2.18 8.133 -2.645 1 97.31 163 ILE B N 1
ATOM 3016 C CA . ILE B 1 163 ? -0.943 8.195 -3.418 1 97.31 163 ILE B CA 1
ATOM 3017 C C . ILE B 1 163 ? -1.264 8.125 -4.91 1 97.31 163 ILE B C 1
ATOM 3019 O O . ILE B 1 163 ? -0.732 8.906 -5.703 1 97.31 163 ILE B O 1
ATOM 3023 N N . GLU B 1 164 ? -2.137 7.227 -5.309 1 97.25 164 GLU B N 1
ATOM 3024 C CA . GLU B 1 164 ? -2.512 7.117 -6.715 1 97.25 164 GLU B CA 1
ATOM 3025 C C . GLU B 1 164 ? -3.203 8.391 -7.203 1 97.25 164 GLU B C 1
ATOM 3027 O O . GLU B 1 164 ? -2.984 8.828 -8.336 1 97.25 164 GLU B O 1
ATOM 3032 N N . TRP B 1 165 ? -4.039 8.938 -6.355 1 98.12 165 TRP B N 1
ATOM 3033 C CA . TRP B 1 165 ? -4.707 10.203 -6.656 1 98.12 165 TRP B CA 1
ATOM 3034 C C . TRP B 1 165 ? -3.693 11.312 -6.91 1 98.12 165 TRP B C 1
ATOM 3036 O O . TRP B 1 165 ? -3.816 12.062 -7.883 1 98.12 165 TRP B O 1
ATOM 3046 N N . VAL B 1 166 ? -2.688 11.391 -6.145 1 97.81 166 VAL B N 1
ATOM 3047 C CA . VAL B 1 166 ? -1.649 12.398 -6.297 1 97.81 166 VAL B CA 1
ATOM 3048 C C . VAL B 1 166 ? -0.845 12.133 -7.566 1 97.81 166 VAL B C 1
ATOM 3050 O O . VAL B 1 166 ? -0.568 13.055 -8.344 1 97.81 166 VAL B O 1
ATOM 3053 N N . LYS B 1 167 ? -0.472 10.906 -7.777 1 95.88 167 LYS B N 1
ATOM 3054 C CA . LYS B 1 167 ? 0.308 10.531 -8.953 1 95.88 167 LYS B CA 1
ATOM 3055 C C . LYS B 1 167 ? -0.429 10.891 -10.242 1 95.88 167 LYS B C 1
ATOM 3057 O O . LYS B 1 167 ? 0.197 11.227 -11.25 1 95.88 167 LYS B O 1
ATOM 3062 N N . ASP B 1 168 ? -1.723 10.797 -10.141 1 94.69 168 ASP B N 1
ATOM 3063 C CA . ASP B 1 168 ? -2.535 11.078 -11.32 1 94.69 168 ASP B CA 1
ATOM 3064 C C . ASP B 1 168 ? -2.859 12.562 -11.43 1 94.69 168 ASP B C 1
ATOM 3066 O O . ASP B 1 168 ? -3.801 12.953 -12.125 1 94.69 168 ASP B O 1
ATOM 3070 N N . GLY B 1 169 ? -2.182 13.367 -10.656 1 95.12 169 GLY B N 1
ATOM 3071 C CA . GLY B 1 169 ? -2.311 14.812 -10.75 1 95.12 169 GLY B CA 1
ATOM 3072 C C . GLY B 1 169 ? -3.506 15.352 -9.992 1 95.12 169 GLY B C 1
ATOM 3073 O O . GLY B 1 169 ? -4.043 16.406 -10.344 1 95.12 169 GLY B O 1
ATOM 3074 N N . MET B 1 170 ? -4.055 14.555 -9.117 1 97 170 MET B N 1
ATOM 3075 C CA . MET B 1 170 ? -5.215 14.969 -8.328 1 97 170 MET B CA 1
ATOM 3076 C C . MET B 1 170 ? -6.34 15.453 -9.242 1 97 170 MET B C 1
ATOM 3078 O O . MET B 1 170 ? -6.871 16.547 -9.047 1 97 170 MET B O 1
ATOM 3082 N N . LYS B 1 171 ? -6.664 14.625 -10.203 1 95.81 171 LYS B N 1
ATOM 3083 C CA . LYS B 1 171 ? -7.621 14.977 -11.25 1 95.81 171 LYS B CA 1
ATOM 3084 C C . LYS B 1 171 ? -9.023 15.172 -10.68 1 95.81 171 LYS B C 1
ATOM 3086 O O . LYS B 1 171 ? -9.836 15.898 -11.25 1 95.81 171 LYS B O 1
ATOM 3091 N N . TYR B 1 172 ? -9.391 14.562 -9.57 1 97.19 172 TYR B N 1
ATOM 3092 C CA . TYR B 1 172 ? -10.672 14.703 -8.891 1 97.19 172 TYR B CA 1
ATOM 3093 C C . TYR B 1 172 ? -10.57 15.688 -7.734 1 97.19 172 TYR B C 1
ATOM 3095 O O . TYR B 1 172 ? -9.484 15.906 -7.191 1 97.19 172 TYR B O 1
ATOM 3103 N N . SER B 1 173 ? -11.68 16.234 -7.387 1 96.69 173 SER B N 1
ATOM 3104 C CA . SER B 1 173 ? -11.703 17.125 -6.227 1 96.69 173 SER B CA 1
ATOM 3105 C C . SER B 1 173 ? -11.602 16.344 -4.926 1 96.69 173 SER B C 1
ATOM 3107 O O . SER B 1 173 ? -11.945 15.156 -4.879 1 96.69 173 SER B O 1
ATOM 3109 N N . PRO B 1 174 ? -11.102 17.047 -3.885 1 96.69 174 PRO B N 1
ATOM 3110 C CA . PRO B 1 174 ? -11.078 16.391 -2.576 1 96.69 174 PRO B CA 1
ATOM 3111 C C . PRO B 1 174 ? -12.453 15.891 -2.135 1 96.69 174 PRO B C 1
ATOM 3113 O O . PRO B 1 174 ? -12.57 14.797 -1.576 1 96.69 174 PRO B O 1
ATOM 3116 N N . ILE B 1 175 ? -13.461 16.703 -2.334 1 95.12 175 ILE B N 1
ATOM 3117 C CA . ILE B 1 175 ? -14.812 16.328 -1.938 1 95.12 175 ILE B CA 1
ATOM 3118 C C . ILE B 1 175 ? -15.25 15.078 -2.701 1 95.12 175 ILE B C 1
ATOM 3120 O O . ILE B 1 175 ? -15.836 14.164 -2.121 1 95.12 175 ILE B O 1
ATOM 3124 N N . TYR B 1 176 ? -14.977 15.031 -3.977 1 96.56 176 TYR B N 1
ATOM 3125 C CA . TYR B 1 176 ? -15.281 13.844 -4.773 1 96.56 176 TYR B CA 1
ATOM 3126 C C . TYR B 1 176 ? -14.562 12.617 -4.23 1 96.56 176 TYR B C 1
ATOM 3128 O O . TYR B 1 176 ? -15.156 11.547 -4.098 1 96.56 176 TYR B O 1
ATOM 3136 N N . MET B 1 177 ? -13.289 12.758 -3.916 1 97 177 MET B N 1
ATOM 3137 C CA . MET B 1 177 ? -12.508 11.648 -3.377 1 97 177 MET B CA 1
ATOM 3138 C C . MET B 1 177 ? -13.086 11.164 -2.053 1 97 177 MET B C 1
ATOM 3140 O O . MET B 1 177 ? -13.172 9.961 -1.811 1 97 177 MET B O 1
ATOM 3144 N N . SER B 1 178 ? -13.43 12.07 -1.22 1 94.69 178 SER B N 1
ATOM 3145 C CA . SER B 1 178 ? -14.047 11.719 0.057 1 94.69 178 SER B CA 1
ATOM 3146 C C . SER B 1 178 ? -15.344 10.945 -0.148 1 94.69 178 SER B C 1
ATOM 3148 O O . SER B 1 178 ? -15.586 9.945 0.53 1 94.69 178 SER B O 1
ATOM 3150 N N . GLU B 1 179 ? -16.141 11.422 -1.051 1 92.69 179 GLU B N 1
ATOM 3151 C CA . GLU B 1 179 ? -17.406 10.75 -1.375 1 92.69 179 GLU B CA 1
ATOM 3152 C C . GLU B 1 179 ? -17.156 9.336 -1.887 1 92.69 179 GLU B C 1
ATOM 3154 O O . GLU B 1 179 ? -17.859 8.398 -1.501 1 92.69 179 GLU B O 1
ATOM 3159 N N . GLN B 1 180 ? -16.203 9.203 -2.758 1 94.25 180 GLN B N 1
ATOM 3160 C CA . GLN B 1 180 ? -15.867 7.898 -3.312 1 94.25 180 GLN B CA 1
ATOM 3161 C C . GLN B 1 180 ? -15.375 6.949 -2.225 1 94.25 180 GLN B C 1
ATOM 3163 O O . GLN B 1 180 ? -15.82 5.801 -2.146 1 94.25 180 GLN B O 1
ATOM 3168 N N . LEU B 1 181 ? -14.438 7.402 -1.416 1 93.56 181 LEU B N 1
ATOM 3169 C CA . LEU B 1 181 ? -13.938 6.559 -0.337 1 93.56 181 LEU B CA 1
ATOM 3170 C C . LEU B 1 181 ? -15.078 6.082 0.555 1 93.56 181 LEU B C 1
ATOM 3172 O O . LEU B 1 181 ? -15.156 4.898 0.882 1 93.56 181 LEU B O 1
ATOM 3176 N N . MET B 1 182 ? -15.961 6.973 0.939 1 88.56 182 MET B N 1
ATOM 3177 C CA . MET B 1 182 ? -17.094 6.613 1.78 1 88.56 182 MET B CA 1
ATOM 3178 C C . MET B 1 182 ? -18 5.605 1.075 1 88.56 182 MET B C 1
ATOM 3180 O O . MET B 1 182 ? -18.438 4.629 1.684 1 88.56 182 MET B O 1
ATOM 3184 N N . SER B 1 183 ? -18.281 5.855 -0.195 1 88 183 SER B N 1
ATOM 3185 C CA . SER B 1 183 ? -19.125 4.949 -0.97 1 88 183 SER B CA 1
ATOM 3186 C C . SER B 1 183 ? -18.5 3.559 -1.062 1 88 183 SER B C 1
ATOM 3188 O O . SER B 1 183 ? -19.203 2.551 -0.943 1 88 183 SER B O 1
ATOM 3190 N N . ILE B 1 184 ? -17.219 3.514 -1.237 1 89.5 184 ILE B N 1
ATOM 3191 C CA . ILE B 1 184 ? -16.5 2.244 -1.329 1 89.5 184 ILE B CA 1
ATOM 3192 C C . ILE B 1 184 ? -16.578 1.509 0.006 1 89.5 184 ILE B C 1
ATOM 3194 O O . ILE B 1 184 ? -16.859 0.309 0.045 1 89.5 184 ILE B O 1
ATOM 3198 N N . MET B 1 185 ? -16.375 2.225 1.065 1 86.44 185 MET B N 1
ATOM 3199 C CA . MET B 1 185 ? -16.312 1.631 2.398 1 86.44 185 MET B CA 1
ATOM 3200 C C . MET B 1 185 ? -17.688 1.115 2.822 1 86.44 185 MET B C 1
ATOM 3202 O O . MET B 1 185 ? -17.781 0.125 3.549 1 86.44 185 MET B O 1
ATOM 3206 N N . ILE B 1 186 ? -18.75 1.719 2.359 1 80.38 186 ILE B N 1
ATOM 3207 C CA . ILE B 1 186 ? -20.078 1.328 2.818 1 80.38 186 ILE B CA 1
ATOM 3208 C C . ILE B 1 186 ? -20.797 0.52 1.73 1 80.38 186 ILE B C 1
ATOM 3210 O O . ILE B 1 186 ? -22 0.279 1.812 1 80.38 186 ILE B O 1
ATOM 3214 N N . MET B 1 187 ? -20.062 0.229 0.705 1 75.31 187 MET B N 1
ATOM 3215 C CA . MET B 1 187 ? -20.641 -0.497 -0.422 1 75.31 187 MET B CA 1
ATOM 3216 C C . MET B 1 187 ? -21.234 -1.825 0.034 1 75.31 187 MET B C 1
ATOM 3218 O O . MET B 1 187 ? -20.609 -2.553 0.814 1 75.31 187 MET B O 1
ATOM 3222 N N . SER B 1 188 ? -22.516 -2.012 -0.393 1 64.94 188 SER B N 1
ATOM 3223 C CA . SER B 1 188 ? -23.203 -3.258 -0.072 1 64.94 188 SER B CA 1
ATOM 3224 C C . SER B 1 188 ? -22.688 -4.41 -0.932 1 64.94 188 SER B C 1
ATOM 3226 O O . SER B 1 188 ? -22.219 -4.191 -2.049 1 64.94 188 SER B O 1
ATOM 3228 N N . PRO B 1 189 ? -22.781 -5.605 -0.348 1 63.47 189 PRO B N 1
ATOM 3229 C CA . PRO B 1 189 ? -22.375 -6.77 -1.141 1 63.47 189 PRO B CA 1
ATOM 3230 C C . PRO B 1 189 ? -23.078 -6.828 -2.496 1 63.47 189 PRO B C 1
ATOM 3232 O O . PRO B 1 189 ? -22.5 -7.297 -3.477 1 63.47 189 PRO B O 1
ATOM 3235 N N . GLU B 1 190 ? -24.219 -6.363 -2.504 1 60.41 190 GLU B N 1
ATOM 3236 C CA . GLU B 1 190 ? -25.016 -6.41 -3.727 1 60.41 190 GLU B CA 1
ATOM 3237 C C . GLU B 1 190 ? -24.484 -5.438 -4.773 1 60.41 190 GLU B C 1
ATOM 3239 O O . GLU B 1 190 ? -24.719 -5.613 -5.969 1 60.41 190 GLU B O 1
ATOM 3244 N N . GLN B 1 191 ? -23.953 -4.449 -4.312 1 56.25 191 GLN B N 1
ATOM 3245 C CA . GLN B 1 191 ? -23.469 -3.396 -5.203 1 56.25 191 GLN B CA 1
ATOM 3246 C C . GLN B 1 191 ? -22.047 -3.68 -5.68 1 56.25 191 GLN B C 1
ATOM 3248 O O . GLN B 1 191 ? -21.453 -2.861 -6.379 1 56.25 191 GLN B O 1
ATOM 3253 N N . ARG B 1 192 ? -21.688 -4.898 -5.48 1 62.91 192 ARG B N 1
ATOM 3254 C CA . ARG B 1 192 ? -20.297 -5.191 -5.766 1 62.91 192 ARG B CA 1
ATOM 3255 C C . ARG B 1 192 ? -20.094 -5.566 -7.23 1 62.91 192 ARG B C 1
ATOM 3257 O O . ARG B 1 192 ? -21.031 -5.445 -8.039 1 62.91 192 ARG B O 1
ATOM 3264 N N . ILE B 1 193 ? -18.953 -6.117 -7.672 1 67.25 193 ILE B N 1
ATOM 3265 C CA . ILE B 1 193 ? -18.344 -6.234 -8.992 1 67.25 193 ILE B CA 1
ATOM 3266 C C . ILE B 1 193 ? -19.047 -7.336 -9.789 1 67.25 193 ILE B C 1
ATOM 3268 O O . ILE B 1 193 ? -19.453 -8.352 -9.227 1 67.25 193 ILE B O 1
ATOM 3272 N N . LYS B 1 194 ? -19.562 -6.812 -10.953 1 71.75 194 LYS B N 1
ATOM 3273 C CA . LYS B 1 194 ? -20.016 -7.777 -11.945 1 71.75 194 LYS B CA 1
ATOM 3274 C C . LYS B 1 194 ? -18.875 -8.195 -12.875 1 71.75 194 LYS B C 1
ATOM 3276 O O . LYS B 1 194 ? -18.062 -7.363 -13.297 1 71.75 194 LYS B O 1
ATOM 3281 N N . LYS B 1 195 ? -18.844 -9.57 -13.031 1 73.75 195 LYS B N 1
ATOM 3282 C CA . LYS B 1 195 ? -17.828 -10.102 -13.945 1 73.75 195 LYS B CA 1
ATOM 3283 C C . LYS B 1 195 ? -18.125 -9.695 -15.383 1 73.75 195 LYS B C 1
ATOM 3285 O O . LYS B 1 195 ? -19.266 -9.742 -15.82 1 73.75 195 LYS B O 1
ATOM 3290 N N . LEU B 1 196 ? -17.094 -9.234 -16.078 1 72.06 196 LEU B N 1
ATOM 3291 C CA . LEU B 1 196 ? -17.25 -8.922 -17.484 1 72.06 196 LEU B CA 1
ATOM 3292 C C . LEU B 1 196 ? -17.141 -10.18 -18.344 1 72.06 196 LEU B C 1
ATOM 3294 O O . LEU B 1 196 ? -16.484 -11.148 -17.953 1 72.06 196 LEU B O 1
ATOM 3298 N N . PRO B 1 197 ? -17.984 -10.188 -19.438 1 69 197 PRO B N 1
ATOM 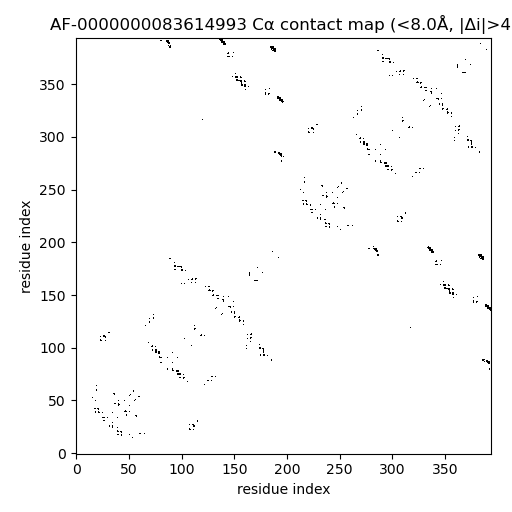3299 C CA . PRO B 1 197 ? -17.922 -11.352 -20.328 1 69 197 PRO B CA 1
ATOM 3300 C C . PRO B 1 197 ? -16.516 -11.641 -20.859 1 69 197 PRO B C 1
ATOM 3302 O O . PRO B 1 197 ? -15.719 -10.711 -21 1 69 197 PRO B O 1
#

Foldseek 3Di:
DVVVVVVVVVVLVVLLVLLLVLLLVVLQVDAPVPDALVSSCVSSVHDPVSVVVNDVGVVVSVVVVLVVLLVVLLCLQCQQPVPPPDDDLVPRDLVSRCNLVSCVVVLSNLLSQLPYPCVVVSLVSQLVSQLVCLVPPDDDPDPVDDSSVVSNVCSNVVSVLSSVCSVVVVPDDSSVSSVVVSCVVPPDPVNDDDDDD/DVVVVVVVVVVLVVLLVLLLVLLLVVLLVDAPVPDAPVSSCVSSVHDPVVVVVNDVGVVRSVVVVLVVLLVVLLCLQCQQPVPPPDDDLVPRDLVSRCNLVSCVVVLSNLLSQLPYPCVVVSLVSQLVSQLVCLVPPDDDPDPVDDSSVVSNVCSNVVSVLSSVCSVVVVPDDSSVSSVVVSCVVPPDPVNDDDDDD

Radius of gyration: 24.62 Å; Cα contacts (8 Å, |Δi|>4): 423; chains: 2; bounding box: 54×75×62 Å

InterPro domains:
  IPR001647 DNA-binding HTH domain, TetR-type [PF00440] (25-65)
  IPR001647 DNA-binding HTH domain, TetR-type [PS50977] (13-73)
  IPR009057 Homedomain-like superfamily [SSF46689] (10-77)
  IPR039532 Transcriptional regulator TetR, C-terminal, Firmicutes type [PF14278] (96-185)
  IPR050624 Nucleoid occlusion factor SlmA/HTH-type transcriptional regulator [PTHR43479] (8-185)